Protein AF-A0AAV7JEC0-F1 (afdb_monomer)

InterPro domains:
  IPR007955 Bystin [PF05291] (141-422)
  IPR007955 Bystin [PTHR12821] (1-421)

Secondary structure (DSSP, 8-state):
----PPPPP---PPPPPHHHHHHS--PPPPPPPPPP-----S-PPP----HHHHHHHHHHHHHHHHHHHHTTSPPPS-PPPPPPP-----S--------S----TTHHHHHHHHHHHHHHHHHHHHHHHGGGS-SSPPPPPPHHHHHHHHHHHHHHHHHHHHTTS-------PPPHHHHHHHHHHHHHHHH--SSPPPHHHHTGGG-TTHHHHHHTT-GGG--HHHHHHHHHHHHHHS-HHHHHHHIIIIIHHHHHHHHHHHSS--HHHHHHHHHHTTSHHHHIIIIIHHHHHSTT--HHHHHHHHHHHHHS---HHHHHHHHHHHHT--S--HHHHHHHHHHHTT-----HHHHHHHHHHHHGGGS--SPPPHHHHHHHHHHHHHHGGGS-HHHHHHHHHHHHHS--TTTHHHHHHHH-PPP--------------

Nearest PDB structures (foldseek):
  7wu0-assembly1_w  TM=9.859E-01  e=5.049E-19  Homo sapiens
  5wwo-assembly2_B  TM=9.622E-01  e=1.003E-16  Saccharomyces cerevisiae S288C
  6zqf-assembly1_JH  TM=9.664E-01  e=1.521E-16  Saccharomyces cerevisiae S288C
  6fai-assembly1_i  TM=9.558E-01  e=9.616E-17  Saccharomyces cerevisiae S288C
  6zqd-assembly1_JH  TM=9.600E-01  e=4.631E-15  Saccharomyces cerevisiae S288C

pLDDT: mean 75.26, std 22.32, range [27.78, 97.62]

Mean predicted aligned error: 15.96 Å

Structure (mmCIF, N/CA/C/O backbone):
data_AF-A0AAV7JEC0-F1
#
_entry.id   AF-A0AAV7JEC0-F1
#
loop_
_atom_site.group_PDB
_atom_site.id
_atom_site.type_symbol
_atom_site.label_atom_id
_atom_site.label_alt_id
_atom_site.label_comp_id
_atom_site.label_asym_id
_atom_site.label_entity_id
_atom_site.label_seq_id
_atom_site.pdbx_PDB_ins_code
_atom_site.Cartn_x
_atom_site.Cartn_y
_atom_site.Cartn_z
_atom_site.occupancy
_atom_site.B_iso_or_equiv
_atom_site.auth_seq_id
_atom_site.auth_comp_id
_atom_site.auth_asym_id
_atom_site.auth_atom_id
_atom_site.pdbx_PDB_model_num
ATOM 1 N N . MET A 1 1 ? -19.687 64.631 40.037 1.00 37.31 1 MET A N 1
ATOM 2 C CA . MET A 1 1 ? -19.465 64.534 38.575 1.00 37.31 1 MET A CA 1
ATOM 3 C C . MET A 1 1 ? -18.744 63.224 38.271 1.00 37.31 1 MET A C 1
ATOM 5 O O . MET A 1 1 ? -17.922 62.835 39.082 1.00 37.31 1 MET A O 1
ATOM 9 N N . GLY A 1 2 ? -19.048 62.559 37.146 1.00 38.62 2 GLY A N 1
ATOM 10 C CA . GLY A 1 2 ? -18.274 61.409 36.636 1.00 38.62 2 GLY A CA 1
ATOM 11 C C . GLY A 1 2 ? -19.024 60.071 36.594 1.00 38.62 2 GLY A C 1
ATOM 12 O O . GLY A 1 2 ? -18.880 59.242 37.481 1.00 38.62 2 GLY A O 1
ATOM 13 N N . LYS A 1 3 ? -19.835 59.865 35.549 1.00 32.34 3 LYS A N 1
ATOM 14 C CA . LYS A 1 3 ? -20.619 58.648 35.271 1.00 32.34 3 LYS A CA 1
ATOM 15 C C . LYS A 1 3 ? -19.737 57.567 34.622 1.00 32.34 3 LYS A C 1
ATOM 17 O O . LYS A 1 3 ? -19.201 57.813 33.546 1.00 32.34 3 LYS A O 1
ATOM 22 N N . THR A 1 4 ? -19.692 56.351 35.168 1.00 37.75 4 THR A N 1
ATOM 23 C CA . THR A 1 4 ? -19.255 55.143 34.440 1.00 37.75 4 THR A CA 1
ATOM 24 C C . THR A 1 4 ? -20.480 54.360 33.952 1.00 37.75 4 THR A C 1
ATOM 26 O O . THR A 1 4 ? -21.305 53.874 34.724 1.00 37.75 4 THR A O 1
ATOM 29 N N . LYS A 1 5 ? -20.638 54.294 32.624 1.00 35.44 5 LYS A N 1
ATOM 30 C CA . LYS A 1 5 ? -21.725 53.592 31.925 1.00 35.44 5 LYS A CA 1
ATOM 31 C C . LYS A 1 5 ? -21.561 52.074 32.081 1.00 35.44 5 LYS A C 1
ATOM 33 O O . LYS A 1 5 ? -20.604 51.504 31.567 1.00 35.44 5 LYS A O 1
ATOM 38 N N . LYS A 1 6 ? -22.531 51.403 32.714 1.00 37.03 6 LYS A N 1
ATOM 39 C CA . LYS A 1 6 ? -22.695 49.943 32.616 1.00 37.03 6 LYS A CA 1
ATOM 40 C C . LYS A 1 6 ? -23.254 49.588 31.233 1.00 37.03 6 LYS A C 1
ATOM 42 O O . LYS A 1 6 ? -24.333 50.040 30.856 1.00 37.03 6 LYS A O 1
ATOM 47 N N . ILE A 1 7 ? -22.504 48.783 30.485 1.00 36.88 7 ILE A N 1
ATOM 48 C CA . ILE A 1 7 ? -22.883 48.227 29.181 1.00 36.88 7 ILE A CA 1
ATOM 49 C C . ILE A 1 7 ? -24.001 47.192 29.392 1.00 36.88 7 ILE A C 1
ATOM 51 O O . ILE A 1 7 ? -23.825 46.219 30.127 1.00 36.88 7 ILE A O 1
ATOM 55 N N . LYS A 1 8 ? -25.162 47.399 28.755 1.00 31.92 8 LYS A N 1
ATOM 56 C CA . LYS A 1 8 ? -26.262 46.423 28.706 1.00 31.92 8 LYS A CA 1
ATOM 57 C C . LYS A 1 8 ? -25.857 45.260 27.790 1.00 31.92 8 LYS A C 1
ATOM 59 O O . LYS A 1 8 ? -25.630 45.465 26.602 1.00 31.92 8 LYS A O 1
ATOM 64 N N . ARG A 1 9 ? -25.786 44.038 28.330 1.00 33.62 9 ARG A N 1
ATOM 65 C CA . ARG A 1 9 ? -25.705 42.801 27.535 1.00 33.62 9 ARG A CA 1
ATOM 66 C C . ARG A 1 9 ? -27.020 42.623 26.767 1.00 33.62 9 ARG A C 1
ATOM 68 O O . ARG A 1 9 ? -28.071 42.488 27.386 1.00 33.62 9 ARG A O 1
ATOM 75 N N . SER A 1 10 ? -26.954 42.635 25.437 1.00 31.75 10 SER A N 1
ATOM 76 C CA . SER A 1 10 ? -28.058 42.236 24.559 1.00 31.75 10 SER A CA 1
ATOM 77 C C . SER A 1 10 ? -28.257 40.722 24.686 1.00 31.75 10 SER A C 1
ATOM 79 O O . SER A 1 10 ? -27.346 39.944 24.398 1.00 31.75 10 SER A O 1
ATOM 81 N N . TYR A 1 11 ? -29.418 40.303 25.191 1.00 37.06 11 TYR A N 1
ATOM 82 C CA . TYR A 1 11 ? -29.832 38.904 25.172 1.00 37.06 11 TYR A CA 1
ATOM 83 C C . TYR A 1 11 ? -30.181 38.529 23.729 1.00 37.06 11 TYR A C 1
ATOM 85 O O . TYR A 1 11 ? -31.070 39.120 23.126 1.00 37.06 11 TYR A O 1
ATOM 93 N N . LYS A 1 12 ? -29.461 37.552 23.177 1.00 41.38 12 LYS A N 1
ATOM 94 C CA . LYS A 1 12 ? -29.750 36.950 21.873 1.00 41.38 12 LYS A CA 1
ATOM 95 C C . LYS A 1 12 ? -31.075 36.185 22.002 1.00 41.38 12 LYS A C 1
ATOM 97 O O . LYS A 1 12 ? -31.140 35.213 22.754 1.00 41.38 12 LYS A O 1
ATOM 102 N N . GLU A 1 13 ? -32.124 36.663 21.338 1.00 42.31 13 GLU A N 1
ATOM 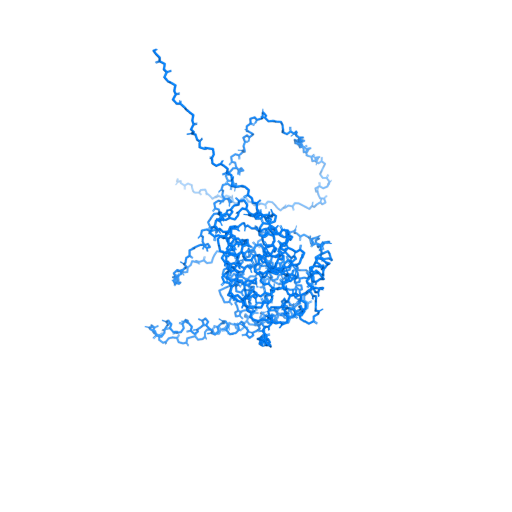103 C CA . GLU A 1 13 ? -33.462 36.061 21.358 1.00 42.31 13 GLU A CA 1
ATOM 104 C C . GLU A 1 13 ? -33.419 34.580 20.947 1.00 42.31 13 GLU A C 1
ATOM 106 O O . GLU A 1 13 ? -32.720 34.182 20.009 1.00 42.31 13 GLU A O 1
ATOM 111 N N . ARG A 1 14 ? -34.157 33.743 21.687 1.00 43.22 14 ARG A N 1
ATOM 112 C CA . ARG A 1 14 ? -34.370 32.330 21.350 1.00 43.22 14 ARG A CA 1
ATOM 113 C C . ARG A 1 14 ? -35.126 32.258 20.023 1.00 43.22 14 ARG A C 1
ATOM 115 O O . ARG A 1 14 ? -36.153 32.908 19.876 1.00 43.22 14 ARG A O 1
ATOM 122 N N . ARG A 1 15 ? -34.636 31.444 19.081 1.00 52.72 15 ARG A N 1
ATOM 123 C CA . ARG A 1 15 ? -35.330 31.172 17.812 1.00 52.72 15 ARG A CA 1
ATOM 124 C C . ARG A 1 15 ? -36.731 30.622 18.096 1.00 52.72 15 ARG A C 1
ATOM 126 O O . ARG A 1 15 ? -36.871 29.674 18.867 1.00 52.72 15 ARG A O 1
ATOM 133 N N . GLU A 1 16 ? -37.737 31.242 17.491 1.00 61.44 16 GLU A N 1
ATOM 134 C CA . GLU A 1 16 ? -39.141 30.857 17.632 1.00 61.44 16 GLU A CA 1
ATOM 135 C C . GLU A 1 16 ? -39.431 29.480 17.021 1.00 61.44 16 GLU A C 1
ATOM 137 O O . GLU A 1 16 ? -38.685 28.973 16.180 1.00 61.44 16 GLU A O 1
ATOM 142 N N . THR A 1 17 ? -40.518 28.855 17.472 1.00 67.88 17 THR A N 1
ATOM 143 C CA . THR A 1 17 ? -40.927 27.522 17.027 1.00 67.88 17 THR A CA 1
ATOM 144 C C . THR A 1 17 ? -41.415 27.535 15.579 1.00 67.88 17 THR A C 1
ATOM 146 O O . THR A 1 17 ? -42.063 28.477 15.122 1.00 67.88 17 THR A O 1
ATOM 149 N N . LEU A 1 18 ? -41.142 26.439 14.871 1.00 46.47 18 LEU A N 1
ATOM 150 C CA . LEU A 1 18 ? -41.453 26.241 13.449 1.00 46.47 18 LEU A CA 1
ATOM 151 C C . LEU A 1 18 ? -42.934 26.506 13.118 1.00 46.47 18 LEU A C 1
ATOM 153 O O . LEU A 1 18 ? -43.256 27.054 12.071 1.00 46.47 18 LEU A O 1
ATOM 157 N N . THR A 1 19 ? -43.835 26.204 14.055 1.00 66.81 19 THR A N 1
ATOM 158 C CA . THR A 1 19 ? -45.279 26.438 13.927 1.00 66.81 19 THR A CA 1
ATOM 159 C C . THR A 1 19 ? -45.640 27.925 13.834 1.00 66.81 19 THR A C 1
ATOM 161 O O . THR A 1 19 ? -46.570 28.278 13.116 1.00 66.81 19 THR A O 1
ATOM 164 N N . LYS A 1 20 ? -44.901 28.813 14.516 1.00 66.44 20 LYS A N 1
ATOM 165 C CA . LYS A 1 20 ? -45.128 30.267 14.446 1.00 66.44 20 LYS A CA 1
ATOM 166 C C . LYS A 1 20 ? -44.597 30.877 13.148 1.00 66.44 20 LYS A C 1
ATOM 168 O O 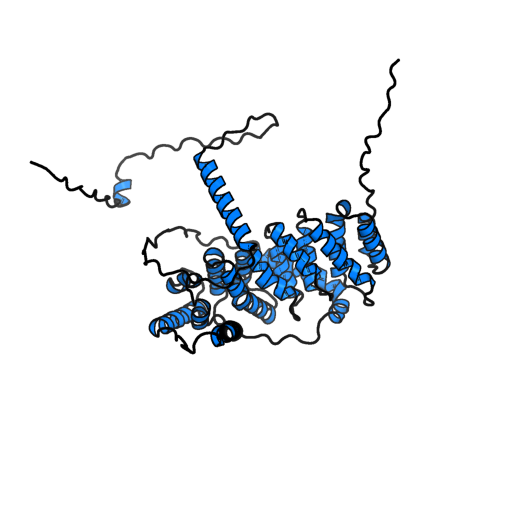. LYS A 1 20 ? -45.247 31.759 12.600 1.00 66.44 20 LYS A O 1
ATOM 173 N N . GLN A 1 21 ? -43.491 30.354 12.615 1.00 63.97 21 GLN A N 1
ATOM 174 C CA . GLN A 1 21 ? -42.923 30.803 11.335 1.00 63.97 21 GLN A CA 1
ATOM 175 C C . GLN A 1 21 ? -43.810 30.474 10.126 1.00 63.97 21 GLN A C 1
ATOM 177 O O . GLN A 1 21 ? -43.765 31.179 9.124 1.00 63.97 21 GLN A O 1
ATOM 182 N N . ILE A 1 22 ? -44.618 29.412 10.209 1.00 63.59 22 ILE A N 1
ATOM 183 C CA . ILE A 1 22 ? -45.530 29.010 9.126 1.00 63.59 22 ILE A CA 1
ATOM 184 C C . ILE A 1 22 ? -46.782 29.902 9.083 1.00 63.59 22 ILE A C 1
ATOM 186 O O . ILE A 1 22 ? -47.338 30.131 8.013 1.00 63.59 22 ILE A O 1
ATOM 190 N N . LEU A 1 23 ? -47.220 30.420 10.235 1.00 63.78 23 LEU A N 1
ATOM 191 C CA . LEU A 1 23 ? -48.405 31.278 10.344 1.00 63.78 23 LEU A CA 1
ATOM 192 C C . LEU A 1 23 ? -48.108 32.756 10.053 1.00 63.78 23 LEU A C 1
ATOM 194 O O . LEU A 1 23 ? -49.018 33.493 9.679 1.00 63.78 23 LEU A O 1
ATOM 198 N N . SER A 1 24 ? -46.856 33.201 10.195 1.00 57.09 24 SER A N 1
ATOM 199 C CA . SER A 1 24 ? -46.440 34.527 9.733 1.00 57.09 24 SER A CA 1
ATOM 200 C C . SER A 1 24 ? -46.389 34.546 8.205 1.00 57.09 24 SER A C 1
ATOM 202 O O . SER A 1 24 ? -45.551 33.884 7.596 1.00 57.09 24 SER A O 1
ATOM 204 N N . THR A 1 25 ? -47.280 35.308 7.576 1.00 46.53 25 THR A N 1
ATOM 205 C CA . THR A 1 25 ? -47.420 35.449 6.118 1.00 46.53 25 THR A CA 1
ATOM 206 C C . THR A 1 25 ? -46.304 36.289 5.480 1.00 46.53 25 THR A C 1
ATOM 208 O O . THR A 1 25 ? -46.579 37.167 4.665 1.00 46.53 25 THR A O 1
ATOM 211 N N . ASP A 1 26 ? -45.043 36.030 5.823 1.00 52.00 26 ASP A N 1
ATOM 212 C CA . ASP A 1 26 ? -43.887 36.654 5.179 1.00 52.00 26 ASP A CA 1
ATOM 213 C C . ASP A 1 26 ? -43.347 35.738 4.077 1.00 52.00 26 ASP A C 1
ATOM 215 O O . ASP A 1 26 ? -42.704 34.712 4.308 1.00 52.00 26 ASP A O 1
ATOM 219 N N . ARG A 1 27 ? -43.629 36.111 2.825 1.00 48.97 27 ARG A N 1
ATOM 220 C CA . ARG A 1 27 ? -43.102 35.435 1.633 1.00 48.97 27 ARG A CA 1
ATOM 221 C C . ARG A 1 27 ? -41.570 35.502 1.617 1.00 48.97 27 ARG A C 1
ATOM 223 O O . ARG A 1 27 ? -40.985 36.583 1.644 1.00 48.97 27 ARG A O 1
ATOM 230 N N . ALA A 1 28 ? -40.922 34.347 1.460 1.00 45.56 28 ALA A N 1
ATOM 231 C CA . ALA A 1 28 ? -39.482 34.258 1.231 1.00 45.56 28 ALA A CA 1
ATOM 232 C C . ALA A 1 28 ? -39.064 35.076 -0.011 1.00 45.56 28 ALA A C 1
ATOM 234 O O . ALA A 1 28 ? -39.625 34.911 -1.099 1.00 45.56 28 ALA A O 1
ATOM 235 N N . LYS A 1 29 ? -38.064 35.958 0.140 1.00 45.00 29 LYS A N 1
ATOM 236 C CA . LYS A 1 29 ? -37.478 36.724 -0.974 1.00 45.00 29 LYS A CA 1
ATOM 237 C C . LYS A 1 29 ? -36.915 35.767 -2.033 1.00 45.00 29 LYS A C 1
ATOM 239 O O . LYS A 1 29 ? -36.148 34.861 -1.710 1.00 45.00 29 LYS A O 1
ATOM 244 N N . LYS A 1 30 ? -37.290 35.986 -3.300 1.00 38.75 30 LYS A N 1
ATOM 245 C CA . LYS A 1 30 ? -36.805 35.213 -4.454 1.00 38.75 30 LYS A CA 1
ATOM 246 C C . LYS A 1 30 ? -35.274 35.285 -4.543 1.00 38.75 30 LYS A C 1
ATOM 248 O O . LYS A 1 30 ? -34.698 36.369 -4.493 1.00 38.75 30 LYS A O 1
ATOM 253 N N . LYS A 1 31 ? -34.641 34.117 -4.691 1.00 40.53 31 LYS A N 1
ATOM 254 C CA . LYS A 1 31 ? -33.222 33.953 -5.041 1.00 40.53 31 LYS A CA 1
ATOM 255 C C . LYS A 1 31 ? -32.957 34.650 -6.384 1.00 40.53 31 LYS A C 1
ATOM 257 O O . LYS A 1 31 ? -33.733 34.466 -7.319 1.00 40.53 31 LYS A O 1
ATOM 262 N N . SER A 1 32 ? -31.885 35.432 -6.475 1.00 37.69 32 SER A N 1
ATOM 263 C CA . SER A 1 32 ? -31.378 35.962 -7.746 1.00 37.69 32 SER A CA 1
ATOM 264 C C . SER A 1 32 ? -30.945 34.815 -8.674 1.00 37.69 32 SER A C 1
ATOM 266 O O . SER A 1 32 ? -30.527 33.767 -8.166 1.00 37.69 32 SER A O 1
ATOM 268 N N . PRO A 1 33 ? -31.051 34.978 -10.006 1.00 38.16 33 PRO A N 1
ATOM 269 C CA . PRO A 1 33 ? -30.780 33.897 -10.944 1.00 38.16 33 PRO A CA 1
ATOM 270 C C . PRO A 1 33 ? -29.293 33.525 -10.930 1.00 38.16 33 PRO A C 1
ATOM 272 O O . PRO A 1 33 ? -28.421 34.377 -10.757 1.00 38.16 33 PRO A O 1
ATOM 275 N N . SER A 1 34 ? -29.019 32.229 -11.062 1.00 39.34 34 SER A N 1
ATOM 276 C CA . SER A 1 34 ? -27.670 31.685 -11.232 1.00 39.34 34 SER A CA 1
ATOM 277 C C . SER A 1 34 ? -27.116 32.104 -12.599 1.00 39.34 34 SER A C 1
ATOM 279 O O . SER A 1 34 ? -27.880 32.071 -13.562 1.00 39.34 34 SER A O 1
ATOM 281 N N . PRO A 1 35 ? -25.834 32.493 -12.715 1.00 41.53 35 PRO A N 1
ATOM 282 C CA . PRO A 1 35 ? -25.268 32.844 -14.009 1.00 41.53 35 PRO A CA 1
ATOM 283 C C . PRO A 1 35 ? -25.133 31.594 -14.888 1.00 41.53 35 PRO A C 1
ATOM 285 O O . PRO A 1 35 ? -24.708 30.532 -14.429 1.00 41.53 35 PRO A O 1
ATOM 288 N N . GLU A 1 36 ? -25.542 31.754 -16.140 1.00 36.47 36 GLU A N 1
ATOM 289 C CA . GLU A 1 36 ? -25.511 30.770 -17.218 1.00 36.47 36 GLU A CA 1
ATOM 290 C C . GLU A 1 36 ? -24.059 30.493 -17.654 1.00 36.47 36 GLU A C 1
ATOM 292 O O . GLU A 1 36 ? -23.236 31.406 -17.733 1.00 36.47 36 GLU A O 1
ATOM 297 N N . LEU A 1 37 ? -23.724 29.220 -17.885 1.00 40.50 37 LEU A N 1
ATOM 298 C CA . LEU A 1 37 ? -22.389 28.787 -18.306 1.00 40.50 37 LEU A CA 1
ATOM 299 C C . LEU A 1 37 ? -22.211 29.047 -19.808 1.00 40.50 37 LEU A C 1
ATOM 301 O O . LEU A 1 37 ? -22.820 28.365 -20.628 1.00 40.50 37 LEU A O 1
ATOM 305 N N . VAL A 1 38 ? -21.354 30.007 -20.162 1.00 38.91 38 VAL A N 1
ATOM 306 C CA . VAL A 1 38 ? -20.957 30.286 -21.553 1.00 38.91 38 VAL A CA 1
ATOM 307 C C . VAL A 1 38 ? -19.698 29.468 -21.903 1.00 38.91 38 VAL A C 1
ATOM 309 O O . VAL A 1 38 ? -18.779 29.421 -21.080 1.00 38.91 38 VAL A O 1
ATOM 312 N N . PRO A 1 39 ? -19.603 28.827 -23.087 1.00 41.03 39 PRO A N 1
ATOM 313 C CA . PRO A 1 39 ? -18.393 28.121 -23.514 1.00 41.03 39 PRO A CA 1
ATOM 314 C C . PRO A 1 39 ? -17.256 29.116 -23.792 1.00 41.03 39 PRO A C 1
ATOM 316 O O . PRO A 1 39 ? -17.467 30.108 -24.489 1.00 41.03 39 PRO A O 1
ATOM 319 N N . LEU A 1 40 ? -16.051 28.859 -23.269 1.00 41.59 40 LEU A N 1
ATOM 320 C CA . LEU A 1 40 ? -14.878 29.705 -23.516 1.00 41.59 40 LEU A CA 1
ATOM 321 C C . LEU A 1 40 ? -14.376 29.536 -24.960 1.00 41.59 40 LEU A C 1
ATOM 323 O O . LEU A 1 40 ? -13.869 28.477 -25.320 1.00 41.59 40 LEU A O 1
ATOM 327 N N . GLY A 1 41 ? -14.487 30.601 -25.755 1.00 37.03 41 GLY A N 1
ATOM 328 C CA . GLY A 1 41 ? -13.623 30.851 -26.911 1.00 37.03 41 GLY A CA 1
ATOM 329 C C . GLY A 1 41 ? -12.391 31.666 -26.495 1.00 37.03 41 GLY A C 1
ATOM 330 O O . GLY A 1 41 ? -12.455 32.428 -25.530 1.00 37.03 41 GLY A O 1
ATOM 331 N N . ASP A 1 42 ? -11.292 31.506 -27.235 1.00 43.22 42 ASP A N 1
ATOM 332 C CA . ASP A 1 42 ? -9.907 31.945 -26.953 1.00 43.22 42 ASP A CA 1
ATOM 333 C C . ASP A 1 42 ? -9.648 33.470 -26.828 1.00 43.22 42 ASP A C 1
ATOM 335 O O . ASP A 1 42 ? -8.514 33.931 -26.943 1.00 43.22 42 ASP A O 1
ATOM 339 N N . THR A 1 43 ? -10.663 34.296 -26.566 1.00 43.31 43 THR A N 1
ATOM 340 C CA . THR A 1 43 ? -10.515 35.764 -26.488 1.00 43.31 43 THR A CA 1
ATOM 341 C C . THR A 1 43 ? -11.272 36.401 -25.317 1.00 43.31 43 THR A C 1
ATOM 343 O O . THR A 1 43 ? -11.876 37.462 -25.478 1.00 43.31 43 THR A O 1
ATOM 346 N N . ALA A 1 44 ? -11.281 35.775 -24.136 1.00 40.19 44 ALA A N 1
ATOM 347 C CA . ALA A 1 44 ? -11.917 36.339 -22.939 1.00 40.19 44 ALA A CA 1
ATOM 348 C C . ALA A 1 44 ? -10.887 36.916 -21.949 1.00 40.19 44 ALA A C 1
ATOM 350 O O . ALA A 1 44 ? -9.992 36.210 -21.484 1.00 40.19 44 ALA A O 1
ATOM 351 N N . GLU A 1 45 ? -11.038 38.199 -21.600 1.00 41.50 45 GLU A N 1
ATOM 352 C CA . GLU A 1 45 ? -10.279 38.854 -20.527 1.00 41.50 45 GLU A CA 1
ATOM 353 C C . GLU A 1 45 ? -10.478 38.149 -19.166 1.00 41.50 45 GLU A C 1
ATOM 355 O O . GLU A 1 45 ? -11.560 37.615 -18.892 1.00 41.50 45 GLU A O 1
ATOM 360 N N . PRO A 1 46 ? -9.460 38.137 -18.282 1.00 44.31 46 PRO A N 1
ATOM 361 C CA . PRO A 1 46 ? -9.515 37.386 -17.034 1.00 44.31 46 PRO A CA 1
ATOM 362 C C . PRO A 1 46 ? -10.595 37.934 -16.091 1.00 44.31 46 PRO A C 1
ATOM 364 O O . PRO A 1 46 ? -10.509 39.055 -15.589 1.00 44.31 46 PRO A O 1
ATOM 367 N N . VAL A 1 47 ? -11.595 37.101 -15.792 1.00 52.25 47 VAL A N 1
ATOM 368 C CA . VAL A 1 47 ? -12.625 37.381 -14.784 1.00 52.25 47 VAL A CA 1
ATOM 369 C C . VAL A 1 47 ? -11.954 37.599 -13.424 1.00 52.25 47 VAL A C 1
ATOM 371 O O . VAL A 1 47 ? -11.371 36.683 -12.841 1.00 52.25 47 VAL A O 1
ATOM 374 N N . ALA A 1 48 ? -12.035 38.828 -12.908 1.00 51.31 48 ALA A N 1
ATOM 375 C CA . ALA A 1 48 ? -11.430 39.213 -11.639 1.00 51.31 48 ALA A CA 1
ATOM 376 C C . ALA A 1 48 ? -12.043 38.426 -10.465 1.00 51.31 48 ALA A C 1
ATOM 378 O O . ALA A 1 48 ? -13.218 38.571 -10.120 1.00 51.31 48 ALA A O 1
ATOM 379 N N . VAL A 1 49 ? -11.227 37.588 -9.824 1.00 52.78 49 VAL A N 1
ATOM 380 C CA . VAL A 1 49 ? -11.619 36.802 -8.649 1.00 52.78 49 VAL A CA 1
ATOM 381 C C . VAL A 1 49 ? -11.792 37.735 -7.447 1.00 52.78 49 VAL A C 1
ATOM 383 O O . VAL A 1 49 ? -10.881 38.485 -7.098 1.00 52.78 49 VAL A O 1
ATOM 386 N N . ALA A 1 50 ? -12.947 37.674 -6.776 1.00 65.69 50 ALA A N 1
ATOM 387 C CA . ALA A 1 50 ? -13.233 38.519 -5.618 1.00 65.69 50 ALA A CA 1
ATOM 388 C C . ALA A 1 50 ? -12.141 38.393 -4.526 1.00 65.69 50 ALA A C 1
ATOM 390 O O . ALA A 1 50 ? -11.738 37.273 -4.180 1.00 65.69 50 ALA A O 1
ATOM 391 N N . PRO A 1 51 ? -11.690 39.504 -3.910 1.00 61.78 51 PRO A N 1
ATOM 392 C CA . PRO A 1 51 ? -10.540 39.514 -3.001 1.00 61.78 51 PRO A CA 1
ATOM 393 C C . PRO A 1 51 ? -10.712 38.625 -1.757 1.00 61.78 51 PRO A C 1
ATOM 395 O O . PRO A 1 51 ? -9.724 38.103 -1.241 1.00 61.78 51 PRO A O 1
ATOM 398 N N . SER A 1 52 ? -11.945 38.360 -1.299 1.00 59.66 52 SER A N 1
ATOM 399 C CA . SER A 1 52 ? -12.179 37.425 -0.185 1.00 59.66 52 SER A CA 1
ATOM 400 C C . SER A 1 52 ? -11.991 35.957 -0.581 1.00 59.66 52 SER A C 1
ATOM 402 O O . SER A 1 52 ? -11.559 35.155 0.244 1.00 59.66 52 SER A O 1
ATOM 404 N N . MET A 1 53 ? -12.304 35.594 -1.830 1.00 50.25 53 MET A N 1
ATOM 405 C CA . MET A 1 53 ? -12.055 34.253 -2.370 1.00 50.25 53 MET A CA 1
ATOM 406 C C . MET A 1 53 ? -10.564 34.071 -2.638 1.00 50.25 53 MET A C 1
ATOM 408 O O . MET A 1 53 ? -10.002 33.065 -2.220 1.00 50.25 53 MET A O 1
ATOM 412 N N . SER A 1 54 ? -9.905 35.086 -3.205 1.00 71.44 54 SER A N 1
ATOM 413 C CA . SER A 1 54 ? -8.449 35.107 -3.386 1.00 71.44 54 SER A CA 1
ATOM 414 C C . SER A 1 54 ? -7.703 34.969 -2.050 1.00 71.44 54 SER A C 1
ATOM 416 O O . SER A 1 54 ? -6.848 34.102 -1.908 1.00 71.44 54 SER A O 1
ATOM 418 N N . SER A 1 55 ? -8.106 35.705 -1.007 1.00 71.94 55 SER A N 1
ATOM 419 C CA . SER A 1 55 ? -7.525 35.573 0.339 1.00 71.94 55 SER A CA 1
ATOM 420 C C . SER A 1 55 ? -7.710 34.172 0.935 1.00 71.94 55 SER A C 1
ATOM 422 O O . SER A 1 55 ? -6.782 33.621 1.528 1.00 71.94 55 SER A O 1
ATOM 424 N N . LYS A 1 56 ? -8.887 33.562 0.754 1.00 74.94 56 LYS A N 1
ATOM 425 C CA . LYS A 1 56 ? -9.179 32.220 1.275 1.00 74.94 56 LYS A CA 1
ATOM 426 C C . LYS A 1 56 ? -8.403 31.133 0.527 1.00 74.94 56 LYS A C 1
ATOM 428 O O . LYS A 1 56 ? -7.904 30.215 1.168 1.00 74.94 56 LYS A O 1
ATOM 433 N N . ILE A 1 57 ? -8.255 31.273 -0.791 1.00 77.19 57 ILE A N 1
ATOM 434 C CA . ILE A 1 57 ? -7.432 30.397 -1.635 1.00 77.19 57 ILE A CA 1
ATOM 435 C C . ILE A 1 57 ? -5.954 30.539 -1.255 1.00 77.19 57 ILE A C 1
ATOM 437 O O . ILE A 1 57 ? -5.298 29.535 -1.009 1.00 77.19 57 ILE A O 1
ATOM 441 N N . LEU A 1 58 ? -5.445 31.767 -1.105 1.00 76.19 58 LEU A N 1
ATOM 442 C CA . LEU A 1 58 ? -4.058 32.027 -0.701 1.00 76.19 58 LEU A CA 1
ATOM 443 C C . LEU A 1 58 ? -3.751 31.525 0.714 1.00 76.19 58 LEU A C 1
ATOM 445 O O . LEU A 1 58 ? -2.638 31.073 0.978 1.00 76.19 58 LEU A O 1
ATOM 449 N N . ARG A 1 59 ? -4.724 31.583 1.629 1.00 82.44 59 ARG A N 1
ATOM 450 C CA . ARG A 1 59 ? -4.580 31.017 2.973 1.00 82.44 59 ARG A CA 1
ATOM 451 C C . ARG A 1 59 ? -4.519 29.491 2.934 1.00 82.44 59 ARG A C 1
ATOM 453 O O . ARG A 1 59 ? -3.606 28.929 3.520 1.00 82.44 59 ARG A O 1
ATOM 460 N N . LEU A 1 60 ? -5.433 28.842 2.208 1.00 73.44 60 LEU A N 1
ATOM 461 C CA . LEU A 1 60 ? -5.430 27.383 2.045 1.00 73.44 60 LEU A CA 1
ATOM 462 C C . LEU A 1 60 ? -4.168 26.889 1.320 1.00 73.44 60 LEU A C 1
ATOM 464 O O . LEU A 1 60 ? -3.607 25.873 1.708 1.00 73.44 60 LEU A O 1
ATOM 468 N N . ALA A 1 61 ? -3.680 27.629 0.321 1.00 72.12 61 ALA A N 1
ATOM 469 C CA . ALA A 1 61 ? -2.430 27.320 -0.370 1.00 72.12 61 ALA A CA 1
ATOM 470 C C . ALA A 1 61 ? -1.209 27.444 0.560 1.00 72.12 61 ALA A C 1
ATOM 472 O O . ALA A 1 61 ? -0.329 26.587 0.524 1.00 72.12 61 ALA A O 1
ATOM 473 N N . ARG A 1 62 ? -1.175 28.463 1.435 1.00 70.12 62 ARG A N 1
ATOM 474 C CA . ARG A 1 62 ? -0.140 28.584 2.477 1.00 70.12 62 ARG A CA 1
ATOM 475 C C . ARG A 1 62 ? -0.208 27.455 3.498 1.00 70.12 62 ARG A C 1
ATOM 477 O O . ARG A 1 62 ? 0.834 26.915 3.842 1.00 70.12 62 ARG A O 1
ATOM 484 N N . GLU A 1 63 ? -1.402 27.092 3.960 1.00 73.81 63 GLU A N 1
ATOM 485 C CA . GLU A 1 63 ? -1.600 25.974 4.893 1.00 73.81 63 GLU A CA 1
ATOM 486 C C . GLU A 1 63 ? -1.125 24.651 4.265 1.00 73.81 63 GLU A C 1
ATOM 488 O O . GLU A 1 63 ? -0.370 23.916 4.892 1.00 73.81 63 GLU A O 1
ATOM 493 N N . GLN A 1 64 ? -1.451 24.394 2.992 1.00 74.88 64 GLN A N 1
ATOM 494 C CA . GLN A 1 64 ? -0.962 23.221 2.253 1.00 74.88 64 GLN A CA 1
ATOM 495 C C . GLN A 1 64 ? 0.561 23.231 2.053 1.00 74.88 64 GLN A C 1
ATOM 497 O O . GLN A 1 64 ? 1.206 22.197 2.206 1.00 74.88 64 GLN A O 1
ATOM 502 N N . GLN A 1 65 ? 1.158 24.383 1.730 1.00 67.69 65 GLN A N 1
ATOM 503 C CA . GLN A 1 65 ? 2.617 24.502 1.624 1.00 67.69 65 GLN A CA 1
ATOM 504 C C . GLN A 1 65 ? 3.310 24.283 2.970 1.00 67.69 65 GLN A C 1
ATOM 506 O O . GLN A 1 65 ? 4.364 23.653 3.010 1.00 67.69 65 GLN A O 1
ATOM 511 N N . GLN A 1 66 ? 2.724 24.772 4.062 1.00 65.25 66 GLN A N 1
ATOM 512 C CA . GLN A 1 66 ? 3.269 24.599 5.403 1.00 65.25 66 GLN A CA 1
ATOM 513 C C . GLN A 1 66 ? 3.188 23.136 5.861 1.00 65.25 66 GLN A C 1
ATOM 515 O O . GLN A 1 66 ? 4.173 22.631 6.394 1.00 65.25 66 GLN A O 1
ATOM 520 N N . GLU A 1 67 ? 2.091 22.428 5.561 1.00 68.12 67 GLU A N 1
ATOM 521 C CA . GLU A 1 67 ? 1.998 20.975 5.777 1.00 68.12 67 GLU A CA 1
ATOM 522 C C . GLU A 1 67 ? 3.088 20.215 4.994 1.00 68.12 67 GLU A C 1
ATOM 524 O O . GLU A 1 67 ? 3.771 19.364 5.559 1.00 68.12 67 GLU A O 1
ATOM 529 N N . LEU A 1 68 ? 3.321 20.558 3.720 1.00 64.81 68 LEU A N 1
ATOM 530 C CA . LEU A 1 68 ? 4.367 19.926 2.899 1.00 64.81 68 LEU A CA 1
ATOM 531 C C . LEU A 1 68 ? 5.793 20.219 3.400 1.00 64.81 68 LEU A C 1
ATOM 533 O O . LEU A 1 68 ? 6.677 19.368 3.282 1.00 64.81 68 LEU A O 1
ATOM 537 N N . MET A 1 69 ? 6.028 21.419 3.941 1.00 58.62 69 MET A N 1
ATOM 538 C CA . MET A 1 69 ? 7.322 21.824 4.500 1.00 58.62 69 MET A CA 1
ATOM 539 C C . MET A 1 69 ? 7.613 21.144 5.841 1.00 58.62 69 MET A C 1
ATOM 541 O O . MET A 1 69 ? 8.732 20.676 6.051 1.00 58.62 69 MET A O 1
ATOM 545 N N . GLU A 1 70 ? 6.619 21.038 6.728 1.00 62.16 70 GLU A N 1
ATOM 546 C CA . GLU A 1 70 ? 6.749 20.302 7.993 1.00 62.16 70 GLU A CA 1
ATOM 547 C C . GLU A 1 70 ? 6.993 18.799 7.767 1.00 62.16 70 GLU A C 1
ATOM 549 O O . GLU A 1 70 ? 7.683 18.165 8.564 1.00 62.16 70 GLU A O 1
ATOM 554 N N . GLU A 1 71 ? 6.516 18.233 6.653 1.00 55.41 71 GLU A N 1
ATOM 555 C CA . GLU A 1 71 ? 6.774 16.839 6.265 1.00 55.41 71 GLU A CA 1
ATOM 556 C C . GLU A 1 71 ? 8.218 16.559 5.787 1.00 55.41 71 GLU A C 1
ATOM 558 O O . GLU A 1 71 ? 8.632 15.396 5.791 1.00 55.41 71 GLU A O 1
ATOM 563 N N . HIS A 1 72 ? 8.989 17.578 5.376 1.00 44.19 72 HIS A N 1
ATOM 564 C CA . HIS A 1 72 ? 10.330 17.424 4.774 1.00 44.19 72 HIS A CA 1
ATOM 565 C C . HIS A 1 72 ? 11.510 17.719 5.718 1.00 44.19 72 HIS A C 1
ATOM 567 O O . HIS A 1 72 ? 12.664 17.521 5.330 1.00 44.19 72 HIS A O 1
ATOM 573 N N . LEU A 1 73 ? 11.259 18.179 6.946 1.00 41.09 73 LEU A N 1
ATOM 574 C CA . LEU A 1 73 ? 12.314 18.486 7.915 1.00 41.09 73 LEU A CA 1
ATOM 575 C C . LEU A 1 73 ? 12.688 17.247 8.756 1.00 41.09 73 LEU A C 1
ATOM 577 O O . LEU A 1 73 ? 11.802 16.629 9.354 1.00 41.09 73 LEU A O 1
ATOM 581 N N . PRO A 1 74 ? 13.985 16.903 8.895 1.00 37.53 74 PRO A N 1
ATOM 582 C CA . PRO A 1 74 ? 14.439 15.977 9.929 1.00 37.53 74 PRO A CA 1
ATOM 583 C C . PRO A 1 74 ? 14.138 16.587 11.306 1.00 37.53 74 PRO A C 1
ATOM 585 O O . PRO A 1 74 ? 14.585 17.695 11.603 1.00 37.53 74 PRO A O 1
ATOM 588 N N . HIS A 1 75 ? 13.355 15.899 12.140 1.00 41.50 75 HIS A N 1
ATOM 589 C CA . HIS A 1 75 ? 13.022 16.388 13.481 1.00 41.50 75 HIS A CA 1
ATOM 590 C C . HIS A 1 75 ? 14.250 16.323 14.413 1.00 41.50 75 HIS A C 1
ATOM 592 O O . HIS A 1 75 ? 14.824 15.243 14.567 1.00 41.50 75 HIS A O 1
ATOM 598 N N . PRO A 1 76 ? 14.647 17.428 15.074 1.00 36.88 76 PRO A N 1
ATOM 599 C CA . PRO A 1 76 ? 15.532 17.366 16.236 1.00 36.88 76 PRO A CA 1
ATOM 600 C C . PRO A 1 76 ? 14.786 16.764 17.448 1.00 36.88 76 PRO A C 1
ATOM 602 O O . PRO A 1 76 ? 13.553 16.793 17.475 1.00 36.88 76 PRO A O 1
ATOM 605 N N . PRO A 1 77 ? 15.497 16.225 18.459 1.00 38.66 77 PRO A N 1
ATOM 606 C CA . PRO A 1 77 ? 14.864 15.595 19.614 1.00 38.66 77 PRO A CA 1
ATOM 607 C C . PRO A 1 77 ? 14.007 16.594 20.408 1.00 38.66 77 PRO A C 1
ATOM 609 O O . PRO A 1 77 ? 14.390 17.751 20.602 1.00 38.66 77 PRO A O 1
ATOM 612 N N . ASP A 1 78 ? 12.841 16.108 20.844 1.00 38.84 78 ASP A N 1
ATOM 613 C CA . ASP A 1 78 ? 11.759 16.819 21.532 1.00 38.84 78 ASP A CA 1
ATOM 614 C C . ASP A 1 78 ? 12.242 17.898 22.521 1.00 38.84 78 ASP A C 1
ATOM 616 O O . ASP A 1 78 ? 12.726 17.603 23.618 1.00 38.84 78 ASP A O 1
ATOM 620 N N . ARG A 1 79 ? 12.009 19.176 22.192 1.00 35.12 79 ARG A N 1
ATOM 621 C CA . ARG A 1 79 ? 11.933 20.232 23.212 1.00 35.12 79 ARG A CA 1
ATOM 622 C C . ARG A 1 79 ? 10.502 20.325 23.728 1.00 35.12 79 ARG A C 1
ATOM 624 O O . ARG A 1 79 ? 9.580 20.664 22.993 1.00 35.12 79 ARG A O 1
ATOM 631 N N . LEU A 1 80 ? 10.349 20.052 25.021 1.00 32.44 80 LEU A N 1
ATOM 632 C CA . LEU A 1 80 ? 9.111 20.207 25.783 1.00 32.44 80 LEU A CA 1
ATOM 633 C C . LEU A 1 80 ? 8.561 21.645 25.667 1.00 32.44 80 LEU A C 1
ATOM 635 O O . LEU A 1 80 ? 9.278 22.585 26.017 1.00 32.44 80 LEU A O 1
ATOM 639 N N . PRO A 1 81 ? 7.295 21.852 25.260 1.00 36.12 81 PRO A N 1
ATOM 640 C CA . PRO A 1 81 ? 6.636 23.139 25.430 1.00 36.12 81 PRO A CA 1
ATOM 641 C C . PRO A 1 81 ? 6.070 23.282 26.854 1.00 36.12 81 PRO A C 1
ATOM 643 O O . PRO A 1 81 ? 5.479 22.357 27.414 1.00 36.12 81 PRO A O 1
ATOM 646 N N . ALA A 1 82 ? 6.261 24.471 27.431 1.00 32.03 82 ALA A N 1
ATOM 647 C CA . ALA A 1 82 ? 5.726 24.898 28.725 1.00 32.03 82 ALA A CA 1
ATOM 648 C C . ALA A 1 82 ? 4.177 24.930 28.739 1.00 32.03 82 ALA A C 1
ATOM 650 O O . ALA A 1 82 ? 3.554 25.068 27.682 1.00 32.03 82 ALA A O 1
ATOM 651 N N . PRO A 1 83 ? 3.525 24.814 29.914 1.00 33.34 83 PRO A N 1
ATOM 652 C CA . PRO A 1 83 ? 2.088 24.591 29.994 1.00 33.34 83 PRO A CA 1
ATOM 653 C C . PRO A 1 83 ? 1.327 25.894 29.731 1.00 33.34 83 PRO A C 1
ATOM 655 O O . PRO A 1 83 ? 1.448 26.852 30.493 1.00 33.34 83 PRO A O 1
ATOM 658 N N . SER A 1 84 ? 0.505 25.934 28.679 1.00 29.50 84 SER A N 1
ATOM 659 C CA . SER A 1 84 ? -0.498 26.987 28.509 1.00 29.50 84 SER A CA 1
ATOM 660 C C . SER A 1 84 ? -1.884 26.479 28.901 1.00 29.50 84 SER A C 1
ATOM 662 O O . SER A 1 84 ? -2.296 25.354 28.613 1.00 29.50 84 SER A O 1
ATOM 664 N N . LEU A 1 85 ? -2.557 27.335 29.662 1.00 30.42 85 LEU A N 1
ATOM 665 C CA . LEU A 1 85 ? -3.823 27.118 30.337 1.00 30.42 85 LEU A CA 1
ATOM 666 C C . LEU A 1 85 ? -4.945 26.697 29.385 1.00 30.42 85 LEU A C 1
ATOM 668 O O . LEU A 1 85 ? -5.141 27.244 28.302 1.00 30.42 85 LEU A O 1
ATOM 672 N N . VAL A 1 86 ? -5.722 25.740 29.880 1.00 33.81 86 VAL A N 1
ATOM 673 C CA . VAL A 1 86 ? -6.941 25.193 29.296 1.00 33.81 86 VAL A CA 1
ATOM 674 C C . VAL A 1 86 ? -7.914 26.328 28.950 1.00 33.81 86 VAL A C 1
ATOM 676 O O . VAL A 1 86 ? -8.463 26.974 29.841 1.00 33.81 86 VAL A O 1
ATOM 679 N N . HIS A 1 87 ? -8.166 26.552 27.659 1.00 27.78 87 HIS A N 1
ATOM 680 C CA . HIS A 1 87 ? -9.338 27.300 27.210 1.00 27.78 87 HIS A CA 1
ATOM 681 C C . HIS A 1 87 ? -10.304 26.334 26.529 1.00 27.78 87 HIS A C 1
ATOM 683 O O . HIS A 1 87 ? -10.121 25.904 25.390 1.00 27.78 87 HIS A O 1
ATOM 689 N N . THR A 1 88 ? -11.330 25.949 27.281 1.00 36.19 88 THR A N 1
ATOM 690 C CA . THR A 1 88 ? -12.491 25.192 26.824 1.00 36.19 88 THR A CA 1
ATOM 691 C C . THR A 1 88 ? -13.333 26.064 25.891 1.00 36.19 88 THR A C 1
ATOM 693 O O . THR A 1 88 ? -14.307 26.682 26.309 1.00 36.19 88 THR A O 1
ATOM 696 N N . ALA A 1 89 ? -12.964 26.124 24.612 1.00 29.41 89 ALA A N 1
ATOM 697 C CA . ALA A 1 89 ? -13.766 26.772 23.580 1.00 29.41 89 ALA A CA 1
ATOM 698 C C . ALA A 1 89 ? -14.528 25.725 22.747 1.00 29.41 89 ALA A C 1
ATOM 700 O O . ALA A 1 89 ? -13.950 25.010 21.934 1.00 29.41 89 ALA A O 1
ATOM 701 N N . ASN A 1 90 ? -15.841 25.662 22.985 1.00 29.23 90 ASN A N 1
ATOM 702 C CA . ASN A 1 90 ? -16.907 25.266 22.055 1.00 29.23 90 ASN A CA 1
ATOM 703 C C . ASN A 1 90 ? -16.695 23.988 21.223 1.00 29.23 90 ASN A C 1
ATOM 705 O O . ASN A 1 90 ? -16.427 24.015 20.023 1.00 29.23 90 ASN A O 1
ATOM 709 N N . LEU A 1 91 ? -16.961 22.852 21.868 1.00 38.53 91 LEU A N 1
ATOM 710 C CA . LEU A 1 91 ? -17.345 21.597 21.220 1.00 38.53 91 LEU A CA 1
ATOM 711 C C . LEU A 1 91 ? -18.783 21.711 20.687 1.00 38.53 91 LEU A C 1
ATOM 713 O O . LEU A 1 91 ? -19.667 21.160 21.316 1.00 38.53 91 LEU A O 1
ATOM 717 N N . ASP A 1 92 ? -19.005 22.444 19.594 1.00 32.66 92 ASP A N 1
ATOM 718 C CA . ASP A 1 92 ? -20.228 22.374 18.765 1.00 32.66 92 ASP A CA 1
ATOM 719 C C . ASP A 1 92 ? -19.980 23.048 17.397 1.00 32.66 92 ASP A C 1
ATOM 721 O O . ASP A 1 92 ? -20.619 24.024 17.007 1.00 32.66 92 ASP A O 1
ATOM 725 N N . SER A 1 93 ? -18.999 22.532 16.649 1.00 34.09 93 SER A N 1
ATOM 726 C CA . SER A 1 93 ? -18.956 22.707 15.191 1.00 34.09 93 SER A CA 1
ATOM 727 C C . SER A 1 93 ? -19.630 21.496 14.571 1.00 34.09 93 SER A C 1
ATOM 729 O O . SER A 1 93 ? -18.995 20.477 14.294 1.00 34.09 93 SER A O 1
ATOM 731 N N . ASP A 1 94 ? -20.940 21.616 14.411 1.00 35.22 94 ASP A N 1
ATOM 732 C CA . ASP A 1 94 ? -21.828 20.639 13.799 1.00 35.22 94 ASP A CA 1
ATOM 733 C C . ASP A 1 94 ? -21.613 20.599 12.269 1.00 35.22 94 ASP A C 1
ATOM 735 O O . ASP A 1 94 ? -22.438 21.026 11.467 1.00 35.22 94 ASP A O 1
ATOM 739 N N . THR A 1 95 ? -20.449 20.099 11.850 1.00 37.38 95 THR A N 1
ATOM 740 C CA . THR A 1 95 ? -20.129 19.738 10.461 1.00 37.38 95 THR A CA 1
ATOM 741 C C . THR A 1 95 ? -19.893 18.233 10.378 1.00 37.38 95 THR A C 1
ATOM 743 O O . THR A 1 95 ? -18.800 17.750 10.099 1.00 37.38 95 THR A O 1
ATOM 746 N N . SER A 1 96 ? -20.939 17.456 10.663 1.00 40.34 96 SER A N 1
ATOM 747 C CA . SER A 1 96 ? -20.966 16.028 10.316 1.00 40.34 96 SER A CA 1
ATOM 748 C C . SER A 1 96 ? -22.338 15.537 9.854 1.00 40.34 96 SER A C 1
ATOM 750 O O . SER A 1 96 ? -22.671 14.369 10.032 1.00 40.34 96 SER A O 1
ATOM 752 N N . SER A 1 97 ? -23.100 16.403 9.181 1.00 36.84 97 SER A N 1
ATOM 753 C CA . SER A 1 97 ? -24.155 15.944 8.269 1.00 36.84 97 SER A CA 1
ATOM 754 C C . SER A 1 97 ? -23.530 15.502 6.941 1.00 36.84 97 SER A C 1
ATOM 756 O O . SER A 1 97 ? -23.842 16.042 5.887 1.00 36.84 97 SER A O 1
ATOM 758 N N . ASP A 1 98 ? -22.613 14.540 7.018 1.00 39.84 98 ASP A N 1
ATOM 759 C CA . ASP A 1 98 ? -22.352 13.628 5.910 1.00 39.84 98 ASP A CA 1
ATOM 760 C C . ASP A 1 98 ? -23.150 12.364 6.233 1.00 39.84 98 ASP A C 1
ATOM 762 O O . ASP A 1 98 ? -22.684 11.432 6.899 1.00 39.84 98 ASP A O 1
ATOM 766 N N . SER A 1 99 ? -24.446 12.462 5.935 1.00 38.09 99 SER A N 1
ATOM 767 C CA . SER A 1 99 ? -25.420 11.390 6.075 1.00 38.09 99 SER A CA 1
ATOM 768 C C . SER A 1 99 ? -24.957 10.208 5.233 1.00 38.09 99 SER A C 1
ATOM 770 O O . SER A 1 99 ? -24.699 10.350 4.041 1.00 38.09 99 SER A O 1
ATOM 772 N N . GLY A 1 100 ? -24.838 9.042 5.870 1.00 41.38 100 GLY A N 1
ATOM 773 C CA . GLY A 1 100 ? -24.273 7.834 5.276 1.00 41.38 100 GLY A CA 1
ATOM 774 C C . GLY A 1 100 ? -24.991 7.381 4.007 1.00 41.38 100 GLY A C 1
ATOM 775 O O . GLY A 1 100 ? -25.987 6.668 4.079 1.00 41.38 100 GLY A O 1
ATOM 776 N N . SER A 1 101 ? -24.424 7.761 2.864 1.00 35.62 101 SER A N 1
ATOM 777 C CA . SER A 1 101 ? -24.800 7.265 1.537 1.00 35.62 101 SER A CA 1
ATOM 778 C C . SER A 1 101 ? -23.649 7.258 0.522 1.00 35.62 101 SER A C 1
ATOM 780 O O . SER A 1 101 ? -23.885 6.916 -0.627 1.00 35.62 101 SER A O 1
ATOM 782 N N . ASP A 1 102 ? -22.391 7.458 0.940 1.00 44.84 102 ASP A N 1
ATOM 783 C CA . ASP A 1 102 ? -21.225 6.979 0.171 1.00 44.84 102 ASP A CA 1
ATOM 784 C C . ASP A 1 102 ? -21.091 5.447 0.335 1.00 44.84 102 ASP A C 1
ATOM 786 O O . ASP A 1 102 ? -20.073 4.908 0.782 1.00 44.84 102 ASP A O 1
ATOM 790 N N . ILE A 1 103 ? -22.182 4.731 0.058 1.00 44.50 103 ILE A N 1
ATOM 791 C CA . ILE A 1 103 ? -22.157 3.301 -0.216 1.00 44.50 103 ILE A CA 1
ATOM 792 C C . ILE A 1 103 ? -21.462 3.198 -1.571 1.00 44.50 103 ILE A C 1
ATOM 794 O O . ILE A 1 103 ? -21.998 3.625 -2.588 1.00 44.50 103 ILE A O 1
ATOM 798 N N . ASP A 1 104 ? -20.217 2.731 -1.561 1.00 53.97 104 ASP A N 1
ATOM 799 C CA . ASP A 1 104 ? -19.377 2.650 -2.749 1.00 53.97 104 ASP A CA 1
ATOM 800 C C . ASP A 1 104 ? -19.956 1.579 -3.688 1.00 53.97 104 ASP A C 1
ATOM 802 O O . ASP A 1 104 ? -19.626 0.397 -3.565 1.00 53.97 104 ASP A O 1
ATOM 806 N N . GLU A 1 105 ? -20.801 1.982 -4.646 1.00 52.22 105 GLU A N 1
ATOM 807 C CA . GLU A 1 105 ? -21.280 1.133 -5.757 1.00 52.22 105 GLU A CA 1
ATOM 808 C C . GLU A 1 105 ? -20.115 0.481 -6.535 1.00 52.22 105 GLU A C 1
ATOM 810 O O . GLU A 1 105 ? -20.289 -0.488 -7.270 1.00 52.22 105 GLU A O 1
ATOM 815 N N . ASN A 1 106 ? -18.885 0.961 -6.330 1.00 62.47 106 ASN A N 1
ATOM 816 C CA . ASN A 1 106 ? -17.666 0.471 -6.956 1.00 62.47 106 ASN A CA 1
ATOM 817 C C . ASN A 1 106 ? -16.935 -0.620 -6.142 1.00 62.47 106 ASN A C 1
ATOM 819 O O . ASN A 1 106 ? -15.861 -1.077 -6.546 1.00 62.47 106 ASN A O 1
ATOM 823 N N . TYR A 1 107 ? -17.448 -1.065 -4.989 1.00 71.00 107 TYR A N 1
ATOM 824 C CA . TYR A 1 107 ? -16.771 -2.118 -4.222 1.00 71.00 107 TYR A CA 1
ATOM 825 C C . TYR A 1 107 ? -16.765 -3.462 -4.955 1.00 71.00 107 TYR A C 1
ATOM 827 O O . TYR A 1 107 ? -15.703 -4.068 -5.099 1.00 71.00 107 TYR A O 1
ATOM 835 N N . GLU A 1 108 ? -17.910 -3.912 -5.480 1.00 71.56 108 GLU A N 1
ATOM 836 C CA . GLU A 1 108 ? -17.956 -5.159 -6.254 1.00 71.56 108 GLU A CA 1
ATOM 837 C C . GLU A 1 108 ? -17.025 -5.104 -7.460 1.00 71.56 108 GLU A C 1
ATOM 839 O O . GLU A 1 108 ? -16.307 -6.062 -7.744 1.00 71.56 108 GLU A O 1
ATOM 844 N N . GLN A 1 109 ? -16.996 -3.962 -8.138 1.00 69.62 109 GLN A N 1
ATOM 845 C CA . GLN A 1 109 ? -16.102 -3.715 -9.254 1.00 69.62 109 GLN A CA 1
ATOM 846 C C . GLN A 1 109 ? -14.626 -3.733 -8.814 1.00 69.62 109 GLN A C 1
ATOM 848 O O . GLN A 1 109 ? -13.792 -4.295 -9.512 1.00 69.62 109 GLN A O 1
ATOM 853 N N . SER A 1 110 ? -14.294 -3.228 -7.621 1.00 65.00 110 SER A N 1
ATOM 854 C CA . SER A 1 110 ? -12.943 -3.335 -7.035 1.00 65.00 110 SER A CA 1
ATOM 855 C C . SER A 1 110 ? -12.552 -4.785 -6.745 1.00 65.00 110 SER A C 1
ATOM 857 O O . SER A 1 110 ? -11.442 -5.206 -7.056 1.00 65.00 110 SER A O 1
ATOM 859 N N . VAL A 1 111 ? -13.479 -5.581 -6.205 1.00 67.94 111 VAL A N 1
ATOM 860 C CA . VAL A 1 111 ? -13.264 -7.018 -5.989 1.00 67.94 111 VAL A CA 1
ATOM 861 C C . VAL A 1 111 ? -13.076 -7.741 -7.324 1.00 67.94 111 VAL A C 1
ATOM 863 O O . VAL A 1 111 ? -12.210 -8.612 -7.426 1.00 67.94 111 VAL A O 1
ATOM 866 N N . ARG A 1 112 ? -13.857 -7.384 -8.354 1.00 70.62 112 ARG A N 1
ATOM 867 C CA . ARG A 1 112 ? -13.714 -7.924 -9.713 1.00 70.62 112 ARG A CA 1
ATOM 868 C C . ARG A 1 112 ? -12.363 -7.555 -10.309 1.00 70.62 112 ARG A C 1
ATOM 870 O O . ARG A 1 112 ? -11.683 -8.456 -10.765 1.00 70.62 112 ARG A O 1
ATOM 877 N N . GLU A 1 113 ? -11.932 -6.303 -10.234 1.00 67.44 113 GLU A N 1
ATOM 878 C CA . GLU A 1 113 ? -10.625 -5.857 -10.732 1.00 67.44 113 GLU A CA 1
ATOM 879 C C . GLU A 1 113 ? -9.460 -6.512 -9.995 1.00 67.44 113 GLU A C 1
ATOM 881 O O . GLU A 1 113 ? -8.544 -7.001 -10.643 1.00 67.44 113 GLU A O 1
ATOM 886 N N . ALA A 1 114 ? -9.505 -6.612 -8.663 1.00 65.50 114 ALA A N 1
ATOM 887 C CA . ALA A 1 114 ? -8.489 -7.340 -7.904 1.00 65.50 114 ALA A CA 1
ATOM 888 C C . ALA A 1 114 ? -8.424 -8.817 -8.327 1.00 65.50 114 ALA A C 1
ATOM 890 O O . ALA A 1 114 ? -7.342 -9.393 -8.390 1.00 65.50 114 ALA A O 1
ATOM 891 N N . ARG A 1 115 ? -9.572 -9.435 -8.640 1.00 68.81 115 ARG A N 1
ATOM 892 C CA . ARG A 1 115 ? -9.637 -10.789 -9.213 1.00 68.81 115 ARG A CA 1
ATOM 893 C C . ARG A 1 115 ? -9.174 -10.839 -10.669 1.00 68.81 115 ARG A C 1
ATOM 895 O O . ARG A 1 115 ? -8.624 -11.853 -11.070 1.00 68.81 115 ARG A O 1
ATOM 902 N N . THR A 1 116 ? -9.417 -9.808 -11.472 1.00 71.31 116 THR A N 1
ATOM 903 C CA . THR A 1 116 ? -8.945 -9.728 -12.861 1.00 71.31 116 THR A CA 1
ATOM 904 C C . THR A 1 116 ? -7.433 -9.614 -12.881 1.00 71.31 116 THR A C 1
ATOM 906 O O . THR A 1 116 ? -6.799 -10.419 -13.547 1.00 71.31 116 THR A O 1
ATOM 909 N N . LEU A 1 117 ? -6.867 -8.719 -12.066 1.00 65.56 117 LEU A N 1
ATOM 910 C CA . LEU A 1 117 ? -5.433 -8.631 -11.818 1.00 65.56 117 LEU A CA 1
ATOM 911 C C . LEU A 1 117 ? -4.906 -10.005 -11.398 1.00 65.56 117 LEU A C 1
ATOM 913 O O . LEU A 1 117 ? -4.061 -10.561 -12.082 1.00 65.56 117 LEU A O 1
ATOM 917 N N . GLU A 1 118 ? -5.472 -10.622 -10.361 1.00 66.31 118 GLU A N 1
ATOM 918 C CA . GLU A 1 118 ? -5.065 -11.961 -9.915 1.00 66.31 118 GLU A CA 1
ATOM 919 C C . GLU A 1 118 ? -5.165 -13.038 -11.011 1.00 66.31 118 GLU A C 1
ATOM 921 O O . GLU A 1 118 ? -4.303 -13.904 -11.098 1.00 66.31 118 GLU A O 1
ATOM 926 N N . LYS A 1 119 ? -6.179 -12.991 -11.881 1.00 66.00 119 LYS A N 1
ATOM 927 C CA . LYS A 1 119 ? -6.322 -13.918 -13.016 1.00 66.00 119 LYS A CA 1
ATOM 928 C C . LYS A 1 119 ? -5.313 -13.654 -14.133 1.00 66.00 119 LYS A C 1
ATOM 930 O O . LYS A 1 119 ? -4.862 -14.610 -14.759 1.00 66.00 119 LYS A O 1
ATOM 935 N N . GLU A 1 120 ? -4.992 -12.392 -14.405 1.00 62.88 120 GLU A N 1
ATOM 936 C CA . GLU A 1 120 ? -3.909 -11.998 -15.315 1.00 62.88 120 GLU A CA 1
ATOM 937 C C . GLU A 1 120 ? -2.554 -12.463 -14.771 1.00 62.88 120 GLU A C 1
ATOM 939 O O . GLU A 1 120 ? -1.719 -12.927 -15.540 1.00 62.88 120 GLU A O 1
ATOM 944 N N . LEU A 1 121 ? -2.382 -12.399 -13.448 1.00 62.78 121 LEU A N 1
ATOM 945 C CA . LEU A 1 121 ? -1.211 -12.854 -12.702 1.00 62.78 121 LEU A CA 1
ATOM 946 C C . LEU A 1 121 ? -1.088 -14.397 -12.675 1.00 62.78 121 LEU A C 1
ATOM 948 O O . LEU A 1 121 ? -0.032 -14.950 -12.953 1.00 62.78 121 LEU A O 1
ATOM 952 N N . GLY A 1 122 ? -2.160 -15.130 -12.369 1.00 53.75 122 GLY A N 1
ATOM 953 C CA . GLY A 1 122 ? -2.093 -16.570 -12.076 1.00 53.75 122 GLY A CA 1
ATOM 954 C C . GLY A 1 122 ? -1.929 -17.497 -13.286 1.00 53.75 122 GLY A C 1
ATOM 955 O O . GLY A 1 122 ? -1.495 -18.632 -13.123 1.00 53.75 122 GLY A O 1
ATOM 956 N N . LYS A 1 123 ? -2.262 -17.053 -14.506 1.00 57.06 123 LYS A N 1
ATOM 957 C CA . LYS A 1 123 ? -2.247 -17.929 -15.697 1.00 57.06 123 LYS A CA 1
ATOM 958 C C . LYS A 1 123 ? -0.857 -18.203 -16.275 1.00 57.06 123 LYS A C 1
ATOM 960 O O . LYS A 1 123 ? -0.723 -19.157 -17.035 1.00 57.06 123 LYS A O 1
ATOM 965 N N . GLN A 1 124 ? 0.136 -17.364 -15.983 1.00 55.00 124 GLN A N 1
ATOM 966 C CA . GLN A 1 124 ? 1.476 -17.469 -16.582 1.00 55.00 124 GLN A CA 1
ATOM 967 C C . GLN A 1 124 ? 2.612 -17.490 -15.551 1.00 5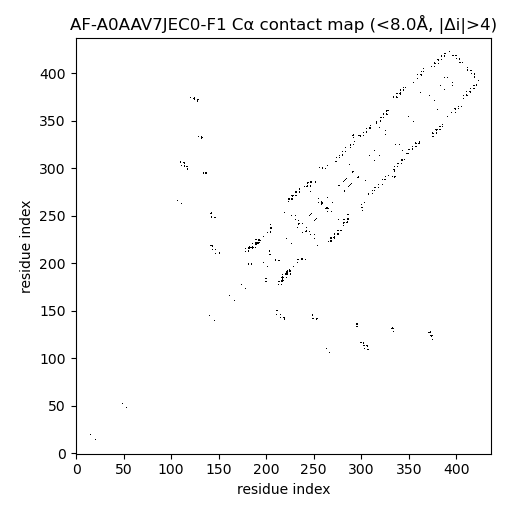5.00 124 GLN A C 1
ATOM 969 O O . GLN A 1 124 ? 3.721 -17.885 -15.900 1.00 55.00 124 GLN A O 1
ATOM 974 N N . ASP A 1 125 ? 2.346 -17.114 -14.293 1.00 59.50 125 ASP A N 1
ATOM 975 C CA . ASP A 1 125 ? 3.411 -16.833 -13.329 1.00 59.50 125 ASP A CA 1
ATOM 976 C C . ASP A 1 125 ? 3.539 -17.811 -12.151 1.00 59.50 125 ASP A C 1
ATOM 978 O O . ASP A 1 125 ? 4.520 -17.704 -11.420 1.00 59.50 125 ASP A O 1
ATOM 982 N N . ALA A 1 126 ? 2.624 -18.772 -11.958 1.00 58.47 126 ALA A N 1
ATOM 983 C CA . ALA A 1 126 ? 2.634 -19.657 -10.780 1.00 58.47 126 ALA A CA 1
ATOM 984 C C . ALA A 1 126 ? 3.990 -20.374 -10.582 1.00 58.47 126 ALA A C 1
ATOM 986 O O . ALA A 1 126 ? 4.647 -20.191 -9.559 1.00 58.47 126 ALA A O 1
ATOM 987 N N . ASP A 1 127 ? 4.484 -21.058 -11.618 1.00 55.78 127 ASP A N 1
ATOM 988 C CA . ASP A 1 127 ? 5.731 -21.842 -11.557 1.00 55.78 127 ASP A CA 1
ATOM 989 C C . ASP A 1 127 ? 7.007 -20.984 -11.466 1.00 55.78 127 ASP A C 1
ATOM 991 O O . ASP A 1 127 ? 8.087 -21.466 -11.107 1.00 55.78 127 ASP A O 1
ATOM 995 N N . SER A 1 128 ? 6.918 -19.712 -11.865 1.00 58.69 128 SER A N 1
ATOM 996 C CA . SER A 1 128 ? 8.052 -18.785 -11.838 1.00 58.69 128 SER A CA 1
ATOM 997 C C . SER A 1 128 ? 8.102 -18.011 -10.529 1.00 58.69 128 SER A C 1
ATOM 999 O O . SER A 1 128 ? 9.195 -17.742 -10.048 1.00 58.69 128 SER A O 1
ATOM 1001 N N . ILE A 1 129 ? 6.948 -17.687 -9.939 1.00 61.91 129 ILE A N 1
ATOM 1002 C CA . ILE A 1 129 ? 6.846 -16.949 -8.679 1.00 61.91 129 ILE A CA 1
ATOM 1003 C C . ILE A 1 129 ? 7.252 -17.814 -7.490 1.00 61.91 129 ILE A C 1
ATOM 1005 O O . ILE A 1 129 ? 7.941 -17.295 -6.616 1.00 61.91 129 ILE A O 1
ATOM 1009 N N . ASP A 1 130 ? 6.943 -19.114 -7.489 1.00 59.09 130 ASP A N 1
ATOM 1010 C CA . ASP A 1 130 ? 7.356 -20.030 -6.413 1.00 59.09 130 ASP A CA 1
ATOM 1011 C C . ASP A 1 130 ? 8.877 -20.051 -6.194 1.00 59.09 130 ASP A C 1
ATOM 1013 O O . ASP A 1 130 ? 9.348 -20.221 -5.074 1.00 59.09 130 ASP A O 1
ATOM 1017 N N . LYS A 1 131 ? 9.664 -19.774 -7.240 1.00 65.12 131 LYS A N 1
ATOM 1018 C CA . LYS A 1 131 ? 11.136 -19.684 -7.171 1.00 65.12 131 LYS A CA 1
ATOM 1019 C C . LYS A 1 131 ? 11.644 -18.397 -6.512 1.00 65.12 131 LYS A C 1
ATOM 1021 O O . LYS A 1 131 ? 12.829 -18.304 -6.205 1.00 65.12 131 LYS A O 1
ATOM 1026 N N . PHE A 1 132 ? 10.771 -17.407 -6.335 1.00 62.56 132 PHE A N 1
ATOM 1027 C CA . PHE A 1 132 ? 11.059 -16.114 -5.709 1.00 62.56 132 PHE A CA 1
ATOM 1028 C C . PHE A 1 132 ? 10.247 -15.883 -4.427 1.00 62.56 132 PHE A C 1
ATOM 1030 O O . PHE A 1 132 ? 10.364 -14.815 -3.823 1.00 62.56 132 PHE A O 1
ATOM 1037 N N . LEU A 1 133 ? 9.422 -16.848 -4.009 1.00 58.31 133 LEU A N 1
ATOM 1038 C CA . LEU A 1 133 ? 8.760 -16.807 -2.712 1.00 58.31 133 LEU A CA 1
ATOM 1039 C C . LEU A 1 133 ? 9.773 -17.200 -1.623 1.00 58.31 133 LEU A C 1
ATOM 1041 O O . LEU A 1 133 ? 10.398 -18.256 -1.734 1.00 58.31 133 LEU A O 1
ATOM 1045 N N . PRO A 1 134 ? 9.960 -16.382 -0.572 1.00 51.81 134 PRO A N 1
ATOM 1046 C CA . PRO A 1 134 ? 10.735 -16.805 0.584 1.00 51.81 134 PRO A CA 1
ATOM 1047 C C . PRO A 1 134 ? 10.064 -18.009 1.261 1.00 51.81 134 PRO A C 1
ATOM 1049 O O . PRO A 1 134 ? 8.835 -18.089 1.347 1.00 51.81 134 PRO A O 1
ATOM 1052 N N . ALA A 1 135 ? 10.889 -18.952 1.718 1.00 42.31 135 ALA A N 1
ATOM 1053 C CA . ALA A 1 135 ? 10.449 -20.124 2.458 1.00 42.31 135 ALA A CA 1
ATOM 1054 C C . ALA A 1 135 ? 9.924 -19.697 3.837 1.00 42.31 135 ALA A C 1
ATOM 1056 O O . ALA A 1 135 ? 10.693 -19.228 4.666 1.00 42.31 135 ALA A O 1
ATOM 1057 N N . GLU A 1 136 ? 8.623 -19.896 4.044 1.00 43.28 136 GLU A N 1
ATOM 1058 C CA . GLU A 1 136 ? 7.887 -19.754 5.307 1.00 43.28 136 GLU A CA 1
ATOM 1059 C C . GLU A 1 136 ? 7.834 -18.351 5.944 1.00 43.28 136 GLU A C 1
ATOM 1061 O O . GLU A 1 136 ? 8.785 -17.581 6.021 1.00 43.28 136 GLU A O 1
ATOM 1066 N N . GLY A 1 137 ? 6.619 -17.988 6.361 1.00 46.53 137 GLY A N 1
ATOM 1067 C CA . GLY A 1 137 ? 6.254 -16.632 6.748 1.00 46.53 137 GLY A CA 1
ATOM 1068 C C . GLY A 1 137 ? 6.784 -16.212 8.114 1.00 46.53 137 GLY A C 1
ATOM 1069 O O . GLY A 1 137 ? 6.757 -16.972 9.081 1.00 46.53 137 GLY A O 1
ATOM 1070 N N . VAL A 1 138 ? 7.162 -14.937 8.206 1.00 50.88 138 VAL A N 1
ATOM 1071 C CA . VAL A 1 138 ? 7.352 -14.240 9.480 1.00 50.88 138 VAL A CA 1
ATOM 1072 C C . VAL A 1 138 ? 6.082 -14.404 10.321 1.00 50.88 138 VAL A C 1
ATOM 1074 O O . VAL A 1 138 ? 4.974 -14.121 9.852 1.00 50.88 138 VAL A O 1
ATOM 1077 N N . GLY A 1 139 ? 6.249 -14.884 11.557 1.00 51.72 139 GLY A N 1
ATOM 1078 C CA . GLY A 1 139 ? 5.156 -15.074 12.507 1.00 51.72 139 GLY A CA 1
ATOM 1079 C C . GLY A 1 139 ? 4.321 -13.801 12.633 1.00 51.72 139 GLY A C 1
ATOM 1080 O O . GLY A 1 139 ? 4.850 -12.712 12.843 1.00 51.72 139 GLY A O 1
ATOM 1081 N N . ARG A 1 140 ? 3.007 -13.927 12.450 1.00 62.97 140 ARG A N 1
ATOM 1082 C CA . ARG A 1 140 ? 2.082 -12.798 12.569 1.00 62.97 140 ARG A CA 1
ATOM 1083 C C . ARG A 1 140 ? 1.764 -12.567 14.039 1.00 62.97 140 ARG A C 1
ATOM 1085 O O . ARG A 1 140 ? 1.398 -13.502 14.746 1.00 62.97 140 ARG A O 1
ATOM 1092 N N . TYR A 1 141 ? 1.921 -11.328 14.483 1.00 69.06 141 TYR A N 1
ATOM 1093 C CA . TYR A 1 141 ? 1.722 -10.920 15.872 1.00 69.06 141 TYR A CA 1
ATOM 1094 C C . TYR A 1 141 ? 0.339 -10.296 16.053 1.00 69.06 141 TYR A C 1
ATOM 1096 O O . TYR A 1 141 ? -0.163 -9.640 15.137 1.00 69.06 141 TYR A O 1
ATOM 1104 N N . LYS A 1 142 ? -0.259 -10.459 17.240 1.00 81.88 142 LYS A N 1
ATOM 1105 C CA . LYS A 1 142 ? -1.502 -9.756 17.586 1.00 81.88 142 LYS A CA 1
ATOM 1106 C C . LYS A 1 142 ? -1.273 -8.247 17.596 1.00 81.88 142 LYS A C 1
ATOM 1108 O O . LYS A 1 142 ? -0.165 -7.781 17.871 1.00 81.88 142 LYS A O 1
ATOM 1113 N N . ILE A 1 143 ? -2.327 -7.472 17.343 1.00 81.62 143 ILE A N 1
ATOM 1114 C CA . ILE A 1 143 ? -2.257 -6.006 17.350 1.00 81.62 143 ILE A CA 1
ATOM 1115 C C . ILE A 1 143 ? -1.861 -5.516 18.742 1.00 81.62 143 ILE A C 1
ATOM 1117 O O . ILE A 1 143 ? -1.018 -4.623 18.852 1.00 81.62 143 ILE A O 1
ATOM 1121 N N . SER A 1 144 ? -2.416 -6.123 19.796 1.00 80.12 144 SER A N 1
ATOM 1122 C CA . SER A 1 144 ? -1.997 -5.882 21.179 1.00 80.12 144 SER A CA 1
ATOM 1123 C C . SER A 1 144 ? -0.484 -5.993 21.353 1.00 80.12 144 SER A C 1
ATOM 1125 O O . SER A 1 144 ? 0.151 -5.061 21.840 1.00 80.12 144 SER A O 1
ATOM 1127 N N . ASP A 1 145 ? 0.098 -7.088 20.869 1.00 83.94 145 ASP A N 1
ATOM 1128 C CA . ASP A 1 145 ? 1.507 -7.424 21.069 1.00 83.94 145 ASP A CA 1
ATOM 1129 C C . ASP A 1 145 ? 2.410 -6.477 20.270 1.00 83.94 145 ASP A C 1
ATOM 1131 O O . ASP A 1 145 ? 3.452 -6.042 20.757 1.00 83.94 145 ASP A O 1
ATOM 1135 N N . LEU A 1 146 ? 1.984 -6.090 19.061 1.00 83.00 146 LEU A N 1
ATOM 1136 C CA . LEU A 1 146 ? 2.670 -5.085 18.246 1.00 83.00 146 LEU A CA 1
ATOM 1137 C C . LEU A 1 146 ? 2.697 -3.719 18.936 1.00 83.00 146 LEU A C 1
ATOM 1139 O O . LEU A 1 146 ? 3.733 -3.052 18.945 1.00 83.00 146 LEU A O 1
ATOM 1143 N N . ILE A 1 147 ? 1.571 -3.291 19.517 1.00 82.19 147 ILE A N 1
ATOM 1144 C CA . ILE A 1 147 ? 1.488 -2.023 20.250 1.00 82.19 147 ILE A CA 1
ATOM 1145 C C . ILE A 1 147 ? 2.354 -2.090 21.511 1.00 82.19 147 ILE A C 1
ATOM 1147 O O . ILE A 1 147 ? 3.122 -1.165 21.770 1.00 82.19 147 ILE A O 1
ATOM 1151 N N . GLU A 1 148 ? 2.274 -3.175 22.278 1.00 83.50 148 GLU A N 1
ATOM 1152 C CA . GLU A 1 148 ? 3.083 -3.371 23.484 1.00 83.50 148 GLU A CA 1
ATOM 1153 C C . GLU A 1 148 ? 4.583 -3.387 23.175 1.00 83.50 148 GLU A C 1
ATOM 1155 O O . GLU A 1 148 ? 5.357 -2.705 23.853 1.00 83.50 148 GLU A O 1
ATOM 1160 N N . HIS A 1 149 ? 4.995 -4.090 22.118 1.00 85.00 149 HIS A N 1
ATOM 1161 C CA . HIS A 1 149 ? 6.374 -4.086 21.640 1.00 85.00 149 HIS A CA 1
ATOM 1162 C C . HIS A 1 149 ? 6.820 -2.672 21.256 1.00 85.00 149 HIS A C 1
ATOM 1164 O O . HIS A 1 149 ? 7.849 -2.196 21.735 1.00 85.00 149 HIS A O 1
ATOM 1170 N N . ALA A 1 150 ? 6.016 -1.961 20.461 1.00 80.44 150 ALA A N 1
ATOM 1171 C CA . ALA A 1 150 ? 6.325 -0.603 20.022 1.00 80.44 150 ALA A CA 1
ATOM 1172 C C . ALA A 1 150 ? 6.376 0.409 21.183 1.00 80.44 150 ALA A C 1
ATOM 1174 O O . ALA A 1 150 ? 7.118 1.392 21.120 1.00 80.44 150 ALA A O 1
ATOM 1175 N N . LEU A 1 151 ? 5.597 0.192 22.246 1.00 83.38 151 LEU A N 1
ATOM 1176 C CA . LEU A 1 151 ? 5.659 0.980 23.478 1.00 83.38 151 LEU A CA 1
ATOM 1177 C C . LEU A 1 151 ? 6.918 0.659 24.291 1.00 83.38 151 LEU A C 1
ATOM 1179 O O . LEU A 1 151 ? 7.551 1.574 24.825 1.00 83.38 151 LEU A O 1
ATOM 1183 N N . LYS A 1 152 ? 7.292 -0.622 24.385 1.00 84.19 152 LYS A N 1
ATOM 1184 C CA . LYS A 1 152 ? 8.493 -1.072 25.097 1.00 84.19 152 LYS A CA 1
ATOM 1185 C C . LYS A 1 152 ? 9.765 -0.551 24.435 1.00 84.19 152 LYS A C 1
ATOM 1187 O O . LYS A 1 152 ? 10.626 -0.039 25.141 1.00 84.19 152 LYS A O 1
ATOM 1192 N N . GLU A 1 153 ? 9.851 -0.629 23.111 1.00 81.31 153 GLU A N 1
ATOM 1193 C CA . GLU A 1 153 ? 10.963 -0.103 22.312 1.00 81.31 153 GLU A CA 1
ATOM 1194 C C . GLU A 1 153 ? 11.135 1.402 22.542 1.00 81.31 153 GLU A C 1
ATOM 1196 O O . GLU A 1 153 ? 12.182 1.846 23.007 1.00 81.31 153 GLU A O 1
ATOM 1201 N N . LYS A 1 154 ? 10.050 2.174 22.395 1.00 77.31 154 LYS A N 1
ATOM 1202 C CA . LYS A 1 154 ? 10.054 3.620 22.652 1.00 77.31 154 LYS A CA 1
ATOM 1203 C C . LYS A 1 154 ? 10.467 3.963 24.086 1.00 77.31 154 LYS A C 1
ATOM 1205 O O . LYS A 1 154 ? 11.128 4.969 24.331 1.00 77.31 154 LYS A O 1
ATOM 1210 N N . ARG A 1 155 ? 10.058 3.153 25.066 1.00 73.94 155 ARG A N 1
ATOM 1211 C CA . ARG A 1 155 ? 10.456 3.333 26.467 1.00 73.94 155 ARG A CA 1
ATOM 1212 C C . ARG A 1 155 ? 11.930 2.988 26.693 1.00 73.94 155 ARG A C 1
ATOM 1214 O O . ARG A 1 155 ? 12.558 3.670 27.496 1.00 73.94 155 ARG A O 1
ATOM 1221 N N . GLY A 1 156 ? 12.448 1.965 26.016 1.00 67.06 156 GLY A N 1
ATOM 1222 C CA . GLY A 1 156 ? 13.853 1.556 26.051 1.00 67.06 156 GLY A CA 1
ATOM 1223 C C . GLY A 1 156 ? 14.771 2.647 25.511 1.00 67.06 156 GLY A C 1
ATOM 1224 O O . GLY A 1 156 ? 15.654 3.101 26.234 1.00 67.06 156 GLY A O 1
ATOM 1225 N N . GLU A 1 157 ? 14.463 3.179 24.326 1.00 64.88 157 GLU A N 1
ATOM 1226 C CA . GLU A 1 157 ? 15.179 4.315 23.727 1.00 64.88 157 GLU A CA 1
ATOM 1227 C C . GLU A 1 157 ? 15.171 5.542 24.654 1.00 64.88 157 GLU A C 1
ATOM 1229 O O . GLU A 1 157 ? 16.196 6.180 24.890 1.00 64.88 157 GLU A O 1
ATOM 1234 N N . LEU A 1 158 ? 14.015 5.849 25.255 1.00 58.78 158 LEU A N 1
ATOM 1235 C CA . LEU A 1 158 ? 13.898 6.933 26.232 1.00 58.78 158 LEU A CA 1
ATOM 1236 C C . LEU A 1 158 ? 14.658 6.646 27.535 1.00 58.78 158 LEU A C 1
ATOM 1238 O O . LEU A 1 158 ? 15.091 7.594 28.186 1.00 58.78 158 LEU A O 1
ATOM 1242 N N . SER A 1 159 ? 14.810 5.384 27.947 1.00 55.00 159 SER A N 1
ATOM 1243 C CA . SER A 1 159 ? 15.584 5.020 29.139 1.00 55.00 159 SER A CA 1
ATOM 1244 C C . SER A 1 159 ? 17.089 5.056 28.898 1.00 55.00 159 SER A C 1
ATOM 1246 O O . SER A 1 159 ? 17.808 5.503 29.788 1.00 55.00 159 SER A O 1
ATOM 1248 N N . ASP A 1 160 ? 17.545 4.705 27.695 1.00 59.12 160 ASP A N 1
ATOM 1249 C CA . ASP A 1 160 ? 18.955 4.790 27.297 1.00 59.12 160 ASP A CA 1
ATOM 1250 C C . ASP A 1 160 ? 19.418 6.247 27.162 1.00 59.12 160 ASP A C 1
ATOM 1252 O O . ASP A 1 160 ? 20.550 6.581 27.495 1.00 59.12 160 ASP A O 1
ATOM 1256 N N . VAL A 1 161 ? 18.519 7.159 26.774 1.00 54.97 161 VAL A N 1
ATOM 1257 C CA . VAL A 1 161 ? 18.791 8.608 26.788 1.00 54.97 161 VAL A CA 1
ATOM 1258 C C . VAL A 1 161 ? 18.722 9.193 28.210 1.00 54.97 161 VAL A C 1
ATOM 1260 O O . VAL A 1 161 ? 19.419 10.157 28.530 1.00 54.97 161 VAL A O 1
ATOM 1263 N N . ARG A 1 162 ? 17.892 8.627 29.097 1.00 49.09 162 ARG A N 1
ATOM 1264 C CA . ARG A 1 162 ? 17.616 9.164 30.445 1.00 49.09 162 ARG A CA 1
ATOM 1265 C C . ARG A 1 162 ? 18.529 8.601 31.539 1.00 49.09 162 ARG A C 1
ATOM 1267 O O . ARG A 1 162 ? 18.644 9.216 32.597 1.00 49.09 162 ARG A O 1
ATOM 1274 N N . SER A 1 163 ? 19.245 7.510 31.280 1.00 50.50 163 SER A N 1
ATOM 1275 C CA . SER A 1 163 ? 20.297 6.975 32.156 1.00 50.50 163 SER A CA 1
ATOM 1276 C C . SER A 1 163 ? 21.506 7.919 32.302 1.00 50.50 163 SER A C 1
ATOM 1278 O O . SER A 1 163 ? 22.272 7.772 33.252 1.00 50.50 163 SER A O 1
ATOM 1280 N N . HIS A 1 164 ? 21.622 8.958 31.462 1.00 48.16 164 HIS A N 1
ATOM 1281 C CA . HIS A 1 164 ? 22.595 10.048 31.622 1.00 48.16 164 HIS A CA 1
ATOM 1282 C C . HIS A 1 164 ? 22.118 11.238 32.484 1.00 48.16 164 HIS A C 1
ATOM 1284 O O . HIS A 1 164 ? 22.934 12.089 32.832 1.00 48.16 164 HIS A O 1
ATOM 1290 N N . MET A 1 165 ? 20.843 11.312 32.891 1.00 46.84 165 MET A N 1
ATOM 1291 C CA . MET A 1 165 ? 20.321 12.396 33.740 1.00 46.84 165 MET A CA 1
ATOM 1292 C C . MET A 1 165 ? 19.212 11.895 34.682 1.00 46.84 165 MET A C 1
ATOM 1294 O O . MET A 1 165 ? 18.030 11.917 34.353 1.00 46.84 165 MET A O 1
ATOM 1298 N N . SER A 1 166 ? 19.625 11.541 35.904 1.00 43.31 166 SER A N 1
ATOM 1299 C CA . SER A 1 166 ? 18.803 11.330 37.109 1.00 43.31 166 SER A CA 1
ATOM 1300 C C . SER A 1 166 ? 17.770 10.186 37.083 1.00 43.31 166 SER A C 1
ATOM 1302 O O . SER A 1 166 ? 16.809 10.153 36.311 1.00 43.31 166 SER A O 1
ATOM 1304 N N . GLY A 1 167 ? 17.948 9.267 38.039 1.00 43.41 167 GLY A N 1
ATOM 1305 C CA . GLY A 1 167 ? 17.105 8.104 38.307 1.00 43.41 167 GLY A CA 1
ATOM 1306 C C . GLY A 1 167 ? 15.715 8.454 38.838 1.00 43.41 167 GLY A C 1
ATOM 1307 O O . GLY A 1 167 ? 15.442 8.333 40.028 1.00 43.41 167 GLY A O 1
ATOM 1308 N N . ALA A 1 168 ? 14.807 8.817 37.936 1.00 37.12 168 ALA A N 1
ATOM 1309 C CA . ALA A 1 168 ? 13.375 8.870 38.208 1.00 37.12 168 ALA A CA 1
ATOM 1310 C C . ALA A 1 168 ? 12.644 7.822 37.358 1.00 37.12 168 ALA A C 1
ATOM 1312 O O . ALA A 1 168 ? 12.081 8.119 36.302 1.00 37.12 168 ALA A O 1
ATOM 1313 N N . SER A 1 169 ? 12.645 6.580 37.837 1.00 41.03 169 SER A N 1
ATOM 1314 C CA . SER A 1 169 ? 11.812 5.481 37.347 1.00 41.03 169 SER A CA 1
ATOM 1315 C C . SER A 1 169 ? 10.361 5.659 37.810 1.00 41.03 169 SER A C 1
ATOM 1317 O O . SER A 1 169 ? 9.838 4.899 38.617 1.00 41.03 169 SER A O 1
ATOM 1319 N N . THR A 1 170 ? 9.662 6.669 37.291 1.00 41.41 170 THR A N 1
ATOM 1320 C CA . THR A 1 170 ? 8.203 6.751 37.452 1.00 41.41 170 THR A CA 1
ATOM 1321 C C . THR A 1 170 ? 7.526 6.064 36.276 1.00 41.41 170 THR A C 1
ATOM 1323 O O . THR A 1 170 ? 7.288 6.644 35.217 1.00 41.41 170 THR A O 1
ATOM 1326 N N . GLY A 1 171 ? 7.186 4.790 36.474 1.00 46.88 171 GLY A N 1
ATOM 1327 C CA . GLY A 1 171 ? 6.116 4.156 35.718 1.00 46.88 171 GLY A CA 1
ATOM 1328 C C . GLY A 1 171 ? 4.796 4.849 36.042 1.00 46.88 171 GLY A C 1
ATOM 1329 O O . GLY A 1 171 ? 4.117 4.475 36.989 1.00 46.88 171 GLY A O 1
ATOM 1330 N N . LEU A 1 172 ? 4.460 5.898 35.289 1.00 50.34 172 LEU A N 1
ATOM 1331 C CA . LEU A 1 172 ? 3.202 6.627 35.432 1.00 50.34 172 LEU A CA 1
ATOM 1332 C C . LEU A 1 172 ? 2.046 5.754 34.929 1.00 50.34 172 LEU A C 1
ATOM 1334 O O . LEU A 1 172 ? 1.660 5.838 33.763 1.00 50.34 172 LEU A O 1
ATOM 1338 N N . SER A 1 173 ? 1.503 4.920 35.817 1.00 70.44 173 SER A N 1
ATOM 1339 C CA . SER A 1 173 ? 0.263 4.176 35.590 1.00 70.44 173 SER A CA 1
ATOM 1340 C C . SER A 1 173 ? -0.853 5.117 35.122 1.00 70.44 173 SER A C 1
ATOM 1342 O O . SER A 1 173 ? -0.947 6.268 35.560 1.00 70.44 173 SER A O 1
ATOM 1344 N N . LEU A 1 174 ? -1.697 4.646 34.202 1.00 80.81 174 LEU A N 1
ATOM 1345 C CA . LEU A 1 174 ? -2.922 5.349 33.825 1.00 80.81 174 LEU A CA 1
ATOM 1346 C C . LEU A 1 174 ? -3.874 5.413 35.028 1.00 80.81 174 LEU A C 1
ATOM 1348 O O . LEU A 1 174 ? -3.885 4.515 35.871 1.00 80.81 174 LEU A O 1
ATOM 1352 N N . ASP A 1 175 ? -4.667 6.480 35.095 1.00 86.19 175 ASP A N 1
ATOM 1353 C CA . ASP A 1 175 ? -5.634 6.685 36.173 1.00 86.19 175 ASP A CA 1
ATOM 1354 C C . ASP A 1 175 ? -6.798 5.679 36.071 1.00 86.19 175 ASP A C 1
ATOM 1356 O O . ASP A 1 175 ? -7.305 5.401 34.977 1.00 86.19 175 ASP A O 1
ATOM 1360 N N . ALA A 1 176 ? -7.238 5.124 37.203 1.00 88.69 176 ALA A N 1
ATOM 1361 C CA . ALA A 1 176 ? -8.194 4.012 37.243 1.00 88.69 176 ALA A CA 1
ATOM 1362 C C . ALA A 1 176 ? -9.555 4.318 36.569 1.00 88.69 176 ALA A C 1
ATOM 1364 O O . ALA A 1 176 ? -10.065 3.461 35.835 1.00 88.69 176 ALA A O 1
ATOM 1365 N N . PRO A 1 177 ? -10.143 5.525 36.709 1.00 90.25 177 PRO A N 1
ATOM 1366 C CA . PRO A 1 177 ? -11.339 5.922 35.972 1.00 90.25 177 PRO A CA 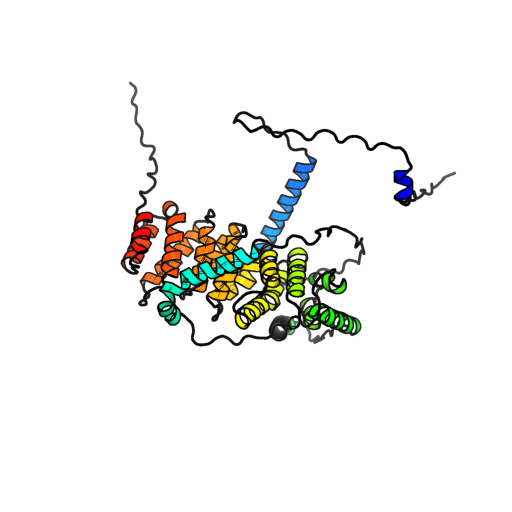1
ATOM 1367 C C . PRO A 1 177 ? -11.142 5.897 34.454 1.00 90.25 177 PRO A C 1
ATOM 1369 O O . PRO A 1 177 ? -12.013 5.394 33.743 1.00 90.25 177 PRO A O 1
ATOM 1372 N N . VAL A 1 178 ? -9.995 6.371 33.952 1.00 90.00 178 VAL A N 1
ATOM 1373 C CA . VAL A 1 178 ? -9.669 6.360 32.514 1.00 90.00 178 VAL A CA 1
ATOM 1374 C C . VAL A 1 178 ? -9.603 4.924 32.007 1.00 90.00 178 VAL A C 1
ATOM 1376 O O . VAL A 1 178 ? -10.208 4.609 30.982 1.00 90.00 178 VAL A O 1
ATOM 1379 N N . VAL A 1 179 ? -8.951 4.038 32.764 1.00 92.19 179 VAL A N 1
ATOM 1380 C CA . VAL A 1 179 ? -8.876 2.611 32.434 1.00 92.19 179 VAL A CA 1
ATOM 1381 C C . VAL A 1 179 ? -10.271 1.995 32.343 1.00 92.19 179 VAL A C 1
ATOM 1383 O O . VAL A 1 179 ? -10.608 1.362 31.343 1.00 92.19 179 VAL A O 1
ATOM 1386 N N . SER A 1 180 ? -11.114 2.223 33.352 1.00 93.81 180 SER A N 1
ATOM 1387 C CA . SER A 1 180 ? -12.477 1.683 33.377 1.00 93.81 180 SER A CA 1
ATOM 1388 C C . SER A 1 180 ? -13.349 2.208 32.229 1.00 93.81 180 SER A C 1
ATOM 1390 O O . SER A 1 180 ? -14.149 1.461 31.663 1.00 93.81 180 SER A O 1
ATOM 1392 N N . LEU A 1 181 ? -13.179 3.481 31.854 1.00 95.44 181 LEU A N 1
ATOM 1393 C CA . LEU A 1 181 ? -13.924 4.118 30.775 1.00 95.44 181 LEU A CA 1
ATOM 1394 C C . LEU A 1 181 ? -13.548 3.515 29.421 1.00 95.44 181 LEU A C 1
ATOM 1396 O O . LEU A 1 181 ? -14.437 3.131 28.665 1.00 95.44 181 LEU A O 1
ATOM 1400 N N . PHE A 1 182 ? -12.252 3.419 29.112 1.00 95.25 182 PHE A N 1
ATOM 1401 C CA . PHE A 1 182 ? -11.805 2.929 27.807 1.00 95.25 182 PHE A CA 1
ATOM 1402 C C . PHE A 1 182 ? -12.009 1.422 27.630 1.00 95.25 182 PHE A C 1
ATOM 1404 O O . PHE A 1 182 ? -12.357 1.008 26.529 1.00 95.25 182 PHE A O 1
ATOM 1411 N N . LYS A 1 183 ? -11.963 0.624 28.705 1.00 95.44 183 LYS A N 1
ATOM 1412 C CA . LYS A 1 183 ? -12.397 -0.784 28.651 1.00 95.44 183 LYS A CA 1
ATOM 1413 C C . LYS A 1 183 ? -13.872 -0.920 28.263 1.00 95.44 183 LYS A C 1
ATOM 1415 O O . LYS A 1 183 ? -14.208 -1.686 27.367 1.00 95.44 183 LYS A O 1
ATOM 1420 N N . LYS A 1 184 ? -14.762 -0.118 28.865 1.00 95.56 184 LYS A N 1
ATOM 1421 C CA . LYS A 1 184 ? -16.187 -0.083 28.477 1.00 95.56 184 LYS A CA 1
ATOM 1422 C C . LYS A 1 184 ? -16.378 0.380 27.033 1.00 95.56 184 LYS A C 1
ATOM 1424 O O . LYS A 1 184 ? -17.248 -0.132 26.338 1.00 95.56 184 LYS A O 1
ATOM 1429 N N . VAL A 1 185 ? -15.569 1.337 26.574 1.00 96.50 185 VAL A N 1
ATOM 1430 C CA . VAL A 1 185 ? -15.563 1.752 25.164 1.00 96.50 185 VAL A CA 1
ATOM 1431 C C . VAL A 1 185 ? -15.146 0.590 24.260 1.00 96.50 185 VAL A C 1
ATOM 1433 O O . VAL A 1 185 ? -15.805 0.393 23.248 1.00 96.50 185 VAL A O 1
ATOM 1436 N N . GLY A 1 186 ? -14.134 -0.199 24.631 1.00 95.38 186 GLY A N 1
ATOM 1437 C CA . GLY A 1 186 ? -13.718 -1.399 23.893 1.00 95.38 186 GLY A CA 1
ATOM 1438 C C . GLY A 1 186 ? -14.865 -2.383 23.652 1.00 95.38 186 GLY A C 1
ATOM 1439 O O . GLY A 1 186 ? -15.105 -2.762 22.510 1.00 95.38 186 GLY A O 1
ATOM 1440 N N . VAL A 1 187 ? -15.659 -2.679 24.688 1.00 96.25 187 VAL A N 1
ATOM 1441 C CA . VAL A 1 187 ? -16.855 -3.544 24.575 1.00 96.25 187 VAL A CA 1
ATOM 1442 C C . VAL A 1 187 ? -17.891 -2.975 23.597 1.00 96.25 187 VAL A C 1
ATOM 1444 O O . VAL A 1 187 ? -18.503 -3.703 22.829 1.00 96.25 187 VAL A O 1
ATOM 1447 N N . ILE A 1 188 ? -18.081 -1.654 23.565 1.00 96.50 188 ILE A N 1
ATOM 1448 C CA . ILE A 1 188 ? -18.992 -1.033 22.588 1.00 96.50 188 ILE A CA 1
ATOM 1449 C C . ILE A 1 188 ? -18.429 -1.169 21.163 1.00 96.50 188 ILE A C 1
ATOM 1451 O O . ILE A 1 188 ? -19.174 -1.360 20.203 1.00 96.50 188 ILE A O 1
ATOM 1455 N N . LEU A 1 189 ? -17.111 -1.046 21.010 1.00 96.50 189 LEU A N 1
ATOM 1456 C CA . LEU A 1 189 ? -16.422 -1.096 19.722 1.00 96.50 189 LEU A CA 1
ATOM 1457 C C . LEU A 1 189 ? -16.343 -2.509 19.118 1.00 96.50 189 LEU A C 1
ATOM 1459 O O . LEU A 1 189 ? -16.239 -2.624 17.890 1.00 96.50 189 LEU A O 1
ATOM 1463 N N . SER A 1 190 ? -16.429 -3.561 19.933 1.00 96.62 190 SER A N 1
ATOM 1464 C CA . SER A 1 190 ? -16.498 -4.952 19.465 1.00 96.62 190 SER A CA 1
ATOM 1465 C C . SER A 1 190 ? -17.871 -5.337 18.905 1.00 96.62 190 SER A C 1
ATOM 1467 O O . SER A 1 190 ? -17.971 -6.269 18.113 1.00 96.62 190 SER A O 1
ATOM 1469 N N . GLU A 1 191 ? -18.926 -4.590 19.235 1.00 95.81 191 GLU A N 1
ATOM 1470 C CA . GLU A 1 191 ? -20.289 -4.831 18.731 1.00 95.81 191 GLU A CA 1
ATOM 1471 C C . GLU A 1 191 ? -20.766 -3.754 17.745 1.00 95.81 191 GLU A C 1
ATOM 1473 O O . GLU A 1 191 ? -21.802 -3.897 17.091 1.00 95.81 191 GLU A O 1
ATOM 1478 N N . TYR A 1 192 ? -20.006 -2.667 17.598 1.00 96.00 192 TYR A N 1
ATOM 1479 C CA . TYR A 1 192 ? -20.388 -1.522 16.781 1.00 96.00 192 TYR A CA 1
ATOM 1480 C C . TYR A 1 192 ? -20.615 -1.897 15.307 1.00 96.00 192 TYR A C 1
ATOM 1482 O O . TYR A 1 192 ? -19.781 -2.530 14.654 1.00 96.00 192 TYR A O 1
ATOM 1490 N N . ARG A 1 193 ? -21.743 -1.438 14.751 1.00 92.38 193 ARG A N 1
ATOM 1491 C CA . ARG A 1 193 ? -22.100 -1.598 13.328 1.00 92.38 193 ARG A CA 1
ATOM 1492 C C . ARG A 1 193 ? -22.343 -0.265 12.631 1.00 92.38 193 ARG A C 1
ATOM 1494 O O . ARG A 1 193 ? -21.837 -0.047 11.535 1.00 92.38 193 ARG A O 1
ATOM 1501 N N . ALA A 1 194 ? -23.107 0.623 13.261 1.00 90.25 194 ALA A N 1
ATOM 1502 C CA . ALA A 1 194 ? -23.497 1.910 12.700 1.00 90.25 194 ALA A CA 1
ATOM 1503 C C . ALA A 1 194 ? -23.808 2.929 13.808 1.00 90.25 194 ALA A C 1
ATOM 1505 O O . ALA A 1 194 ? -23.964 2.579 14.976 1.00 90.25 194 ALA A O 1
ATOM 1506 N N . GLY A 1 195 ? -23.923 4.204 13.431 1.00 92.00 195 GLY A N 1
ATOM 1507 C CA . GLY A 1 195 ? -24.294 5.292 14.339 1.00 92.00 195 GLY A CA 1
ATOM 1508 C C . GLY A 1 195 ? -23.102 6.079 14.885 1.00 92.00 195 GLY A C 1
ATOM 1509 O O . GLY A 1 195 ? -21.992 6.033 14.353 1.00 92.00 195 GLY A O 1
ATOM 1510 N N . LYS A 1 196 ? -23.331 6.867 15.939 1.00 92.44 196 LYS A N 1
ATOM 1511 C CA . LYS A 1 196 ? -22.306 7.759 16.496 1.00 92.44 196 LYS A CA 1
ATOM 1512 C C . LYS A 1 196 ? -21.298 6.968 17.337 1.00 92.44 196 LYS A C 1
ATOM 1514 O O . LYS A 1 196 ? -21.669 6.315 18.303 1.00 92.44 196 LYS A O 1
ATOM 1519 N N . ILE A 1 197 ? -20.016 7.111 17.011 1.00 93.75 197 ILE A N 1
ATOM 1520 C CA . ILE A 1 197 ? -18.903 6.587 17.819 1.00 93.75 197 ILE A CA 1
ATOM 1521 C C . ILE A 1 197 ? -18.884 7.274 19.201 1.00 93.75 197 ILE A C 1
ATOM 1523 O O . ILE A 1 197 ? -19.120 8.494 19.255 1.00 93.75 197 ILE A O 1
ATOM 1527 N N . PRO A 1 198 ? -18.545 6.559 20.295 1.00 95.50 198 PRO A N 1
ATOM 1528 C CA . PRO A 1 198 ? -18.386 7.142 21.626 1.00 95.50 198 PRO A CA 1
ATOM 1529 C C . PRO A 1 198 ? -17.521 8.411 21.649 1.00 95.50 198 PRO A C 1
ATOM 1531 O O . PRO A 1 198 ? -16.438 8.469 21.062 1.00 95.50 198 PRO A O 1
ATOM 1534 N N . LYS A 1 199 ? -17.975 9.442 22.377 1.00 94.19 199 LYS A N 1
ATOM 1535 C CA . LYS A 1 199 ? -17.282 10.744 22.471 1.00 94.19 199 LYS A CA 1
ATOM 1536 C C . LYS A 1 199 ? -15.865 10.616 23.040 1.00 94.19 199 LYS A C 1
ATOM 1538 O O . LYS A 1 199 ? -14.970 11.314 22.573 1.00 94.19 199 LYS A O 1
ATOM 1543 N N . ALA A 1 200 ? -15.663 9.709 23.997 1.00 93.69 200 ALA A N 1
ATOM 1544 C CA . ALA A 1 200 ? -14.345 9.415 24.559 1.00 93.69 200 ALA A CA 1
ATOM 1545 C C . ALA A 1 200 ? -13.361 8.935 23.478 1.00 93.69 200 ALA A C 1
ATOM 1547 O O . ALA A 1 200 ? -12.248 9.445 23.389 1.00 93.69 200 ALA A O 1
ATOM 1548 N N . PHE A 1 201 ? -13.803 8.040 22.588 1.00 95.75 201 PHE A N 1
ATOM 1549 C CA . PHE A 1 201 ? -12.979 7.553 21.483 1.00 95.75 201 PHE A CA 1
ATOM 1550 C C . PHE A 1 201 ? -12.674 8.650 20.455 1.00 95.75 201 PHE A C 1
ATOM 1552 O O . PHE A 1 201 ? -11.554 8.749 19.969 1.00 95.75 201 PHE A O 1
ATOM 1559 N N . LYS A 1 202 ? -13.624 9.556 20.179 1.00 94.69 202 LYS A N 1
ATOM 1560 C CA . LYS A 1 202 ? -13.388 10.705 19.281 1.00 94.69 202 LYS A CA 1
ATOM 1561 C C . LYS A 1 202 ? -12.253 11.626 19.744 1.00 94.69 202 LYS A C 1
ATOM 1563 O O . LYS A 1 202 ? -11.627 12.278 18.913 1.00 94.69 202 LYS A O 1
ATOM 1568 N N . ALA A 1 203 ? -11.994 11.699 21.049 1.00 92.94 203 ALA A N 1
ATOM 1569 C CA . ALA A 1 203 ? -10.909 12.505 21.603 1.00 92.94 203 ALA A CA 1
ATOM 1570 C C . ALA A 1 203 ? -9.534 11.819 21.509 1.00 92.94 203 ALA A C 1
ATOM 1572 O O . ALA A 1 203 ? -8.513 12.492 21.648 1.00 92.94 203 ALA A O 1
ATOM 1573 N N . LEU A 1 204 ? -9.500 10.507 21.251 1.00 93.19 204 LEU A N 1
ATOM 1574 C CA . LEU A 1 204 ? -8.307 9.670 21.355 1.00 93.19 204 LEU A CA 1
ATOM 1575 C C . LEU A 1 204 ? -7.113 10.153 20.506 1.00 93.19 204 LEU A C 1
ATOM 1577 O O . LEU A 1 204 ? -6.024 10.247 21.071 1.00 93.19 204 LEU A O 1
ATOM 1581 N N . PRO A 1 205 ? -7.274 10.589 19.237 1.00 92.56 205 PRO A N 1
ATOM 1582 C CA . PRO A 1 205 ? -6.155 11.095 18.429 1.00 92.56 205 PRO A CA 1
ATOM 1583 C C . PRO A 1 205 ? -5.401 12.289 19.030 1.00 92.56 205 PRO A C 1
ATOM 1585 O O . PRO A 1 205 ? -4.247 12.542 18.679 1.00 92.56 205 PRO A O 1
ATOM 1588 N N . ARG A 1 206 ? -6.055 13.048 19.920 1.00 89.69 206 ARG A N 1
ATOM 1589 C CA . ARG A 1 206 ? -5.508 14.266 20.536 1.00 89.69 206 ARG A CA 1
ATOM 1590 C C . ARG A 1 206 ? -4.770 13.984 21.844 1.00 89.69 206 ARG A C 1
ATOM 1592 O O . ARG A 1 206 ? -4.034 14.844 22.316 1.00 89.69 206 ARG A O 1
ATOM 1599 N N . LEU A 1 207 ? -4.932 12.794 22.420 1.00 90.56 207 LEU A N 1
ATOM 1600 C CA . LEU A 1 207 ? -4.312 12.432 23.693 1.00 90.56 207 LEU A CA 1
ATOM 1601 C C . LEU A 1 207 ? -2.803 12.209 23.525 1.00 90.56 207 LEU A C 1
ATOM 1603 O O . LEU A 1 207 ? -2.343 11.747 22.484 1.00 90.56 207 LEU A O 1
ATOM 1607 N N . GLN A 1 208 ? -2.019 12.537 24.556 1.00 87.75 208 GLN A N 1
ATOM 1608 C CA . GLN A 1 208 ? -0.565 12.330 24.524 1.00 87.75 208 GLN A CA 1
ATOM 1609 C C . GLN A 1 208 ? -0.205 10.838 24.562 1.00 87.75 208 GLN A C 1
ATOM 1611 O O . GLN A 1 208 ? 0.556 10.359 23.727 1.00 87.75 208 GLN A O 1
ATOM 1616 N N . ARG A 1 209 ? -0.823 10.085 25.480 1.00 89.19 209 ARG A N 1
ATOM 1617 C CA . ARG A 1 209 ? -0.655 8.629 25.637 1.00 89.19 209 ARG A CA 1
ATOM 1618 C C . ARG A 1 209 ? -1.711 7.844 24.854 1.00 89.19 209 ARG A C 1
ATOM 1620 O O . ARG A 1 209 ? -2.367 6.961 25.394 1.00 89.19 209 ARG A O 1
ATOM 1627 N N . TRP A 1 210 ? -1.953 8.230 23.601 1.00 93.38 210 TRP A N 1
ATOM 1628 C CA . TRP A 1 210 ? -3.052 7.659 22.817 1.00 93.38 210 TRP A CA 1
ATOM 1629 C C . TRP A 1 210 ? -2.877 6.159 22.545 1.00 93.38 210 TRP A C 1
ATOM 1631 O O . TRP A 1 210 ? -3.877 5.459 22.544 1.00 93.38 210 TRP A O 1
ATOM 1641 N N . GLU A 1 211 ? -1.648 5.661 22.367 1.00 92.62 211 GLU A N 1
ATOM 1642 C CA . GLU A 1 211 ? -1.362 4.237 22.097 1.00 92.62 211 GLU A CA 1
ATOM 1643 C C . GLU A 1 211 ? -1.684 3.343 23.296 1.00 92.62 211 GLU A C 1
ATOM 1645 O O . GLU A 1 211 ? -2.389 2.350 23.149 1.00 92.62 211 GLU A O 1
ATOM 1650 N N . GLU A 1 212 ? -1.251 3.739 24.497 1.00 90.88 212 GLU A N 1
ATOM 1651 C CA . GLU A 1 212 ? -1.584 3.029 25.740 1.00 90.88 212 GLU A CA 1
ATOM 1652 C C . GLU A 1 212 ? -3.101 2.998 25.963 1.00 90.88 212 GLU A C 1
ATOM 1654 O O . GLU A 1 212 ? -3.671 1.976 26.333 1.00 90.88 212 GLU A O 1
ATOM 1659 N N . ILE A 1 213 ? -3.775 4.122 25.706 1.00 93.25 213 ILE A N 1
ATOM 1660 C CA . ILE A 1 213 ? -5.229 4.229 25.854 1.00 93.25 213 ILE A CA 1
ATOM 1661 C C . ILE A 1 213 ? -5.956 3.412 24.778 1.00 93.25 213 ILE A C 1
ATOM 1663 O O . ILE A 1 213 ? -7.012 2.846 25.050 1.00 93.25 213 ILE A O 1
ATOM 1667 N N . LEU A 1 214 ? -5.399 3.330 23.569 1.00 94.38 214 LEU A N 1
ATOM 1668 C CA . LEU A 1 214 ? -5.938 2.517 22.486 1.00 94.38 214 LEU A CA 1
ATOM 1669 C C . LEU A 1 214 ? -5.896 1.032 22.836 1.00 94.38 214 LEU A C 1
ATOM 1671 O O . LEU A 1 214 ? -6.877 0.332 22.602 1.00 94.38 214 LEU A O 1
ATOM 1675 N N . LEU A 1 215 ? -4.806 0.567 23.447 1.00 93.88 215 LEU A N 1
ATOM 1676 C CA . LEU A 1 215 ? -4.649 -0.828 23.856 1.00 93.88 215 LEU A CA 1
ATOM 1677 C C . LEU A 1 215 ? -5.759 -1.274 24.822 1.00 93.88 215 LEU A C 1
ATOM 1679 O O . LEU A 1 215 ? -6.284 -2.376 24.700 1.00 93.88 215 LEU A O 1
ATOM 1683 N N . LEU A 1 216 ? -6.208 -0.381 25.711 1.00 93.50 216 LEU A N 1
ATOM 1684 C CA . LEU A 1 216 ? -7.323 -0.647 26.632 1.00 93.50 216 LEU A CA 1
ATOM 1685 C C . LEU A 1 216 ? -8.663 -0.913 25.937 1.00 93.50 216 LEU A C 1
ATOM 1687 O O . LEU A 1 216 ? -9.587 -1.413 26.575 1.00 93.50 216 LEU A O 1
ATOM 1691 N N . THR A 1 217 ? -8.793 -0.520 24.669 1.00 94.94 217 THR A N 1
ATOM 1692 C CA . THR A 1 217 ? -10.003 -0.745 23.870 1.00 94.94 217 THR A CA 1
ATOM 1693 C C . THR A 1 217 ? -9.965 -2.049 23.075 1.00 94.94 217 THR A C 1
ATOM 1695 O O . THR A 1 217 ? -10.888 -2.273 22.295 1.00 94.94 217 THR A O 1
ATOM 1698 N N . GLU A 1 218 ? -8.922 -2.869 23.257 1.00 93.56 218 GLU A N 1
ATOM 1699 C CA . GLU A 1 218 ? -8.745 -4.188 22.634 1.00 93.56 218 GLU A CA 1
ATOM 1700 C C . GLU A 1 218 ? -8.957 -4.158 21.108 1.00 93.56 218 GLU A C 1
ATOM 1702 O O . GLU A 1 218 ? -9.941 -4.702 20.598 1.00 93.56 218 GLU A O 1
ATOM 1707 N N . PRO A 1 219 ? -8.059 -3.494 20.352 1.00 94.94 219 PRO A N 1
ATOM 1708 C CA . PRO A 1 219 ? -8.219 -3.291 18.910 1.00 94.94 219 PRO A CA 1
ATOM 1709 C C . PRO A 1 219 ? -8.345 -4.583 18.089 1.00 94.94 219 PRO A C 1
ATOM 1711 O O . PRO A 1 219 ? -8.972 -4.565 17.028 1.00 94.94 219 PRO A O 1
ATOM 1714 N N . ASP A 1 220 ? -7.820 -5.704 18.587 1.00 92.81 220 ASP A N 1
ATOM 1715 C CA . ASP A 1 220 ? -8.004 -7.036 18.000 1.00 92.81 220 ASP A CA 1
ATOM 1716 C C . ASP A 1 220 ? -9.488 -7.434 17.903 1.00 92.81 220 ASP A C 1
ATOM 1718 O O . ASP A 1 220 ? -9.927 -7.994 16.899 1.00 92.81 220 ASP A O 1
ATOM 1722 N N . ASN A 1 221 ? -10.293 -7.056 18.901 1.00 95.31 221 ASN A N 1
ATOM 1723 C CA . ASN A 1 221 ? -11.707 -7.423 19.014 1.00 95.31 221 ASN A CA 1
ATOM 1724 C C . ASN A 1 221 ? -12.651 -6.463 18.273 1.00 95.31 221 ASN A C 1
ATOM 1726 O O . ASN A 1 221 ? -13.871 -6.631 18.298 1.00 95.31 221 ASN A O 1
ATOM 1730 N N . TRP A 1 222 ? -12.127 -5.429 17.614 1.00 97.00 222 TRP A N 1
ATOM 1731 C CA . TRP A 1 222 ? -12.959 -4.451 16.920 1.00 97.00 222 TRP A CA 1
ATOM 1732 C C . TRP A 1 222 ? -13.700 -5.049 15.729 1.00 97.00 222 TRP A C 1
ATOM 1734 O O . TRP A 1 222 ? -13.150 -5.836 14.953 1.00 97.00 222 TRP A O 1
ATOM 1744 N N . THR A 1 223 ? -14.920 -4.577 15.473 1.00 96.94 223 THR A N 1
ATOM 1745 C CA . THR A 1 223 ? -15.588 -4.871 14.199 1.00 96.94 223 THR A CA 1
ATOM 1746 C C . THR A 1 223 ? -14.900 -4.162 13.031 1.00 96.94 223 THR A C 1
ATOM 1748 O O . THR A 1 223 ? -14.276 -3.110 13.183 1.00 96.94 223 THR A O 1
ATOM 1751 N N . ALA A 1 224 ? -15.081 -4.681 11.815 1.00 96.50 224 ALA A N 1
ATOM 1752 C CA . ALA A 1 224 ? -14.600 -4.011 10.604 1.00 96.50 224 ALA A CA 1
ATOM 1753 C C . ALA A 1 224 ? -15.173 -2.580 10.458 1.00 96.50 224 ALA A C 1
ATOM 1755 O O . ALA A 1 224 ? -14.478 -1.668 10.007 1.00 96.50 224 ALA A O 1
ATOM 1756 N N . ALA A 1 225 ? -16.418 -2.358 10.902 1.00 96.38 225 ALA A N 1
ATOM 1757 C CA . ALA A 1 225 ? -17.045 -1.036 10.930 1.00 96.38 225 ALA A CA 1
ATOM 1758 C C . ALA A 1 225 ? -16.336 -0.080 11.905 1.00 96.38 225 ALA A C 1
ATOM 1760 O O . ALA A 1 225 ? -16.130 1.090 11.575 1.00 96.38 225 ALA A O 1
ATOM 1761 N N . THR A 1 226 ? -15.908 -0.574 13.071 1.00 97.19 226 THR A N 1
ATOM 1762 C CA . THR A 1 226 ? -15.079 0.195 14.006 1.00 97.19 226 THR A CA 1
ATOM 1763 C C . THR A 1 226 ? -13.750 0.585 13.378 1.00 97.19 226 THR A C 1
ATOM 1765 O O . THR A 1 226 ? -13.373 1.752 13.450 1.00 97.19 226 THR A O 1
ATOM 1768 N N . VAL A 1 227 ? -13.058 -0.343 12.713 1.00 97.62 227 VAL A N 1
ATOM 1769 C CA . VAL A 1 227 ? -11.760 -0.066 12.073 1.00 97.62 227 VAL A CA 1
ATOM 1770 C C . VAL A 1 227 ? -11.888 1.023 11.007 1.00 97.62 227 VAL A C 1
ATOM 1772 O O . VAL A 1 227 ? -11.052 1.928 10.945 1.00 97.62 227 VAL A O 1
ATOM 1775 N N . TYR A 1 228 ? -12.963 1.000 10.214 1.00 97.25 228 TYR A N 1
ATOM 1776 C CA . TYR A 1 228 ? -13.272 2.063 9.254 1.00 97.25 228 TYR A CA 1
ATOM 1777 C C . TYR A 1 228 ? -13.419 3.427 9.931 1.00 97.25 228 TYR A C 1
ATOM 1779 O O . TYR A 1 228 ? -12.782 4.411 9.545 1.00 97.25 228 TYR A O 1
ATOM 1787 N N . GLN A 1 229 ? -14.242 3.476 10.972 1.00 96.50 229 GLN A N 1
ATOM 1788 C CA . GLN A 1 229 ? -14.524 4.695 11.712 1.00 96.50 229 GLN A CA 1
ATOM 1789 C C . GLN A 1 229 ? -13.295 5.237 12.455 1.00 96.50 229 GLN A C 1
ATOM 1791 O O . GLN A 1 229 ? -13.051 6.446 12.443 1.00 96.50 229 GLN A O 1
ATOM 1796 N N . ALA A 1 230 ? -12.486 4.356 13.044 1.00 96.81 230 ALA A N 1
ATOM 1797 C CA . ALA A 1 230 ? -11.216 4.696 13.669 1.00 96.81 230 ALA A CA 1
ATOM 1798 C C . ALA A 1 230 ? -10.231 5.255 12.637 1.00 96.81 230 ALA A C 1
ATOM 1800 O O . ALA A 1 230 ? -9.696 6.342 12.834 1.00 96.81 230 ALA A O 1
ATOM 1801 N N . THR A 1 231 ? -10.071 4.588 11.493 1.00 97.31 231 THR A N 1
ATOM 1802 C CA . THR A 1 231 ? -9.203 5.054 10.402 1.00 97.31 231 THR A CA 1
ATOM 1803 C C . THR A 1 231 ? -9.598 6.441 9.917 1.00 97.31 231 THR A C 1
ATOM 1805 O O . THR A 1 231 ? -8.754 7.332 9.843 1.00 97.31 231 THR A O 1
ATOM 1808 N N . ARG A 1 232 ? -10.892 6.666 9.666 1.00 95.75 232 ARG A N 1
ATOM 1809 C CA . ARG A 1 232 ? -11.415 7.982 9.281 1.00 95.75 232 ARG A CA 1
ATOM 1810 C C . ARG A 1 232 ? -11.129 9.041 10.350 1.00 95.75 232 ARG A C 1
ATOM 1812 O O . ARG A 1 232 ? -10.729 10.153 10.024 1.00 95.75 232 ARG A O 1
ATOM 1819 N N . LEU A 1 233 ? -11.325 8.704 11.625 1.00 95.25 233 LEU A N 1
ATOM 1820 C CA . LEU A 1 233 ? -11.085 9.615 12.742 1.00 95.25 233 LEU A CA 1
ATOM 1821 C C . LEU A 1 233 ? -9.603 10.008 12.850 1.00 95.25 233 LEU A C 1
ATOM 1823 O O . LEU A 1 233 ? -9.309 11.199 12.976 1.00 95.25 233 LEU A O 1
ATOM 1827 N N . PHE A 1 234 ? -8.693 9.034 12.793 1.00 96.00 234 PHE A N 1
ATOM 1828 C CA . PHE A 1 234 ? -7.249 9.258 12.878 1.00 96.00 234 PHE A CA 1
ATOM 1829 C C . PHE A 1 234 ? -6.719 10.027 11.669 1.00 96.00 234 PHE A C 1
ATOM 1831 O O . PHE A 1 234 ? -6.023 11.020 11.861 1.00 96.00 234 PHE A O 1
ATOM 1838 N N . ALA A 1 235 ? -7.107 9.642 10.450 1.00 94.44 235 ALA A N 1
ATOM 1839 C CA . ALA A 1 235 ? -6.669 10.303 9.220 1.00 94.44 235 ALA A CA 1
ATOM 1840 C C . ALA A 1 235 ? -7.005 11.805 9.198 1.00 94.44 235 ALA A C 1
ATOM 1842 O O . ALA A 1 235 ? -6.241 12.601 8.656 1.00 94.44 235 ALA A O 1
ATOM 1843 N N . SER A 1 236 ? -8.139 12.198 9.795 1.00 92.12 236 SER A N 1
ATOM 1844 C CA . SER A 1 236 ? -8.589 13.595 9.821 1.00 92.12 236 SER A CA 1
ATOM 1845 C C . SER A 1 236 ? -8.132 14.400 11.039 1.00 92.12 236 SER A C 1
ATOM 1847 O O . SER A 1 236 ? -8.084 15.621 10.950 1.00 92.12 236 SER A O 1
ATOM 1849 N N . ASN A 1 237 ? -7.861 13.770 12.189 1.00 91.38 237 ASN A N 1
ATOM 1850 C CA . ASN A 1 237 ? -7.644 14.497 13.453 1.00 91.38 237 ASN A CA 1
ATOM 1851 C C . ASN A 1 237 ? -6.271 14.282 14.094 1.00 91.38 237 ASN A C 1
ATOM 1853 O O . ASN A 1 237 ? -5.961 14.974 15.066 1.00 91.38 237 ASN A O 1
ATOM 1857 N N . ALA A 1 238 ? -5.485 13.311 13.631 1.00 91.62 238 ALA A N 1
ATOM 1858 C CA . ALA A 1 238 ? -4.168 13.032 14.184 1.00 91.62 238 ALA A CA 1
ATOM 1859 C C . ALA A 1 238 ? -3.062 13.711 13.361 1.00 91.62 238 ALA A C 1
ATOM 1861 O O . ALA A 1 238 ? -3.197 13.938 12.160 1.00 91.62 238 ALA A O 1
ATOM 1862 N N . VAL A 1 239 ? -1.941 13.998 14.021 1.00 92.38 239 VAL A N 1
ATOM 1863 C CA . VAL A 1 239 ? -0.702 14.472 13.382 1.00 92.38 239 VAL A CA 1
ATOM 1864 C C . VAL A 1 239 ? -0.115 13.346 12.509 1.00 92.38 239 VAL A C 1
ATOM 1866 O O . VAL A 1 239 ? -0.252 12.182 12.904 1.00 92.38 239 VAL A O 1
ATOM 1869 N N . PRO A 1 240 ? 0.561 13.631 11.374 1.00 91.44 240 PRO A N 1
ATOM 1870 C CA . PRO A 1 240 ? 1.060 12.603 10.451 1.00 91.44 240 PRO A CA 1
ATOM 1871 C C . PRO A 1 240 ? 1.844 11.455 11.106 1.00 91.44 240 PRO A C 1
ATOM 1873 O O . PRO A 1 240 ? 1.617 10.296 10.767 1.00 91.44 240 PRO A O 1
ATOM 1876 N N . SER A 1 241 ? 2.682 11.743 12.108 1.00 91.75 241 SER A N 1
ATOM 1877 C CA . SER A 1 241 ? 3.437 10.721 12.853 1.00 91.75 241 SER A CA 1
ATOM 1878 C C . SER A 1 241 ? 2.539 9.734 13.609 1.00 91.75 241 SER A C 1
ATOM 1880 O O . SER A 1 241 ? 2.803 8.532 13.641 1.00 91.75 241 SER A O 1
ATOM 1882 N N . ARG A 1 242 ? 1.434 10.216 14.189 1.00 93.69 242 ARG A N 1
ATOM 1883 C CA . ARG A 1 242 ? 0.444 9.373 14.876 1.00 93.69 242 ARG A CA 1
ATOM 1884 C C . ARG A 1 242 ? -0.379 8.563 13.882 1.00 93.69 242 ARG A C 1
ATOM 1886 O O . ARG A 1 242 ? -0.675 7.405 14.154 1.00 93.69 242 ARG A O 1
ATOM 1893 N N . VAL A 1 243 ? -0.723 9.155 12.735 1.00 96.12 243 VAL A N 1
ATOM 1894 C CA . VAL A 1 243 ? -1.419 8.450 11.646 1.00 96.12 243 VAL A CA 1
ATOM 1895 C C . VAL A 1 243 ? -0.569 7.287 11.141 1.00 96.12 243 VAL A C 1
ATOM 1897 O O . VAL A 1 243 ? -1.072 6.173 11.034 1.00 96.12 243 VAL A O 1
ATOM 1900 N N . GLU A 1 244 ? 0.723 7.524 10.895 1.00 95.06 244 GLU A N 1
ATOM 1901 C CA . GLU A 1 244 ? 1.654 6.485 10.452 1.00 95.06 244 GLU A CA 1
ATOM 1902 C C . GLU A 1 244 ? 1.715 5.320 11.449 1.00 95.06 244 GLU A C 1
ATOM 1904 O O . GLU A 1 244 ? 1.599 4.159 11.056 1.00 95.06 244 GLU A O 1
ATOM 1909 N N . ARG A 1 245 ? 1.835 5.620 12.749 1.00 94.75 245 ARG A N 1
ATOM 1910 C CA . ARG A 1 245 ? 1.847 4.591 13.800 1.00 94.75 245 ARG A CA 1
ATOM 1911 C C . ARG A 1 245 ? 0.524 3.837 13.885 1.00 94.75 245 ARG A C 1
ATOM 1913 O O . ARG A 1 245 ? 0.541 2.614 13.964 1.00 94.75 245 ARG A O 1
ATOM 1920 N N . PHE A 1 246 ? -0.615 4.527 13.813 1.00 96.81 246 PHE A N 1
ATOM 1921 C CA . PHE A 1 246 ? -1.929 3.877 13.814 1.00 96.81 246 PHE A CA 1
ATOM 1922 C C . PHE A 1 246 ? -2.093 2.933 12.614 1.00 96.81 246 PHE A C 1
ATOM 1924 O O . PHE A 1 246 ? -2.548 1.800 12.772 1.00 96.81 246 PHE A O 1
ATOM 1931 N N . TYR A 1 247 ? -1.680 3.360 11.419 1.00 97.25 247 TYR A N 1
ATOM 1932 C CA . TYR A 1 247 ? -1.738 2.510 10.234 1.00 97.25 247 TYR A CA 1
ATOM 1933 C C . TYR A 1 247 ? -0.829 1.289 10.352 1.00 97.25 247 TYR A C 1
ATOM 1935 O O . TYR A 1 247 ? -1.267 0.186 10.040 1.00 97.25 247 TYR A O 1
ATOM 1943 N N . ARG A 1 248 ? 0.400 1.471 10.845 1.00 94.19 248 ARG A N 1
ATOM 1944 C CA . ARG A 1 248 ? 1.383 0.392 10.998 1.00 94.19 248 ARG A CA 1
ATOM 1945 C C . ARG A 1 248 ? 0.964 -0.637 12.047 1.00 94.19 248 ARG A C 1
ATOM 1947 O O . ARG A 1 248 ? 1.131 -1.826 11.817 1.00 94.19 248 ARG A O 1
ATOM 1954 N N . LEU A 1 249 ? 0.452 -0.178 13.189 1.00 93.62 249 LEU A N 1
ATOM 1955 C CA . LEU A 1 249 ? 0.179 -1.037 14.343 1.00 93.62 249 LEU A CA 1
ATOM 1956 C C . LEU A 1 249 ? -1.221 -1.649 14.314 1.00 93.62 249 LEU A C 1
ATOM 1958 O O . LEU A 1 249 ? -1.386 -2.753 14.803 1.00 93.62 249 LEU A O 1
ATOM 1962 N N . VAL A 1 250 ? -2.220 -0.959 13.753 1.00 96.00 250 VAL A N 1
ATOM 1963 C CA . VAL A 1 250 ? -3.625 -1.399 13.823 1.00 96.00 250 VAL A CA 1
ATOM 1964 C C . VAL A 1 250 ? -4.179 -1.742 12.450 1.00 96.00 250 VAL A C 1
ATOM 1966 O O . VAL A 1 250 ? -4.670 -2.847 12.236 1.00 96.00 250 VAL A O 1
ATOM 1969 N N . LEU A 1 251 ? -4.126 -0.795 11.508 1.00 96.69 251 LEU A N 1
ATOM 1970 C CA . LEU A 1 251 ? -4.819 -0.954 10.228 1.00 96.69 251 LEU A CA 1
ATOM 1971 C C . LEU A 1 251 ? -4.175 -2.038 9.360 1.00 96.69 251 LEU A C 1
ATOM 1973 O O . LEU A 1 251 ? -4.885 -2.898 8.845 1.00 96.69 251 LEU A O 1
ATOM 1977 N N . LEU A 1 252 ? -2.849 -1.997 9.198 1.00 95.12 252 LEU A N 1
ATOM 1978 C CA . LEU A 1 252 ? -2.122 -2.939 8.357 1.00 95.12 252 LEU A CA 1
ATOM 1979 C C . LEU A 1 252 ? -2.284 -4.382 8.867 1.00 95.12 252 LEU A C 1
ATOM 1981 O O . LEU A 1 252 ? -2.777 -5.186 8.077 1.00 95.12 252 LEU A O 1
ATOM 1985 N N . PRO A 1 253 ? -1.974 -4.734 10.134 1.00 93.88 253 PRO A N 1
ATOM 1986 C CA . PRO A 1 253 ? -2.129 -6.111 10.613 1.00 93.88 253 PRO A CA 1
ATOM 1987 C C . PRO A 1 253 ? -3.556 -6.628 10.427 1.00 93.88 253 PRO A C 1
ATOM 1989 O O . PRO A 1 253 ? -3.756 -7.679 9.824 1.00 93.88 253 PRO A O 1
ATOM 1992 N N . ARG A 1 254 ? -4.559 -5.811 10.777 1.00 95.19 254 ARG A N 1
ATOM 1993 C CA . ARG A 1 254 ? -5.969 -6.184 10.628 1.00 95.19 254 ARG A CA 1
ATOM 1994 C C . ARG A 1 254 ? -6.374 -6.506 9.186 1.00 95.19 254 ARG A C 1
ATOM 1996 O O . ARG A 1 254 ? -7.195 -7.389 8.959 1.00 95.19 254 ARG A O 1
ATOM 2003 N N . ILE A 1 255 ? -5.840 -5.776 8.209 1.00 94.38 255 ILE A N 1
ATOM 2004 C CA . ILE A 1 255 ? -6.107 -6.031 6.786 1.00 94.38 255 ILE A CA 1
ATOM 2005 C C . ILE A 1 255 ? -5.475 -7.350 6.345 1.00 94.38 255 ILE A C 1
ATOM 2007 O O . ILE A 1 255 ? -6.100 -8.108 5.606 1.00 94.38 255 ILE A O 1
ATOM 2011 N N . ARG A 1 256 ? -4.245 -7.620 6.788 1.00 92.44 256 ARG A N 1
ATOM 2012 C CA . ARG A 1 256 ? -3.521 -8.850 6.443 1.00 92.44 256 ARG A CA 1
ATOM 2013 C C . ARG A 1 256 ? -4.210 -10.088 7.008 1.00 92.44 256 ARG A C 1
ATOM 2015 O O . ARG A 1 256 ? -4.323 -11.096 6.305 1.00 92.44 256 ARG A O 1
ATOM 2022 N N . ASP A 1 257 ? -4.713 -9.990 8.236 1.00 91.75 257 ASP A N 1
ATOM 2023 C CA . ASP A 1 257 ? -5.464 -11.062 8.890 1.00 91.75 257 ASP A CA 1
ATOM 2024 C C . ASP A 1 257 ? -6.752 -11.380 8.127 1.00 91.75 257 ASP A C 1
ATOM 2026 O O . ASP A 1 257 ? -6.945 -12.520 7.709 1.00 91.75 257 ASP A O 1
ATOM 2030 N N . ASP A 1 258 ? -7.565 -10.366 7.814 1.00 93.31 258 ASP A N 1
ATOM 2031 C CA . ASP A 1 258 ? -8.837 -10.539 7.096 1.00 93.31 258 ASP A CA 1
ATOM 2032 C C . ASP A 1 258 ? -8.637 -11.134 5.686 1.00 93.31 258 ASP A C 1
ATOM 2034 O O . ASP A 1 258 ? -9.358 -12.044 5.272 1.00 93.31 258 ASP A O 1
ATOM 2038 N N . ILE A 1 259 ? -7.603 -10.691 4.956 1.00 90.62 259 ILE A N 1
ATOM 2039 C CA . ILE A 1 259 ? -7.270 -11.245 3.630 1.00 90.62 259 ILE A CA 1
ATOM 2040 C C . ILE A 1 259 ? -6.851 -12.709 3.729 1.00 90.62 259 ILE A C 1
ATOM 2042 O O . ILE A 1 259 ? -7.164 -13.492 2.835 1.00 90.62 259 ILE A O 1
ATOM 2046 N N . THR A 1 260 ? -6.140 -13.082 4.786 1.00 89.00 260 THR A N 1
ATOM 2047 C CA . THR A 1 260 ? -5.619 -14.445 4.932 1.00 89.00 260 THR A CA 1
ATOM 2048 C C . THR A 1 260 ? -6.687 -15.409 5.410 1.00 89.00 260 THR A C 1
ATOM 2050 O O . THR A 1 260 ? -6.748 -16.530 4.918 1.00 89.00 260 THR A O 1
ATOM 2053 N N . GLU A 1 261 ? -7.554 -14.966 6.314 1.00 89.81 261 GLU A N 1
ATOM 2054 C CA . GLU A 1 261 ? -8.661 -15.770 6.821 1.00 89.81 261 GLU A CA 1
ATOM 2055 C C . GLU A 1 261 ? -9.729 -16.007 5.743 1.00 89.81 261 GLU A C 1
ATOM 2057 O O . GLU A 1 261 ? -10.195 -17.132 5.564 1.00 89.81 261 GLU A O 1
ATOM 2062 N N . PHE A 1 262 ? -10.099 -14.972 4.977 1.00 88.31 262 PHE A N 1
ATOM 2063 C CA . PHE A 1 262 ? -11.240 -15.046 4.055 1.00 88.31 262 PHE A CA 1
ATOM 2064 C C . PHE A 1 262 ? -10.874 -15.066 2.563 1.00 88.31 262 PHE A C 1
ATOM 2066 O O . PHE A 1 262 ? -11.763 -15.230 1.721 1.00 88.31 262 PHE A O 1
ATOM 2073 N N . GLY A 1 263 ? -9.611 -14.822 2.189 1.00 81.62 263 GLY A N 1
ATOM 2074 C CA . GLY A 1 263 ? -9.163 -14.677 0.789 1.00 81.62 263 GLY A CA 1
ATOM 2075 C C . GLY A 1 263 ? -9.708 -13.428 0.067 1.00 81.62 263 GLY A C 1
ATOM 2076 O O . GLY A 1 263 ? -9.427 -13.171 -1.113 1.00 81.62 263 GLY A O 1
ATOM 2077 N N . LYS A 1 264 ? -10.522 -12.631 0.760 1.00 85.69 264 LYS A N 1
ATOM 2078 C CA . LYS A 1 264 ? -11.161 -11.399 0.296 1.00 85.69 264 LYS A CA 1
ATOM 2079 C C . LYS A 1 264 ? -11.161 -10.405 1.447 1.00 85.69 264 LYS A C 1
ATOM 2081 O O . LYS A 1 264 ? -11.337 -10.804 2.587 1.00 85.69 264 LYS A O 1
ATOM 2086 N N . LEU A 1 265 ? -11.009 -9.128 1.129 1.00 91.19 265 LEU A N 1
ATOM 2087 C CA . LEU A 1 265 ? -11.042 -8.079 2.137 1.00 91.19 265 LEU A CA 1
ATOM 2088 C C . LEU A 1 265 ? -12.485 -7.653 2.411 1.00 91.19 265 LEU A C 1
ATOM 2090 O O . LEU A 1 265 ? -13.245 -7.465 1.469 1.00 91.19 265 LEU A O 1
ATOM 2094 N N . ASN A 1 266 ? -12.860 -7.463 3.671 1.00 93.56 266 ASN A N 1
ATOM 2095 C CA . ASN A 1 266 ? -14.151 -6.918 4.071 1.00 93.56 266 ASN A CA 1
ATOM 2096 C C . ASN A 1 266 ? -14.395 -5.508 3.494 1.00 93.56 266 ASN A C 1
ATOM 2098 O O . ASN A 1 266 ? -13.488 -4.674 3.447 1.00 93.56 266 ASN A O 1
ATOM 2102 N N . TYR A 1 267 ? -15.650 -5.196 3.152 1.00 92.88 267 TYR A N 1
ATOM 2103 C CA . TYR A 1 267 ? -16.056 -3.885 2.629 1.00 92.88 267 TYR A CA 1
ATOM 2104 C C . TYR A 1 267 ? -15.601 -2.707 3.503 1.00 92.88 267 TYR A C 1
ATOM 2106 O O . TYR A 1 267 ? -15.024 -1.745 2.997 1.00 92.88 267 TYR A O 1
ATOM 2114 N N . HIS A 1 268 ? -15.821 -2.770 4.820 1.00 95.62 268 HIS A N 1
ATOM 2115 C CA . HIS A 1 268 ? -15.454 -1.671 5.713 1.00 95.62 268 HIS A CA 1
ATOM 2116 C C . HIS A 1 268 ? -13.935 -1.496 5.808 1.00 95.62 268 HIS A C 1
ATOM 2118 O O . HIS A 1 268 ? -13.463 -0.365 5.894 1.00 95.62 268 HIS A O 1
ATOM 2124 N N . LEU A 1 269 ? -13.165 -2.585 5.740 1.00 96.19 269 LEU A N 1
ATOM 2125 C CA . LEU A 1 269 ? -11.702 -2.520 5.726 1.00 96.19 269 LEU A CA 1
ATOM 2126 C C . LEU A 1 269 ? -11.179 -1.950 4.402 1.00 96.19 269 LEU A C 1
ATOM 2128 O O . LEU A 1 269 ? -10.262 -1.131 4.403 1.00 96.19 269 LEU A O 1
ATOM 2132 N N . TYR A 1 270 ? -11.813 -2.288 3.278 1.00 93.94 270 TYR A N 1
ATOM 2133 C CA . TYR A 1 270 ? -11.517 -1.658 1.991 1.00 93.94 270 TYR A CA 1
ATOM 2134 C C . TYR A 1 270 ? -11.840 -0.153 2.007 1.00 93.94 270 TYR A C 1
ATOM 2136 O O . TYR A 1 270 ? -11.033 0.677 1.588 1.00 93.94 270 TYR A O 1
ATOM 2144 N N . ALA A 1 271 ? -12.985 0.233 2.577 1.00 93.50 271 ALA A N 1
ATOM 2145 C CA . ALA A 1 271 ? -13.329 1.637 2.780 1.00 93.50 271 ALA A CA 1
ATOM 2146 C C . ALA A 1 271 ? -12.341 2.343 3.730 1.00 93.50 271 ALA A C 1
ATOM 2148 O O . ALA A 1 271 ? -12.024 3.518 3.527 1.00 93.50 271 ALA A O 1
ATOM 2149 N N . ALA A 1 272 ? -11.814 1.637 4.737 1.00 96.19 272 ALA A N 1
ATOM 2150 C CA . ALA A 1 272 ? -10.786 2.150 5.641 1.00 96.19 272 ALA A CA 1
ATOM 2151 C C . ALA A 1 272 ? -9.495 2.464 4.877 1.00 96.19 272 ALA A C 1
ATOM 2153 O O . ALA A 1 272 ? -8.978 3.572 4.996 1.00 96.19 272 ALA A O 1
ATOM 2154 N N . LEU A 1 273 ? -9.040 1.549 4.017 1.00 95.44 273 LEU A N 1
ATOM 2155 C CA . LEU A 1 273 ? -7.905 1.767 3.114 1.00 95.44 273 LEU A CA 1
ATOM 2156 C C . LEU A 1 273 ? -8.108 2.968 2.182 1.00 95.44 273 LEU A C 1
ATOM 2158 O O . LEU A 1 273 ? -7.211 3.784 1.984 1.00 95.44 273 LEU A O 1
ATOM 2162 N N . LYS A 1 274 ? -9.312 3.128 1.632 1.00 93.38 274 LYS A N 1
ATOM 2163 C CA . LYS A 1 274 ? -9.632 4.285 0.785 1.00 93.38 274 LYS A CA 1
ATOM 2164 C C . LYS A 1 274 ? -9.538 5.593 1.565 1.00 93.38 274 LYS A C 1
ATOM 2166 O O . LYS A 1 274 ? -9.029 6.584 1.049 1.00 93.38 274 LYS A O 1
ATOM 2171 N N . LYS A 1 275 ? -10.001 5.607 2.820 1.00 94.00 275 LYS A N 1
ATOM 2172 C CA . LYS A 1 275 ? -9.866 6.777 3.699 1.00 94.00 275 LYS A CA 1
ATOM 2173 C C . LYS A 1 275 ? -8.428 6.996 4.163 1.00 94.00 275 LYS A C 1
ATOM 2175 O O . LYS A 1 275 ? -8.053 8.149 4.355 1.00 94.00 275 LYS A O 1
ATOM 2180 N N . SER A 1 276 ? -7.609 5.953 4.294 1.00 95.88 276 SER A N 1
ATOM 2181 C CA . SER A 1 276 ? -6.224 6.125 4.734 1.00 95.88 276 SER A CA 1
ATOM 2182 C C . SER A 1 276 ? -5.351 6.848 3.702 1.00 95.88 276 SER A C 1
ATOM 2184 O O . SER A 1 276 ? -4.466 7.617 4.086 1.00 95.88 276 SER A O 1
ATOM 2186 N N . LEU A 1 277 ? -5.674 6.721 2.410 1.00 93.75 277 LEU A N 1
ATOM 2187 C CA . LEU A 1 277 ? -5.024 7.444 1.309 1.00 93.75 277 LEU A CA 1
ATOM 2188 C C . LEU A 1 277 ? -5.229 8.966 1.309 1.00 93.75 277 LEU A C 1
ATOM 2190 O O . LEU A 1 277 ? -4.497 9.665 0.613 1.00 93.75 277 LEU A O 1
ATOM 2194 N N . PHE A 1 278 ? -6.145 9.507 2.120 1.00 91.06 278 PHE A N 1
ATOM 2195 C CA . PHE A 1 278 ? -6.238 10.961 2.332 1.00 91.06 278 PHE A CA 1
ATOM 2196 C C . PHE A 1 278 ? -4.983 11.530 3.021 1.00 91.06 278 PHE A C 1
ATOM 2198 O O . PHE A 1 278 ? -4.772 12.741 3.015 1.00 91.06 278 PHE A O 1
ATOM 2205 N N . LYS A 1 279 ? -4.135 10.666 3.594 1.00 94.50 279 LYS A N 1
ATOM 2206 C CA . LYS A 1 279 ? -2.786 10.987 4.073 1.00 94.50 279 LYS A CA 1
ATOM 2207 C C . LYS A 1 279 ? -1.766 10.086 3.347 1.00 94.50 279 LYS A C 1
ATOM 2209 O O . LYS A 1 279 ? -1.320 9.087 3.918 1.00 94.50 279 LYS A O 1
ATOM 2214 N N . PRO A 1 280 ? -1.398 10.407 2.089 1.00 94.44 280 PRO A N 1
ATOM 2215 C CA . PRO A 1 280 ? -0.616 9.522 1.217 1.00 94.44 280 PRO A CA 1
ATOM 2216 C C . PRO A 1 280 ? 0.781 9.203 1.766 1.00 94.44 280 PRO A C 1
ATOM 2218 O O . PRO A 1 280 ? 1.215 8.057 1.686 1.00 94.44 280 PRO A O 1
ATOM 2221 N N . ALA A 1 281 ? 1.468 10.170 2.383 1.00 93.94 281 ALA A N 1
ATOM 2222 C CA . ALA A 1 281 ? 2.775 9.934 2.998 1.00 93.94 281 ALA A CA 1
ATOM 2223 C C . ALA A 1 281 ? 2.711 8.856 4.095 1.00 93.94 281 ALA A C 1
ATOM 2225 O O . ALA A 1 281 ? 3.519 7.925 4.099 1.00 93.94 281 ALA A O 1
ATOM 2226 N N . ALA A 1 282 ? 1.715 8.944 4.985 1.00 95.81 282 ALA A N 1
ATOM 2227 C CA . ALA A 1 282 ? 1.492 7.941 6.019 1.00 95.81 282 ALA A CA 1
ATOM 2228 C C . ALA A 1 282 ? 1.135 6.590 5.391 1.00 95.81 282 ALA A C 1
ATOM 2230 O O . ALA A 1 282 ? 1.747 5.587 5.748 1.00 95.81 282 ALA A O 1
ATOM 2231 N N . PHE A 1 283 ? 0.216 6.560 4.418 1.00 97.00 283 PHE A N 1
ATOM 2232 C CA . PHE A 1 283 ? -0.171 5.337 3.708 1.00 97.00 283 PHE A CA 1
ATOM 2233 C C . PHE A 1 283 ? 1.041 4.596 3.127 1.00 97.00 283 PHE A C 1
ATOM 2235 O O . PHE A 1 283 ? 1.228 3.409 3.391 1.00 97.00 283 PHE A O 1
ATOM 2242 N N . PHE A 1 284 ? 1.904 5.288 2.378 1.00 96.25 284 PHE A N 1
ATOM 2243 C CA . PHE A 1 284 ? 3.064 4.648 1.765 1.00 96.25 284 PHE A CA 1
ATOM 2244 C C . PHE A 1 284 ? 4.058 4.130 2.808 1.00 96.25 284 PHE A C 1
ATOM 2246 O O . PHE A 1 284 ? 4.470 2.978 2.719 1.00 96.25 284 PHE A O 1
ATOM 2253 N N . LYS A 1 285 ? 4.394 4.928 3.830 1.00 94.31 285 LYS A N 1
ATOM 2254 C CA . LYS A 1 285 ? 5.379 4.551 4.862 1.00 94.31 285 LYS A CA 1
ATOM 2255 C C . LYS A 1 285 ? 4.934 3.400 5.766 1.00 94.31 285 LYS A C 1
ATOM 2257 O O . LYS A 1 285 ? 5.779 2.642 6.236 1.00 94.31 285 LYS A O 1
ATOM 2262 N N . SER A 1 286 ? 3.635 3.294 6.038 1.00 94.19 286 SER A N 1
ATOM 2263 C CA . SER A 1 286 ? 3.094 2.377 7.054 1.00 94.19 286 SER A CA 1
ATOM 2264 C C . SER A 1 286 ? 2.297 1.201 6.505 1.00 94.19 286 SER A C 1
ATOM 2266 O O . SER A 1 286 ? 2.113 0.234 7.235 1.00 94.19 286 SER A O 1
ATOM 2268 N N . ILE A 1 287 ? 1.832 1.265 5.254 1.00 95.25 287 ILE A N 1
ATOM 2269 C CA . ILE A 1 287 ? 1.041 0.200 4.623 1.00 95.25 287 ILE A CA 1
ATOM 2270 C C . ILE A 1 287 ? 1.810 -0.375 3.437 1.00 95.25 287 ILE A C 1
ATOM 2272 O O . ILE A 1 287 ? 2.223 -1.529 3.483 1.00 95.25 287 ILE A O 1
ATOM 2276 N N . LEU A 1 288 ? 2.043 0.422 2.388 1.00 95.19 288 LEU A N 1
ATOM 2277 C CA . LEU A 1 288 ? 2.589 -0.100 1.130 1.00 95.19 288 LEU A CA 1
ATOM 2278 C C . LEU A 1 288 ? 4.048 -0.547 1.259 1.00 95.19 288 LEU A C 1
ATOM 2280 O O . LEU A 1 288 ? 4.365 -1.673 0.894 1.00 95.19 288 LEU A O 1
ATOM 2284 N N . LEU A 1 289 ? 4.936 0.307 1.773 1.00 93.56 289 LEU A N 1
ATOM 2285 C CA . LEU A 1 289 ? 6.362 -0.017 1.865 1.00 93.56 289 LEU A CA 1
ATOM 2286 C C . LEU A 1 289 ? 6.638 -1.190 2.818 1.00 93.56 289 LEU A C 1
ATOM 2288 O O . LEU A 1 289 ? 7.390 -2.075 2.421 1.00 93.56 289 LEU A O 1
ATOM 2292 N N . PRO A 1 290 ? 5.998 -1.301 4.000 1.00 91.81 290 PRO A N 1
ATOM 2293 C CA . PRO A 1 290 ? 6.107 -2.513 4.807 1.00 91.81 290 PRO A CA 1
ATOM 2294 C C . PRO A 1 290 ? 5.637 -3.766 4.058 1.00 91.81 290 PRO A C 1
ATOM 2296 O O . PRO A 1 290 ? 6.315 -4.781 4.102 1.00 91.81 290 PRO A O 1
ATOM 2299 N N . LEU A 1 291 ? 4.546 -3.700 3.287 1.00 90.00 291 LEU A N 1
ATOM 2300 C CA . LEU A 1 291 ? 4.135 -4.823 2.432 1.00 90.00 291 LEU A CA 1
ATOM 2301 C C . LEU A 1 291 ? 5.126 -5.115 1.294 1.00 90.00 291 LEU A C 1
ATOM 2303 O O . LEU A 1 291 ? 5.187 -6.237 0.813 1.00 90.00 291 LEU A O 1
ATOM 2307 N N . ALA A 1 292 ? 5.884 -4.132 0.825 1.00 87.81 292 ALA A N 1
ATOM 2308 C CA . ALA A 1 292 ? 6.865 -4.324 -0.237 1.00 87.81 292 ALA A CA 1
ATOM 2309 C C . ALA A 1 292 ? 8.198 -4.897 0.273 1.00 87.81 292 ALA A C 1
ATOM 2311 O O . ALA A 1 292 ? 8.841 -5.663 -0.441 1.00 87.81 292 ALA A O 1
ATOM 2312 N N . THR A 1 293 ? 8.618 -4.507 1.480 1.00 81.50 293 THR A N 1
ATOM 2313 C CA . THR A 1 293 ? 9.924 -4.858 2.057 1.00 81.50 293 THR A CA 1
ATOM 2314 C C . THR A 1 293 ? 9.860 -6.059 2.999 1.00 81.50 293 THR A C 1
ATOM 2316 O O . THR A 1 293 ? 10.840 -6.788 3.107 1.00 81.50 293 THR A O 1
ATOM 2319 N N . THR A 1 294 ? 8.744 -6.280 3.698 1.00 71.12 294 THR A N 1
ATOM 2320 C CA . THR A 1 294 ? 8.614 -7.409 4.626 1.00 71.12 294 THR A CA 1
ATOM 2321 C C . THR A 1 294 ? 8.402 -8.714 3.864 1.00 71.12 294 THR A C 1
ATOM 2323 O O . THR A 1 294 ? 7.490 -8.835 3.041 1.00 71.12 294 THR A O 1
ATOM 2326 N N . GLU A 1 295 ? 9.215 -9.715 4.192 1.00 65.19 295 GLU A N 1
ATOM 2327 C CA . GLU A 1 295 ? 9.057 -11.084 3.708 1.00 65.19 295 GLU A CA 1
ATOM 2328 C C . GLU A 1 295 ? 7.683 -11.626 4.139 1.00 65.19 295 GLU A C 1
ATOM 2330 O O . GLU A 1 295 ? 7.327 -11.613 5.317 1.00 65.19 295 GLU A O 1
ATOM 2335 N N . GLY A 1 296 ? 6.860 -12.034 3.170 1.00 75.12 296 GLY A N 1
ATOM 2336 C CA . GLY A 1 296 ? 5.533 -12.607 3.424 1.00 75.12 296 GLY A CA 1
ATOM 2337 C C . GLY A 1 296 ? 4.344 -11.812 2.886 1.00 75.12 296 GLY A C 1
ATOM 2338 O O . GLY A 1 296 ? 3.211 -12.149 3.215 1.00 75.12 296 GLY A O 1
ATOM 2339 N N . CYS A 1 297 ? 4.543 -10.757 2.090 1.00 86.56 297 CYS A N 1
ATOM 2340 C CA . CYS A 1 297 ? 3.449 -10.160 1.315 1.00 86.56 297 CYS A CA 1
ATOM 2341 C C . CYS A 1 297 ? 2.997 -11.100 0.195 1.00 86.56 297 CYS A C 1
ATOM 2343 O O . CYS A 1 297 ? 3.773 -11.465 -0.687 1.00 86.56 297 CYS A O 1
ATOM 2345 N N . SER A 1 298 ? 1.726 -11.487 0.228 1.00 85.75 298 SER A N 1
ATOM 2346 C CA . SER A 1 298 ? 1.125 -12.322 -0.808 1.00 85.75 298 SER A CA 1
ATOM 2347 C C . SER A 1 298 ? 0.754 -11.497 -2.043 1.00 85.75 298 SER A C 1
ATOM 2349 O O . SER A 1 298 ? 0.427 -10.309 -1.962 1.00 85.75 298 SER A O 1
ATOM 2351 N N . LEU A 1 299 ? 0.705 -12.146 -3.211 1.00 84.56 299 LEU A N 1
ATOM 2352 C CA . LEU A 1 299 ? 0.185 -11.509 -4.427 1.00 84.56 299 LEU A CA 1
ATOM 2353 C C . LEU A 1 299 ? -1.258 -11.032 -4.249 1.00 84.56 299 LEU A C 1
ATOM 2355 O O . LEU A 1 299 ? -1.635 -10.003 -4.806 1.00 84.56 299 LEU A O 1
ATOM 2359 N N . ARG A 1 300 ? -2.062 -11.754 -3.459 1.00 85.88 300 ARG A N 1
ATOM 2360 C CA . ARG A 1 300 ? -3.453 -11.391 -3.178 1.00 85.88 300 ARG A CA 1
ATOM 2361 C C . ARG A 1 300 ? -3.538 -10.074 -2.410 1.00 85.88 300 ARG A C 1
ATOM 2363 O O . ARG A 1 300 ? -4.288 -9.188 -2.821 1.00 85.88 300 ARG A O 1
ATOM 2370 N N . GLU A 1 301 ? -2.744 -9.924 -1.347 1.00 90.38 301 GLU A N 1
ATOM 2371 C CA . GLU A 1 301 ? -2.610 -8.659 -0.612 1.00 90.38 301 GLU A CA 1
ATOM 2372 C C . GLU A 1 301 ? -2.193 -7.530 -1.567 1.00 90.38 301 GLU A C 1
ATOM 2374 O O . GLU A 1 301 ? -2.862 -6.496 -1.635 1.00 90.38 301 GLU A O 1
ATOM 2379 N N . ALA A 1 302 ? -1.156 -7.759 -2.380 1.00 91.12 302 ALA A N 1
ATOM 2380 C CA . ALA A 1 302 ? -0.661 -6.781 -3.344 1.00 91.12 302 ALA A CA 1
ATOM 2381 C C . ALA A 1 302 ? -1.725 -6.355 -4.367 1.00 91.12 302 ALA A C 1
ATOM 2383 O O . ALA A 1 302 ? -1.881 -5.162 -4.628 1.00 91.12 302 ALA A O 1
ATOM 2384 N N . CYS A 1 303 ? -2.498 -7.295 -4.916 1.00 88.81 303 CYS A N 1
ATOM 2385 C CA . CYS A 1 303 ? -3.568 -7.011 -5.876 1.00 88.81 303 CYS A CA 1
ATOM 2386 C C . CYS A 1 303 ? -4.691 -6.173 -5.261 1.00 88.81 303 CYS A C 1
ATOM 2388 O O . CYS A 1 303 ? -5.163 -5.225 -5.890 1.00 88.81 303 CYS A O 1
ATOM 2390 N N . ILE A 1 304 ? -5.104 -6.488 -4.029 1.00 90.06 304 ILE A N 1
ATOM 2391 C CA . ILE A 1 304 ? -6.162 -5.747 -3.333 1.00 90.06 304 ILE A CA 1
ATOM 2392 C C . ILE A 1 304 ? -5.709 -4.306 -3.082 1.00 90.06 304 ILE A C 1
ATOM 2394 O O . ILE A 1 304 ? -6.409 -3.372 -3.473 1.00 90.06 304 ILE A O 1
ATOM 2398 N N . ILE A 1 305 ? -4.517 -4.110 -2.513 1.00 93.06 305 ILE A N 1
ATOM 2399 C CA . ILE A 1 305 ? -3.960 -2.770 -2.284 1.00 93.06 305 ILE A CA 1
ATOM 2400 C C . ILE A 1 305 ? -3.730 -2.024 -3.608 1.00 93.06 305 ILE A C 1
ATOM 2402 O O . ILE A 1 305 ? -3.994 -0.830 -3.700 1.00 93.06 305 ILE A O 1
ATOM 2406 N N . SER A 1 306 ? -3.305 -2.709 -4.666 1.00 91.94 306 SER A N 1
ATOM 2407 C CA . SER A 1 306 ? -3.079 -2.078 -5.972 1.00 91.94 306 SER A CA 1
ATOM 2408 C C . SER A 1 306 ? -4.375 -1.632 -6.648 1.00 91.94 306 SER A C 1
ATOM 2410 O O . SER A 1 306 ? -4.405 -0.557 -7.243 1.00 91.94 306 SER A O 1
ATOM 2412 N N . SER A 1 307 ? -5.466 -2.394 -6.509 1.00 90.69 307 SER A N 1
ATOM 2413 C CA . SER A 1 307 ? -6.784 -1.998 -7.035 1.00 90.69 307 SER A CA 1
ATOM 2414 C C . SER A 1 307 ? -7.269 -0.665 -6.451 1.00 90.69 307 SER A C 1
ATOM 2416 O O . SER A 1 307 ? -7.852 0.159 -7.155 1.00 90.69 307 SER A O 1
ATOM 2418 N N . LEU A 1 308 ? -6.938 -0.408 -5.183 1.00 92.19 308 LEU A N 1
ATOM 2419 C CA . LEU A 1 308 ? -7.201 0.858 -4.514 1.00 92.19 308 LEU A CA 1
ATOM 2420 C C . LEU A 1 308 ? -6.408 2.000 -5.164 1.00 92.19 308 LEU A C 1
ATOM 2422 O O . LEU A 1 308 ? -6.986 3.023 -5.534 1.00 92.19 308 LEU A O 1
ATOM 2426 N N . LEU A 1 309 ? -5.096 1.800 -5.346 1.00 92.81 309 LEU A N 1
ATOM 2427 C CA . LEU A 1 309 ? -4.193 2.797 -5.922 1.00 92.81 309 LEU A CA 1
ATOM 2428 C C . LEU A 1 309 ? -4.634 3.207 -7.324 1.00 92.81 309 LEU A C 1
ATOM 2430 O O . LEU A 1 309 ? -4.612 4.397 -7.622 1.00 92.81 309 LEU A O 1
ATOM 2434 N N . VAL A 1 310 ? -5.090 2.266 -8.162 1.00 90.88 310 VAL A N 1
ATOM 2435 C CA . VAL A 1 310 ? -5.617 2.554 -9.511 1.00 90.88 310 VAL A CA 1
ATOM 2436 C C . VAL A 1 310 ? -6.755 3.577 -9.461 1.00 90.88 310 VAL A C 1
ATOM 2438 O O . VAL A 1 310 ? -6.772 4.503 -10.272 1.00 90.88 310 VAL A O 1
ATOM 2441 N N . LYS A 1 311 ? -7.660 3.479 -8.482 1.00 86.12 311 LYS A N 1
ATOM 2442 C CA . LYS A 1 311 ? -8.868 4.320 -8.398 1.00 86.12 311 LYS A CA 1
ATOM 2443 C C . LYS A 1 311 ? -8.631 5.678 -7.760 1.00 86.12 311 LYS A C 1
ATOM 2445 O O . LYS A 1 311 ? -9.334 6.638 -8.058 1.00 86.12 311 LYS A O 1
ATOM 2450 N N . THR A 1 312 ? -7.666 5.769 -6.856 1.00 89.44 312 THR A N 1
ATOM 2451 C CA . THR A 1 312 ? -7.413 7.003 -6.113 1.00 89.44 312 THR A CA 1
ATOM 2452 C C . THR A 1 312 ? -6.441 7.913 -6.842 1.00 89.44 312 THR A C 1
ATOM 2454 O O . THR A 1 312 ? -5.426 7.451 -7.361 1.00 89.44 312 THR A O 1
ATOM 2457 N N . SER A 1 313 ? -6.718 9.216 -6.846 1.00 91.06 313 SER A N 1
ATOM 2458 C CA . SER A 1 313 ? -5.728 10.212 -7.256 1.00 91.06 313 SER A CA 1
ATOM 2459 C C . SER A 1 313 ? -4.700 10.403 -6.142 1.00 91.06 313 SER A C 1
ATOM 2461 O O . SER A 1 313 ? -5.075 10.568 -4.981 1.00 91.06 313 SER A O 1
ATOM 2463 N N . ILE A 1 314 ? -3.415 10.347 -6.487 1.00 93.81 314 ILE A N 1
ATOM 2464 C CA . ILE A 1 314 ? -2.298 10.423 -5.546 1.00 93.81 314 ILE A CA 1
ATOM 2465 C C . ILE A 1 314 ? -1.403 11.590 -5.978 1.00 93.81 314 ILE A C 1
ATOM 2467 O O . ILE A 1 314 ? -1.083 11.696 -7.162 1.00 93.81 314 ILE A O 1
ATOM 2471 N N . PRO A 1 315 ? -0.956 12.464 -5.062 1.00 94.88 315 PRO A N 1
ATOM 2472 C CA . PRO A 1 315 ? -0.027 13.525 -5.430 1.00 94.88 315 PRO A CA 1
ATOM 2473 C C . PRO A 1 315 ? 1.298 12.968 -5.975 1.00 94.88 315 PRO A C 1
ATOM 2475 O O . PRO A 1 315 ? 1.879 12.034 -5.411 1.00 94.88 315 PRO A O 1
ATOM 2478 N N . VAL A 1 316 ? 1.797 13.593 -7.045 1.00 94.50 316 VAL A N 1
ATOM 2479 C CA . VAL A 1 316 ? 2.963 13.132 -7.822 1.00 94.50 316 VAL A CA 1
ATOM 2480 C C . VAL A 1 316 ? 4.205 12.937 -6.952 1.00 94.50 316 VAL A C 1
ATOM 2482 O O . VAL A 1 316 ? 4.884 11.921 -7.079 1.00 94.50 316 VAL A O 1
ATOM 2485 N N . LEU A 1 317 ? 4.476 13.862 -6.024 1.00 94.81 317 LEU A N 1
ATOM 2486 C CA . LEU A 1 317 ? 5.656 13.800 -5.154 1.00 94.81 317 LEU A CA 1
ATOM 2487 C C . LEU A 1 317 ? 5.665 12.547 -4.271 1.00 94.81 317 LEU A C 1
ATOM 2489 O O . LEU A 1 317 ? 6.689 11.876 -4.162 1.00 94.81 317 LEU A O 1
ATOM 2493 N N . HIS A 1 318 ? 4.521 12.188 -3.682 1.00 95.12 318 HIS A N 1
ATOM 2494 C CA . HIS A 1 318 ? 4.424 10.986 -2.853 1.00 95.12 318 HIS A CA 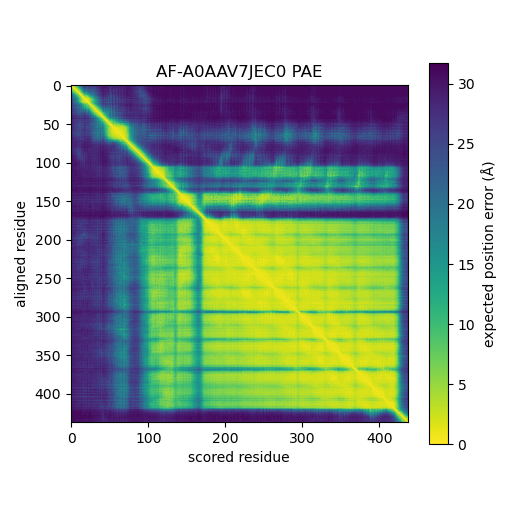1
ATOM 2495 C C . HIS A 1 318 ? 4.518 9.711 -3.698 1.00 95.12 318 HIS A C 1
ATOM 2497 O O . HIS A 1 318 ? 5.187 8.762 -3.293 1.00 95.12 318 HIS A O 1
ATOM 2503 N N . SER A 1 319 ? 3.902 9.705 -4.886 1.00 95.81 319 SER A N 1
ATOM 2504 C CA . SER A 1 319 ? 4.004 8.586 -5.830 1.00 95.81 319 SER A CA 1
ATOM 2505 C C . SER A 1 319 ? 5.451 8.359 -6.285 1.00 95.81 319 SER A C 1
ATOM 2507 O O . SER A 1 319 ? 5.938 7.231 -6.253 1.00 95.81 319 SER A O 1
ATOM 2509 N N . GLY A 1 320 ? 6.163 9.427 -6.657 1.00 96.31 320 GLY A N 1
ATOM 2510 C CA . GLY A 1 320 ? 7.564 9.366 -7.080 1.00 96.31 320 GLY A CA 1
ATOM 2511 C C . GLY A 1 320 ? 8.501 8.906 -5.962 1.00 96.31 320 GLY A C 1
ATOM 2512 O O . GLY A 1 320 ? 9.332 8.027 -6.182 1.00 96.31 320 GLY A O 1
ATOM 2513 N N . ALA A 1 321 ? 8.323 9.422 -4.741 1.00 95.75 321 ALA A N 1
ATOM 2514 C CA . ALA A 1 321 ? 9.093 8.978 -3.579 1.00 95.75 321 ALA A CA 1
ATOM 2515 C C . ALA A 1 321 ? 8.861 7.489 -3.263 1.00 95.75 321 ALA A C 1
ATOM 2517 O O . ALA A 1 321 ? 9.810 6.761 -2.971 1.00 95.75 321 ALA A O 1
ATOM 2518 N N . CYS A 1 322 ? 7.613 7.017 -3.365 1.00 96.19 322 CYS A N 1
ATOM 2519 C CA . CYS A 1 322 ? 7.292 5.601 -3.202 1.00 96.19 322 CYS A CA 1
ATOM 2520 C C . CYS A 1 322 ? 7.958 4.742 -4.287 1.00 96.19 322 CYS A C 1
ATOM 2522 O O . CYS A 1 322 ? 8.544 3.713 -3.965 1.00 96.19 322 CYS A O 1
ATOM 2524 N N . LEU A 1 323 ? 7.914 5.166 -5.555 1.00 96.75 323 LEU A N 1
ATOM 2525 C CA . LEU A 1 323 ? 8.563 4.461 -6.665 1.00 96.75 323 LEU A CA 1
ATOM 2526 C C . LEU A 1 323 ? 10.076 4.333 -6.466 1.00 96.75 323 LEU A C 1
ATOM 2528 O O . LEU A 1 323 ? 10.614 3.247 -6.664 1.00 96.75 323 LEU A O 1
ATOM 2532 N N . MET A 1 324 ? 10.751 5.394 -6.014 1.00 95.69 324 MET A N 1
ATOM 2533 C CA . MET A 1 324 ? 12.176 5.323 -5.671 1.00 95.69 324 MET A CA 1
ATOM 2534 C C . MET A 1 324 ? 12.443 4.292 -4.575 1.00 95.69 324 MET A C 1
ATOM 2536 O O . MET A 1 324 ? 13.338 3.466 -4.715 1.00 95.69 324 MET A O 1
ATOM 2540 N N . LYS A 1 325 ? 11.636 4.296 -3.508 1.00 95.12 325 LYS A N 1
ATOM 2541 C CA . LYS A 1 325 ? 11.790 3.342 -2.402 1.00 95.12 325 LYS A CA 1
ATOM 2542 C C . LYS A 1 325 ? 11.544 1.898 -2.829 1.00 95.12 325 LYS A C 1
ATOM 2544 O O . LYS A 1 325 ? 12.256 1.006 -2.384 1.00 95.12 325 LYS A O 1
ATOM 2549 N N . LEU A 1 326 ? 10.593 1.661 -3.730 1.00 94.88 326 LEU A N 1
ATOM 2550 C CA . LEU A 1 326 ? 10.406 0.343 -4.337 1.00 94.88 326 LEU A CA 1
ATOM 2551 C C . LEU A 1 326 ? 11.608 -0.042 -5.214 1.00 94.88 326 LEU A C 1
ATOM 2553 O O . LEU A 1 326 ? 12.032 -1.193 -5.190 1.00 94.88 326 LEU A O 1
ATOM 2557 N N . ALA A 1 327 ? 12.184 0.901 -5.962 1.00 94.50 327 ALA A N 1
ATOM 2558 C CA . ALA A 1 327 ? 13.333 0.666 -6.844 1.00 94.50 327 ALA A CA 1
ATOM 2559 C C . ALA A 1 327 ? 14.643 0.368 -6.092 1.00 94.50 327 ALA A C 1
ATOM 2561 O O . ALA A 1 327 ? 15.570 -0.217 -6.652 1.00 94.50 327 ALA A O 1
ATOM 2562 N N . GLU A 1 328 ? 14.724 0.736 -4.813 1.00 91.62 328 GLU A N 1
ATOM 2563 C CA . GLU A 1 328 ? 15.842 0.380 -3.936 1.00 91.62 328 GLU A CA 1
ATOM 2564 C C . GLU A 1 328 ? 15.863 -1.118 -3.576 1.00 91.62 328 GLU A C 1
ATOM 2566 O O . GLU A 1 328 ? 16.916 -1.621 -3.185 1.00 91.62 328 GLU A O 1
ATOM 2571 N N . THR A 1 329 ? 14.751 -1.847 -3.742 1.00 86.44 329 THR A N 1
ATOM 2572 C CA . THR A 1 329 ? 14.691 -3.287 -3.440 1.00 86.44 329 THR A CA 1
ATOM 2573 C C . THR A 1 329 ? 15.683 -4.087 -4.297 1.00 86.44 329 THR A C 1
ATOM 2575 O O . THR A 1 329 ? 15.775 -3.910 -5.512 1.00 86.44 329 THR A O 1
ATOM 2578 N N . VAL A 1 330 ? 16.473 -4.948 -3.644 1.00 79.44 330 VAL A N 1
ATOM 2579 C CA . VAL A 1 330 ? 17.566 -5.704 -4.289 1.00 79.44 330 VAL A CA 1
ATOM 2580 C C . VAL A 1 330 ? 17.058 -6.995 -4.925 1.00 79.44 330 VAL A C 1
ATOM 2582 O O . VAL A 1 330 ? 17.476 -7.361 -6.023 1.00 79.44 330 VAL A O 1
ATOM 2585 N N . HIS A 1 331 ? 16.153 -7.690 -4.238 1.00 83.12 331 HIS A N 1
ATOM 2586 C CA . HIS A 1 331 ? 15.609 -8.964 -4.688 1.00 83.12 331 HIS A CA 1
ATOM 2587 C C . HIS A 1 331 ? 14.319 -8.759 -5.476 1.00 83.12 331 HIS A C 1
ATOM 2589 O O . HIS A 1 331 ? 13.531 -7.852 -5.197 1.00 83.12 331 HIS A O 1
ATOM 2595 N N . TYR A 1 332 ? 14.096 -9.623 -6.465 1.00 85.81 332 TYR A N 1
ATOM 2596 C CA . TYR A 1 332 ? 12.823 -9.639 -7.167 1.00 85.81 332 TYR A CA 1
ATOM 2597 C C . TYR A 1 332 ? 11.700 -10.045 -6.208 1.00 85.81 332 TYR A C 1
ATOM 2599 O O . TYR A 1 332 ? 11.818 -11.035 -5.492 1.00 85.81 332 TYR A O 1
ATOM 2607 N N . SER A 1 333 ? 10.596 -9.303 -6.253 1.00 86.50 333 SER A N 1
ATOM 2608 C CA . SER A 1 333 ? 9.371 -9.611 -5.526 1.00 86.50 333 SER A CA 1
ATOM 2609 C C . SER A 1 333 ? 8.168 -9.341 -6.429 1.00 86.50 333 SER A C 1
ATOM 2611 O O . SER A 1 333 ? 8.036 -8.261 -7.020 1.00 86.50 333 SER A O 1
ATOM 2613 N N . GLY A 1 334 ? 7.285 -10.335 -6.548 1.00 86.19 334 GLY A N 1
ATOM 2614 C CA . GLY A 1 334 ? 6.042 -10.230 -7.316 1.00 86.19 334 GLY A CA 1
ATOM 2615 C C . GLY A 1 334 ? 5.179 -9.041 -6.869 1.00 86.19 334 GLY A C 1
ATOM 2616 O O . GLY A 1 334 ? 4.876 -8.183 -7.702 1.00 86.19 334 GLY A O 1
ATOM 2617 N N . PRO A 1 335 ? 4.853 -8.909 -5.565 1.00 89.44 335 PRO A N 1
ATOM 2618 C CA . PRO A 1 335 ? 4.154 -7.745 -5.014 1.00 89.44 335 PRO A CA 1
ATOM 2619 C C . PRO A 1 335 ? 4.749 -6.390 -5.413 1.00 89.44 335 PRO A C 1
ATOM 2621 O O . PRO A 1 335 ? 4.011 -5.492 -5.822 1.00 89.44 335 PRO A O 1
ATOM 2624 N N . VAL A 1 336 ? 6.079 -6.248 -5.358 1.00 92.44 336 VAL A N 1
ATOM 2625 C CA . VAL A 1 336 ? 6.774 -5.005 -5.734 1.00 92.44 336 VAL A CA 1
ATOM 2626 C C . VAL A 1 336 ? 6.521 -4.658 -7.199 1.00 92.44 336 VAL A C 1
ATOM 2628 O O . VAL A 1 336 ? 6.197 -3.511 -7.504 1.00 92.44 336 VAL A O 1
ATOM 2631 N N . SER A 1 337 ? 6.579 -5.649 -8.095 1.00 92.31 337 SER A N 1
ATOM 2632 C CA . SER A 1 337 ? 6.291 -5.448 -9.522 1.00 92.31 337 SER A CA 1
ATOM 2633 C C . SER A 1 337 ? 4.849 -4.992 -9.756 1.00 92.31 337 SER A C 1
ATOM 2635 O O . SER A 1 337 ? 4.609 -4.124 -10.592 1.00 92.31 337 SER A O 1
ATOM 2637 N N . VAL A 1 338 ? 3.883 -5.526 -8.997 1.00 92.06 338 VAL A N 1
ATOM 2638 C CA . VAL A 1 338 ? 2.476 -5.102 -9.089 1.00 92.06 338 VAL A CA 1
ATOM 2639 C C . VAL A 1 338 ? 2.316 -3.644 -8.645 1.00 92.06 338 VAL A C 1
ATOM 2641 O O . VAL A 1 338 ? 1.702 -2.856 -9.370 1.00 92.06 338 VAL A O 1
ATOM 2644 N N . PHE A 1 339 ? 2.903 -3.263 -7.505 1.00 95.31 339 PHE A N 1
ATOM 2645 C CA . PHE A 1 339 ? 2.847 -1.886 -7.005 1.00 95.31 339 PHE A CA 1
ATOM 2646 C C . PHE A 1 339 ? 3.517 -0.897 -7.959 1.00 95.31 339 PHE A C 1
ATOM 2648 O O . PHE A 1 339 ? 2.913 0.120 -8.305 1.00 95.31 339 PHE A O 1
ATOM 2655 N N . MET A 1 340 ? 4.732 -1.206 -8.421 1.00 95.88 340 MET A N 1
ATOM 2656 C CA . MET A 1 340 ? 5.449 -0.383 -9.394 1.00 95.88 340 MET A CA 1
ATOM 2657 C C . MET A 1 340 ? 4.635 -0.207 -10.672 1.00 95.88 340 MET A C 1
ATOM 2659 O O . MET A 1 340 ? 4.403 0.924 -11.091 1.00 95.88 340 MET A O 1
ATOM 2663 N N . ARG A 1 341 ? 4.135 -1.304 -11.254 1.00 94.56 341 ARG A N 1
ATOM 2664 C CA . ARG A 1 341 ? 3.344 -1.271 -12.489 1.00 94.56 341 ARG A CA 1
ATOM 2665 C C . ARG A 1 341 ? 2.141 -0.343 -12.356 1.00 94.56 341 ARG A C 1
ATOM 2667 O O . ARG A 1 341 ? 1.909 0.466 -13.247 1.00 94.56 341 ARG A O 1
ATOM 2674 N N . VAL A 1 342 ? 1.394 -0.427 -11.252 1.00 94.19 342 VAL A N 1
ATOM 2675 C CA . VAL A 1 342 ? 0.213 0.423 -11.023 1.00 94.19 342 VAL A CA 1
ATOM 2676 C C . VAL A 1 342 ? 0.577 1.893 -10.835 1.00 94.19 342 VAL A C 1
ATOM 2678 O O . VAL A 1 342 ? -0.107 2.753 -11.386 1.00 94.19 342 VAL A O 1
ATOM 2681 N N . LEU A 1 343 ? 1.644 2.197 -10.094 1.00 96.31 343 LEU A N 1
ATOM 2682 C CA . LEU A 1 343 ? 2.088 3.577 -9.882 1.00 96.31 343 LEU A CA 1
ATOM 2683 C C . LEU A 1 343 ? 2.645 4.210 -11.166 1.00 96.31 343 LEU A C 1
ATOM 2685 O O . LEU A 1 343 ? 2.387 5.382 -11.417 1.00 96.31 343 LEU A O 1
ATOM 2689 N N . ILE A 1 344 ? 3.351 3.449 -12.005 1.00 96.50 344 ILE A N 1
ATOM 2690 C CA . ILE A 1 344 ? 3.836 3.909 -13.318 1.00 96.50 344 ILE A CA 1
ATOM 2691 C C . ILE A 1 344 ? 2.650 4.130 -14.272 1.00 96.50 344 ILE A C 1
ATOM 2693 O O . ILE A 1 344 ? 2.594 5.151 -14.951 1.00 96.50 344 ILE A O 1
ATOM 2697 N N . ASN A 1 345 ? 1.636 3.255 -14.246 1.00 94.44 345 ASN A N 1
ATOM 2698 C CA . ASN A 1 345 ? 0.403 3.416 -15.032 1.00 94.44 345 ASN A CA 1
ATOM 2699 C C . ASN A 1 345 ? -0.439 4.643 -14.645 1.00 94.44 345 ASN A C 1
ATOM 2701 O O . ASN A 1 345 ? -1.415 4.948 -15.326 1.00 94.44 345 ASN A O 1
ATOM 2705 N N . LYS A 1 346 ? -0.088 5.364 -13.572 1.00 93.69 346 LYS A N 1
ATOM 2706 C CA . LYS A 1 346 ? -0.673 6.682 -13.294 1.00 93.69 346 LYS A CA 1
ATOM 2707 C C . LYS A 1 346 ? -0.209 7.766 -14.258 1.00 93.69 346 LYS A C 1
ATOM 2709 O O . LYS A 1 346 ? -0.827 8.825 -14.272 1.00 93.69 346 LYS A O 1
ATOM 2714 N N . GLN A 1 347 ? 0.850 7.512 -15.030 1.00 94.12 347 GLN A N 1
ATOM 2715 C CA . GLN A 1 347 ? 1.360 8.412 -16.067 1.00 94.12 347 GLN A CA 1
ATOM 2716 C C . GLN A 1 347 ? 1.628 9.832 -15.546 1.00 94.12 347 GLN A C 1
ATOM 2718 O O . GLN A 1 347 ? 1.402 10.829 -16.227 1.00 94.12 347 GLN A O 1
ATOM 2723 N N . TYR A 1 348 ? 2.103 9.938 -14.303 1.00 95.31 348 TYR A N 1
ATOM 2724 C CA . TYR A 1 348 ? 2.508 11.219 -13.737 1.00 95.31 348 TYR A CA 1
ATOM 2725 C C . TYR A 1 348 ? 3.806 11.714 -14.381 1.00 95.31 348 TYR A C 1
ATOM 2727 O O . TYR A 1 348 ? 4.654 10.913 -14.766 1.00 95.31 348 TYR A O 1
ATOM 2735 N N . CYS A 1 349 ? 4.013 13.030 -14.426 1.00 94.31 349 CYS A N 1
ATOM 2736 C CA . CYS A 1 349 ? 5.308 13.606 -14.787 1.00 94.31 349 CYS A CA 1
ATOM 2737 C C . CYS A 1 349 ? 6.312 13.346 -13.653 1.00 94.31 349 CYS A C 1
ATOM 2739 O O . CYS A 1 349 ? 6.277 14.014 -12.618 1.00 94.31 349 CYS A O 1
ATOM 2741 N N . LEU A 1 350 ? 7.170 12.338 -13.816 1.00 94.12 350 LEU A N 1
ATOM 2742 C CA . LEU A 1 350 ? 8.126 11.937 -12.786 1.00 94.12 350 LEU A CA 1
ATOM 2743 C C . LEU A 1 350 ? 9.401 12.796 -12.849 1.00 94.12 350 LEU A C 1
ATOM 2745 O O . LEU A 1 350 ? 9.891 13.081 -13.939 1.00 94.12 350 LEU A O 1
ATOM 2749 N N . PRO A 1 351 ? 9.992 13.174 -11.701 1.00 95.38 351 PRO A N 1
ATOM 2750 C CA . PRO A 1 351 ? 11.335 13.748 -11.679 1.00 95.38 351 PRO A CA 1
ATOM 2751 C C . PRO A 1 351 ? 12.365 12.774 -12.267 1.00 95.38 351 PRO A C 1
ATOM 2753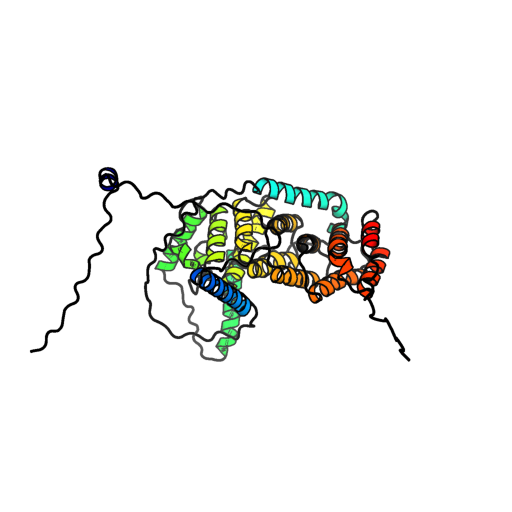 O O . PRO A 1 351 ? 12.313 11.582 -11.961 1.00 95.38 351 PRO A O 1
ATOM 2756 N N . TYR A 1 352 ? 13.360 13.276 -13.009 1.00 95.12 352 TYR A N 1
ATOM 2757 C CA . TYR A 1 352 ? 14.387 12.433 -13.647 1.00 95.12 352 TYR A CA 1
ATOM 2758 C C . TYR A 1 352 ? 15.092 11.484 -12.673 1.00 95.12 352 TYR A C 1
ATOM 2760 O O . TYR A 1 352 ? 15.259 10.312 -12.977 1.00 95.12 352 TYR A O 1
ATOM 2768 N N . ARG A 1 353 ? 15.365 11.924 -11.436 1.00 95.94 353 ARG A N 1
ATOM 2769 C CA . ARG A 1 353 ? 15.941 11.056 -10.390 1.00 95.94 353 ARG A CA 1
ATOM 2770 C C . ARG A 1 353 ? 15.101 9.806 -10.095 1.00 95.94 353 ARG A C 1
ATOM 2772 O O . ARG A 1 353 ? 15.652 8.754 -9.769 1.00 95.94 353 ARG A O 1
ATOM 2779 N N . VAL A 1 354 ? 13.773 9.915 -10.176 1.00 96.88 354 VAL A N 1
ATOM 2780 C CA . VAL A 1 354 ? 12.860 8.775 -10.002 1.00 96.88 354 VAL A CA 1
ATOM 2781 C C . VAL A 1 354 ? 12.976 7.843 -11.203 1.00 96.88 354 VAL A C 1
ATOM 2783 O O . VAL A 1 354 ? 13.100 6.634 -11.018 1.00 96.88 354 VAL A O 1
ATOM 2786 N N . LEU A 1 355 ? 12.983 8.399 -12.418 1.00 96.31 355 LEU A N 1
ATOM 2787 C CA . LEU A 1 355 ? 13.129 7.631 -13.653 1.00 96.31 355 LEU A CA 1
ATOM 2788 C C . LEU A 1 355 ? 14.466 6.878 -13.691 1.00 96.31 355 LEU A C 1
ATOM 2790 O O . LEU A 1 355 ? 14.471 5.673 -13.924 1.00 96.31 355 LEU A O 1
ATOM 2794 N N . ASP A 1 356 ? 15.568 7.542 -13.345 1.00 96.25 356 ASP A N 1
ATOM 2795 C CA . ASP A 1 356 ? 16.898 6.935 -13.238 1.00 96.25 356 ASP A CA 1
ATOM 2796 C C . ASP A 1 356 ? 16.903 5.768 -12.247 1.00 96.25 356 ASP A C 1
ATOM 2798 O O . ASP A 1 356 ? 17.463 4.707 -12.518 1.00 96.25 356 ASP A O 1
ATOM 2802 N N . SER A 1 357 ? 16.240 5.938 -11.099 1.00 96.69 357 SER A N 1
ATOM 2803 C CA . SER A 1 357 ? 16.117 4.883 -10.089 1.00 96.69 357 SER A CA 1
ATOM 2804 C C . SER A 1 357 ? 15.349 3.673 -10.630 1.00 96.69 357 SER A C 1
ATOM 2806 O O . SER A 1 357 ? 15.768 2.538 -10.408 1.00 96.69 357 SER A O 1
ATOM 2808 N N . LEU A 1 358 ? 14.264 3.898 -11.379 1.00 96.81 358 LEU A N 1
ATOM 2809 C CA . LEU A 1 358 ? 13.479 2.834 -12.010 1.00 96.81 358 LEU A CA 1
ATOM 2810 C C . LEU A 1 358 ? 14.270 2.112 -13.105 1.00 96.81 358 LEU A C 1
ATOM 2812 O O . LEU A 1 358 ? 14.288 0.885 -13.138 1.00 96.81 358 LEU A O 1
ATOM 2816 N N . VAL A 1 359 ? 14.966 2.849 -13.970 1.00 96.50 359 VAL A N 1
ATOM 2817 C CA . VAL A 1 359 ? 15.837 2.263 -14.998 1.00 96.50 359 VAL A CA 1
ATOM 2818 C C . VAL A 1 359 ? 16.928 1.410 -14.344 1.00 96.50 359 VAL A C 1
ATOM 2820 O O . VAL A 1 359 ? 17.118 0.252 -14.721 1.00 96.50 359 VAL A O 1
ATOM 2823 N N . ASN A 1 360 ? 17.585 1.938 -13.309 1.00 95.44 360 ASN A N 1
ATOM 2824 C CA . ASN A 1 360 ? 18.605 1.216 -12.554 1.00 95.44 360 ASN A CA 1
ATOM 2825 C C . ASN A 1 360 ? 18.053 -0.047 -11.884 1.00 95.44 360 ASN A C 1
ATOM 2827 O O . ASN A 1 360 ? 18.735 -1.071 -11.883 1.00 95.44 360 ASN A O 1
ATOM 2831 N N . TYR A 1 361 ? 16.826 -0.007 -11.354 1.00 95.38 361 TYR A N 1
ATOM 2832 C CA . TYR A 1 361 ? 16.155 -1.193 -10.818 1.00 95.38 361 TYR A CA 1
ATOM 2833 C C . TYR A 1 361 ? 16.074 -2.313 -11.861 1.00 95.38 361 TYR A C 1
ATOM 2835 O O . TYR A 1 361 ? 16.471 -3.440 -11.574 1.00 95.38 361 TYR A O 1
ATOM 2843 N N . PHE A 1 362 ? 15.643 -2.012 -13.091 1.00 95.38 362 PHE A N 1
ATOM 2844 C CA . PHE A 1 362 ? 15.539 -3.024 -14.146 1.00 95.38 362 PHE A CA 1
ATOM 2845 C C . PHE A 1 362 ? 16.905 -3.525 -14.630 1.00 95.38 362 PHE A C 1
ATOM 2847 O O . PHE A 1 362 ? 17.091 -4.734 -14.765 1.00 95.38 362 PHE A O 1
ATOM 2854 N N . ILE A 1 363 ? 17.876 -2.630 -14.846 1.00 94.12 363 ILE A N 1
ATOM 2855 C CA . ILE A 1 363 ? 19.215 -2.992 -15.349 1.00 94.12 363 ILE A CA 1
ATOM 2856 C C . ILE A 1 363 ? 19.936 -3.972 -14.411 1.00 94.12 363 ILE A C 1
ATOM 2858 O O . ILE A 1 363 ? 20.643 -4.859 -14.886 1.00 94.12 363 ILE A O 1
ATOM 2862 N N . ARG A 1 364 ? 19.718 -3.890 -13.091 1.00 91.50 364 ARG A N 1
ATOM 2863 C CA . ARG A 1 364 ? 20.311 -4.826 -12.113 1.00 91.50 364 ARG A CA 1
ATOM 2864 C C . ARG A 1 364 ? 19.971 -6.292 -12.385 1.00 91.50 364 ARG A C 1
ATOM 2866 O O . ARG A 1 364 ? 20.754 -7.169 -12.034 1.00 91.50 364 ARG A O 1
ATOM 2873 N N . PHE A 1 365 ? 18.841 -6.574 -13.034 1.00 91.31 365 PHE A N 1
ATOM 2874 C CA . PHE A 1 365 ? 18.451 -7.941 -13.380 1.00 91.31 365 PHE A CA 1
ATOM 2875 C C . PHE A 1 365 ? 19.208 -8.516 -14.585 1.00 91.31 365 PHE A C 1
ATOM 2877 O O . PHE A 1 365 ? 19.004 -9.686 -14.915 1.00 91.31 365 PHE A O 1
ATOM 2884 N N . ASP A 1 366 ? 20.111 -7.753 -15.214 1.00 88.88 366 ASP A N 1
ATOM 2885 C CA . ASP A 1 366 ? 20.962 -8.257 -16.294 1.00 88.88 366 ASP A CA 1
ATOM 2886 C C . ASP A 1 366 ? 21.836 -9.433 -15.833 1.00 88.88 366 ASP A C 1
ATOM 2888 O O . ASP A 1 366 ? 21.986 -10.422 -16.551 1.00 88.88 366 ASP A O 1
ATOM 2892 N N . THR A 1 367 ? 22.382 -9.370 -14.617 1.00 85.50 367 THR A N 1
ATOM 2893 C CA . THR A 1 367 ? 23.251 -10.420 -14.053 1.00 85.50 367 THR A CA 1
ATOM 2894 C C . THR A 1 367 ? 22.479 -11.573 -13.416 1.00 85.50 367 THR A C 1
ATOM 2896 O O . THR A 1 367 ? 23.070 -12.610 -13.115 1.00 85.50 367 THR A O 1
ATOM 2899 N N . ASN A 1 368 ? 21.164 -11.429 -13.223 1.00 82.38 368 ASN A N 1
ATOM 2900 C CA . ASN A 1 368 ? 20.340 -12.470 -12.622 1.00 82.38 368 ASN A CA 1
ATOM 2901 C C . ASN A 1 368 ? 20.343 -13.711 -13.530 1.00 82.38 368 ASN A C 1
ATOM 2903 O O . ASN A 1 368 ? 20.181 -13.584 -14.740 1.00 82.38 368 ASN A O 1
ATOM 2907 N N . GLN A 1 369 ? 20.524 -14.913 -12.986 1.00 75.75 369 GLN A N 1
ATOM 2908 C CA . GLN A 1 369 ? 20.560 -16.144 -13.790 1.00 75.75 369 GLN A CA 1
ATOM 2909 C C . GLN A 1 369 ? 19.172 -16.763 -13.991 1.00 75.75 369 GLN A C 1
ATOM 2911 O O . GLN A 1 369 ? 18.956 -17.505 -14.946 1.00 75.75 369 GLN A O 1
ATOM 2916 N N . HIS A 1 370 ? 18.207 -16.417 -13.143 1.00 79.38 370 HIS A N 1
ATOM 2917 C CA . HIS A 1 370 ? 16.865 -16.973 -13.200 1.00 79.38 370 HIS A CA 1
ATOM 2918 C C . HIS A 1 370 ? 16.036 -16.350 -14.330 1.00 79.38 370 HIS A C 1
ATOM 2920 O O . HIS A 1 370 ? 16.269 -15.215 -14.778 1.00 79.38 370 HIS A O 1
ATOM 2926 N N . SER A 1 371 ? 15.051 -17.120 -14.797 1.00 81.38 371 SER A N 1
ATOM 2927 C CA . SER A 1 371 ? 13.984 -16.600 -15.649 1.00 81.38 371 SER A CA 1
ATOM 2928 C C . SER A 1 371 ? 13.119 -15.653 -14.825 1.00 81.38 371 SER A C 1
ATOM 2930 O O . SER A 1 371 ? 12.708 -16.002 -13.719 1.00 81.38 371 SER A O 1
ATOM 2932 N N . LEU A 1 372 ? 12.864 -14.458 -15.352 1.00 88.06 372 LEU A N 1
ATOM 2933 C CA . LEU A 1 372 ? 12.043 -13.457 -14.678 1.00 88.06 372 LEU A CA 1
ATOM 2934 C C . LEU A 1 372 ? 10.558 -13.727 -14.973 1.00 88.06 372 LEU A C 1
ATOM 2936 O O . LEU A 1 372 ? 10.243 -14.147 -16.090 1.00 88.06 372 LEU A O 1
ATOM 2940 N N . PRO A 1 373 ? 9.643 -13.499 -14.013 1.00 88.31 373 PRO A N 1
ATOM 2941 C CA . PRO A 1 373 ? 8.214 -13.699 -14.248 1.00 88.31 373 PRO A CA 1
ATOM 2942 C C . PRO A 1 373 ? 7.625 -12.684 -15.234 1.00 88.31 373 PRO A C 1
ATOM 2944 O O . PRO A 1 373 ? 8.169 -11.596 -15.447 1.00 88.31 373 PRO A O 1
ATOM 2947 N N . VAL A 1 374 ? 6.455 -12.994 -15.788 1.00 88.25 374 VAL A N 1
ATOM 2948 C CA . VAL A 1 374 ? 5.702 -12.129 -16.704 1.00 88.25 374 VAL A CA 1
ATOM 2949 C C . VAL A 1 374 ? 5.394 -10.779 -16.061 1.00 88.25 374 VAL A C 1
ATOM 2951 O O . VAL A 1 374 ? 5.508 -9.755 -16.736 1.00 88.25 374 VAL A O 1
ATOM 2954 N N . LEU A 1 375 ? 5.112 -10.729 -14.754 1.00 88.38 375 LEU A N 1
ATOM 2955 C CA . LEU A 1 375 ? 4.913 -9.465 -14.024 1.00 88.38 375 LEU A CA 1
ATOM 2956 C C . LEU A 1 375 ? 6.078 -8.493 -14.162 1.00 88.38 375 LEU A C 1
ATOM 2958 O O . LEU A 1 375 ? 5.863 -7.287 -14.289 1.00 88.38 375 LEU A O 1
ATOM 2962 N N . TRP A 1 376 ? 7.305 -9.012 -14.138 1.00 93.06 376 TRP A N 1
ATOM 2963 C CA . TRP A 1 376 ? 8.495 -8.190 -14.306 1.00 93.06 376 TRP A CA 1
ATOM 2964 C C . TRP A 1 376 ? 8.513 -7.571 -15.707 1.00 93.06 376 TRP A C 1
ATOM 2966 O O . TRP A 1 376 ? 8.677 -6.360 -15.855 1.00 93.06 376 TRP A O 1
ATOM 2976 N N . HIS A 1 377 ? 8.243 -8.386 -16.733 1.00 92.75 377 HIS A N 1
ATOM 2977 C CA . HIS A 1 377 ? 8.177 -7.938 -18.124 1.00 92.75 377 HIS A CA 1
ATOM 2978 C C . HIS A 1 377 ? 7.037 -6.943 -18.368 1.00 92.75 377 HIS A C 1
ATOM 2980 O O . HIS A 1 377 ? 7.223 -5.965 -19.086 1.00 92.75 377 HIS A O 1
ATOM 2986 N N . GLN A 1 378 ? 5.870 -7.152 -17.760 1.00 92.06 378 GLN A N 1
ATOM 2987 C CA . GLN A 1 378 ? 4.741 -6.224 -17.840 1.00 92.06 378 GLN A CA 1
ATOM 2988 C C . GLN A 1 378 ? 5.051 -4.896 -17.146 1.00 92.06 378 GLN A C 1
ATOM 2990 O O . GLN A 1 378 ? 4.707 -3.840 -17.669 1.00 92.06 378 GLN A O 1
ATOM 2995 N N . CYS A 1 379 ? 5.719 -4.926 -15.990 1.00 94.88 379 CYS A N 1
ATOM 2996 C CA . CYS A 1 379 ? 6.142 -3.709 -15.305 1.00 94.88 379 CYS A CA 1
ATOM 2997 C C . CYS A 1 379 ? 7.154 -2.915 -16.146 1.00 94.88 379 CYS A C 1
ATOM 2999 O O . CYS A 1 379 ? 7.005 -1.701 -16.290 1.00 94.88 379 CYS A O 1
ATOM 3001 N N . LEU A 1 380 ? 8.138 -3.597 -16.749 1.00 96.06 380 LEU A N 1
ATOM 3002 C CA . LEU A 1 380 ? 9.096 -2.976 -17.666 1.00 96.06 380 LEU A CA 1
ATOM 3003 C C . LEU A 1 380 ? 8.399 -2.393 -18.901 1.00 96.06 380 LEU A C 1
ATOM 3005 O O . LEU A 1 380 ? 8.706 -1.277 -19.316 1.00 96.06 380 LEU A O 1
ATOM 3009 N N . LEU A 1 381 ? 7.436 -3.120 -19.473 1.00 95.06 381 LEU A N 1
ATOM 3010 C CA . LEU A 1 381 ? 6.662 -2.646 -20.615 1.00 95.06 381 LEU A CA 1
ATOM 3011 C C . LEU A 1 381 ? 5.952 -1.327 -20.301 1.00 95.06 381 LEU A C 1
ATOM 3013 O O . LEU A 1 381 ? 6.080 -0.388 -21.079 1.00 95.06 381 LEU A O 1
ATOM 3017 N N . VAL A 1 382 ? 5.255 -1.237 -19.166 1.00 95.56 382 VAL A N 1
ATOM 3018 C CA . VAL A 1 382 ? 4.530 -0.016 -18.777 1.00 95.56 382 VAL A CA 1
ATOM 3019 C C . VAL A 1 382 ? 5.489 1.160 -18.562 1.00 95.56 382 VAL A C 1
ATOM 3021 O O . VAL A 1 382 ? 5.181 2.277 -18.981 1.00 95.56 382 VAL A O 1
ATOM 3024 N N . LEU A 1 383 ? 6.670 0.921 -17.975 1.00 96.75 383 LEU A N 1
ATOM 3025 C CA . LEU A 1 383 ? 7.707 1.949 -17.830 1.00 96.75 383 LEU A CA 1
ATOM 3026 C C . LEU A 1 383 ? 8.120 2.510 -19.194 1.00 96.75 383 LEU A C 1
ATOM 3028 O O . LEU A 1 383 ? 8.092 3.721 -19.399 1.00 96.75 383 LEU A O 1
A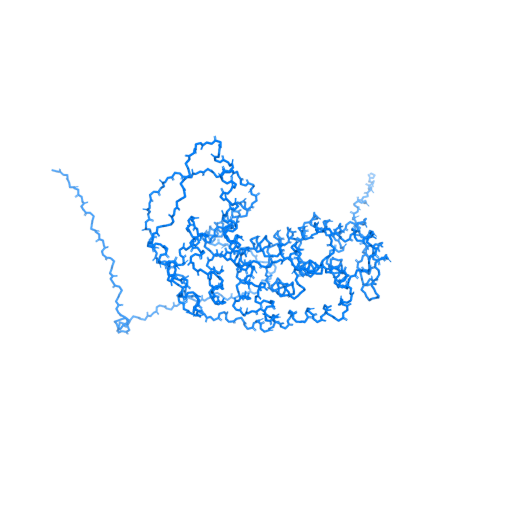TOM 3032 N N . VAL A 1 384 ? 8.492 1.629 -20.122 1.00 96.12 384 VAL A N 1
ATOM 3033 C CA . VAL A 1 384 ? 8.992 2.024 -21.442 1.00 96.12 384 VAL A CA 1
ATOM 3034 C C . VAL A 1 384 ? 7.884 2.670 -22.275 1.00 96.12 384 VAL A C 1
ATOM 3036 O O . VAL A 1 384 ? 8.122 3.691 -22.904 1.00 96.12 384 VAL A O 1
ATOM 3039 N N . GLN A 1 385 ? 6.666 2.130 -22.252 1.00 94.56 385 GLN A N 1
ATOM 3040 C CA . GLN A 1 385 ? 5.523 2.717 -22.958 1.00 94.56 385 GLN A CA 1
ATOM 3041 C C . GLN A 1 385 ? 5.231 4.151 -22.521 1.00 94.56 385 GLN A C 1
ATOM 3043 O O . GLN A 1 385 ? 4.827 4.966 -23.345 1.00 94.56 385 GLN A O 1
ATOM 3048 N N . THR A 1 386 ? 5.409 4.438 -21.233 1.00 94.56 386 THR A N 1
ATOM 3049 C CA . THR A 1 386 ? 5.053 5.736 -20.657 1.00 94.56 386 THR A CA 1
ATOM 3050 C C . THR A 1 386 ? 6.197 6.742 -20.766 1.00 94.56 386 THR A C 1
ATOM 3052 O O . THR A 1 386 ? 5.948 7.903 -21.066 1.00 94.56 386 THR A O 1
ATOM 3055 N N . TYR A 1 387 ? 7.442 6.308 -20.539 1.00 95.81 387 TYR A N 1
ATOM 3056 C CA . TYR A 1 387 ? 8.579 7.207 -20.309 1.00 95.81 387 TYR A CA 1
ATOM 3057 C C . TYR A 1 387 ? 9.749 7.022 -21.286 1.00 95.81 387 TYR A C 1
ATOM 3059 O O . TYR A 1 387 ? 10.808 7.600 -21.060 1.00 95.81 387 TYR A O 1
ATOM 3067 N N . SER A 1 388 ? 9.622 6.244 -22.371 1.00 92.38 388 SER A N 1
ATOM 3068 C CA . SER A 1 388 ? 10.740 6.035 -23.314 1.00 92.38 388 SER A CA 1
ATOM 3069 C C . SER A 1 388 ? 11.292 7.331 -23.911 1.00 92.38 388 SER A C 1
ATOM 3071 O O . SER A 1 388 ? 12.493 7.419 -24.148 1.00 92.38 388 SER A O 1
ATOM 3073 N N . HIS A 1 389 ? 10.445 8.341 -24.124 1.00 91.75 389 HIS A N 1
ATOM 3074 C CA . HIS A 1 389 ? 10.851 9.648 -24.646 1.00 91.75 389 HIS A CA 1
ATOM 3075 C C . HIS A 1 389 ? 11.637 10.504 -23.643 1.00 91.75 389 HIS A C 1
ATOM 3077 O O . HIS A 1 389 ? 12.371 11.392 -24.068 1.00 91.75 389 HIS A O 1
ATOM 3083 N N . ASP A 1 390 ? 11.497 10.231 -22.344 1.00 92.44 390 ASP A N 1
ATOM 3084 C CA . ASP A 1 390 ? 12.135 10.991 -21.262 1.00 92.44 390 ASP A CA 1
ATOM 3085 C C . ASP A 1 390 ? 13.426 10.317 -20.753 1.00 92.44 390 ASP A C 1
ATOM 3087 O O . ASP A 1 390 ? 14.099 10.841 -19.867 1.00 92.44 390 ASP A O 1
ATOM 3091 N N . MET A 1 391 ? 13.781 9.145 -21.297 1.00 93.31 391 MET A N 1
ATOM 3092 C CA . MET A 1 391 ? 15.003 8.404 -20.963 1.00 93.31 391 MET A CA 1
ATOM 3093 C C . MET A 1 391 ? 16.183 8.835 -21.837 1.00 93.31 391 MET A C 1
ATOM 3095 O O . MET A 1 391 ? 16.026 9.048 -23.041 1.00 93.31 391 MET A O 1
ATOM 3099 N N . ALA A 1 392 ? 17.390 8.844 -21.268 1.00 92.38 392 ALA A N 1
ATOM 3100 C CA . ALA A 1 392 ? 18.622 9.079 -22.023 1.00 92.38 392 ALA A CA 1
ATOM 3101 C C . ALA A 1 392 ? 18.912 7.945 -23.029 1.00 92.38 392 ALA A C 1
ATOM 3103 O O . ALA A 1 392 ? 18.531 6.792 -22.811 1.00 92.38 392 ALA A O 1
ATOM 3104 N N . ALA A 1 393 ? 19.640 8.245 -24.111 1.00 91.94 393 AL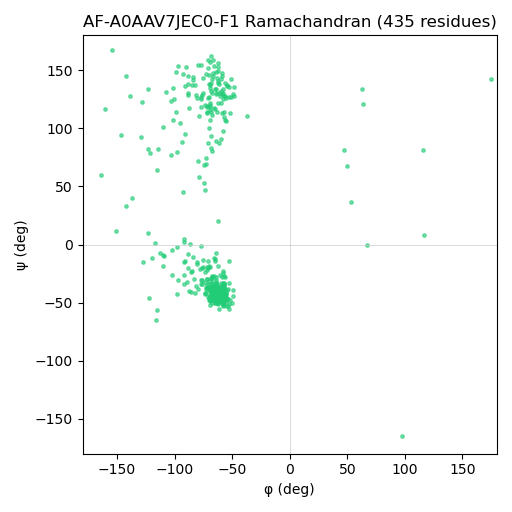A A N 1
ATOM 3105 C CA . ALA A 1 393 ? 19.982 7.258 -25.142 1.00 91.94 393 ALA A CA 1
ATOM 3106 C C . ALA A 1 393 ? 20.704 6.023 -24.565 1.00 91.94 393 ALA A C 1
ATOM 3108 O O . ALA A 1 393 ? 20.326 4.888 -24.868 1.00 91.94 393 ALA A O 1
ATOM 3109 N N . ASP A 1 394 ? 21.653 6.235 -23.649 1.00 93.75 394 ASP A N 1
ATOM 3110 C CA . ASP A 1 394 ? 22.392 5.162 -22.972 1.00 93.75 394 ASP A CA 1
ATOM 3111 C C . ASP A 1 394 ? 21.474 4.259 -22.135 1.00 93.75 394 ASP A C 1
ATOM 3113 O O . ASP A 1 394 ? 21.605 3.033 -22.153 1.00 93.75 394 ASP A O 1
ATOM 3117 N N . GLN A 1 395 ? 20.490 4.848 -21.446 1.00 94.75 395 GLN A N 1
ATOM 3118 C CA . GLN A 1 395 ? 19.494 4.110 -20.668 1.00 94.75 395 GLN A CA 1
ATOM 3119 C C . GLN A 1 395 ? 18.619 3.241 -21.578 1.00 94.75 395 GLN A C 1
ATOM 3121 O O . GLN A 1 395 ? 18.420 2.055 -21.301 1.00 94.75 395 GLN A O 1
ATOM 3126 N N . ARG A 1 396 ? 18.142 3.791 -22.704 1.00 94.75 396 ARG A N 1
ATOM 3127 C CA . ARG A 1 396 ? 17.345 3.036 -23.686 1.00 94.75 396 ARG A CA 1
ATOM 3128 C C . ARG A 1 396 ? 18.155 1.906 -24.319 1.00 94.75 396 ARG A C 1
ATOM 3130 O O . ARG A 1 396 ? 17.641 0.797 -24.490 1.00 94.75 396 ARG A O 1
ATOM 3137 N N . GLN A 1 397 ? 19.432 2.144 -24.617 1.00 94.06 397 GLN A N 1
ATOM 3138 C CA . GLN A 1 397 ? 20.329 1.114 -25.137 1.00 94.06 397 GLN A CA 1
ATOM 3139 C C . GLN A 1 397 ? 20.567 0.001 -24.105 1.00 94.06 397 GLN A C 1
ATOM 3141 O O . GLN A 1 397 ? 20.498 -1.181 -24.453 1.00 94.06 397 GLN A O 1
ATOM 3146 N N . ALA A 1 398 ? 20.783 0.349 -22.834 1.00 95.12 398 ALA A N 1
ATOM 3147 C CA . ALA A 1 398 ? 20.940 -0.619 -21.751 1.00 95.12 398 ALA A CA 1
ATOM 3148 C C . ALA A 1 398 ? 19.678 -1.479 -21.560 1.00 95.12 398 ALA A C 1
ATOM 3150 O O . ALA A 1 398 ? 19.774 -2.705 -21.506 1.00 95.12 398 ALA A O 1
ATOM 3151 N N . LEU A 1 399 ? 18.488 -0.867 -21.559 1.00 95.81 399 LEU A N 1
ATOM 3152 C CA . LEU A 1 399 ? 17.213 -1.593 -21.497 1.00 95.81 399 LEU A CA 1
ATOM 3153 C C . LEU A 1 399 ? 16.975 -2.477 -22.730 1.00 95.81 399 LEU A C 1
ATOM 3155 O O . LEU A 1 399 ? 16.392 -3.557 -22.613 1.00 95.81 399 LEU A O 1
ATOM 3159 N N . THR A 1 400 ? 17.459 -2.067 -23.904 1.00 95.00 400 THR A N 1
ATOM 3160 C CA . THR A 1 400 ? 17.390 -2.884 -25.124 1.00 95.00 400 THR A CA 1
ATOM 3161 C C . THR A 1 400 ? 18.232 -4.151 -24.972 1.00 95.00 400 THR A C 1
ATOM 3163 O O . THR A 1 400 ? 17.718 -5.250 -25.182 1.00 95.00 400 THR A O 1
ATOM 3166 N N . ARG A 1 401 ? 19.486 -4.019 -24.510 1.00 94.25 401 ARG A N 1
ATOM 3167 C CA . ARG A 1 401 ? 20.379 -5.160 -24.224 1.00 94.25 401 ARG A CA 1
ATOM 3168 C C . ARG A 1 401 ? 19.799 -6.084 -23.147 1.00 94.25 401 ARG A C 1
ATOM 3170 O O . ARG A 1 401 ? 19.808 -7.302 -23.308 1.00 94.25 401 ARG A O 1
ATOM 3177 N N . LEU A 1 402 ? 19.220 -5.513 -22.091 1.00 94.56 402 LEU A N 1
ATOM 3178 C CA . LEU A 1 402 ? 18.525 -6.276 -21.054 1.00 94.56 402 LEU A CA 1
ATOM 3179 C C . LEU A 1 402 ? 17.357 -7.080 -21.646 1.00 94.56 402 LEU A C 1
ATOM 3181 O O . LEU A 1 402 ? 17.217 -8.267 -21.366 1.00 94.56 402 LEU A O 1
ATOM 3185 N N . THR A 1 403 ? 16.552 -6.462 -22.511 1.00 93.50 403 THR A N 1
ATOM 3186 C CA . THR A 1 403 ? 15.416 -7.110 -23.190 1.00 93.50 403 THR A CA 1
ATOM 3187 C C . THR A 1 403 ? 15.873 -8.190 -24.183 1.00 93.50 403 THR A C 1
ATOM 3189 O O . THR A 1 403 ? 15.133 -9.137 -24.457 1.00 93.50 403 THR A O 1
ATOM 3192 N N . ASP A 1 404 ? 17.088 -8.078 -24.734 1.00 91.50 404 ASP A N 1
ATOM 3193 C CA . ASP A 1 404 ? 17.748 -9.115 -25.542 1.00 91.50 404 ASP A CA 1
ATOM 3194 C C . ASP A 1 404 ? 18.138 -10.342 -24.743 1.00 91.50 404 ASP A C 1
ATOM 3196 O O . ASP A 1 404 ? 17.991 -11.456 -25.246 1.00 91.50 404 ASP A O 1
ATOM 3200 N N . LYS A 1 405 ? 18.624 -10.133 -23.525 1.00 91.81 405 LYS A N 1
ATOM 3201 C CA . LYS A 1 405 ? 19.092 -11.200 -22.646 1.00 91.81 405 LYS A CA 1
ATOM 3202 C C . LYS A 1 405 ? 17.940 -11.865 -21.894 1.00 91.81 405 LYS A C 1
ATOM 3204 O O . LYS A 1 405 ? 17.890 -13.085 -21.773 1.00 91.81 405 LYS A O 1
ATOM 3209 N N . LYS A 1 406 ? 16.988 -11.065 -21.410 1.00 90.38 406 LYS A N 1
ATOM 3210 C CA . LYS A 1 406 ? 15.793 -11.482 -20.666 1.00 90.38 406 LYS A CA 1
ATOM 3211 C C . LYS A 1 406 ? 14.571 -11.436 -21.582 1.00 90.38 406 LYS A C 1
ATOM 3213 O O . LYS A 1 406 ? 13.780 -10.494 -21.546 1.00 90.38 406 LYS A O 1
ATOM 3218 N N . ARG A 1 407 ? 14.441 -12.443 -22.451 1.00 89.19 407 ARG A N 1
ATOM 3219 C CA . ARG A 1 407 ? 13.380 -12.493 -23.470 1.00 89.19 407 ARG A CA 1
ATOM 3220 C C . ARG A 1 407 ? 12.104 -13.155 -22.958 1.00 89.19 407 ARG A C 1
ATOM 3222 O O . ARG A 1 407 ? 12.124 -14.301 -22.530 1.00 89.19 407 ARG A O 1
ATOM 3229 N N . HIS A 1 408 ? 10.988 -12.457 -23.140 1.00 91.00 408 HIS A N 1
ATOM 3230 C CA . HIS A 1 408 ? 9.632 -12.985 -23.088 1.00 91.00 408 HIS A CA 1
ATOM 3231 C C . HIS A 1 408 ? 9.049 -13.045 -24.503 1.00 91.00 408 HIS A C 1
ATOM 3233 O O . HIS A 1 408 ? 9.090 -12.050 -25.231 1.00 91.00 408 HIS A O 1
ATOM 3239 N N . HIS A 1 409 ? 8.472 -14.185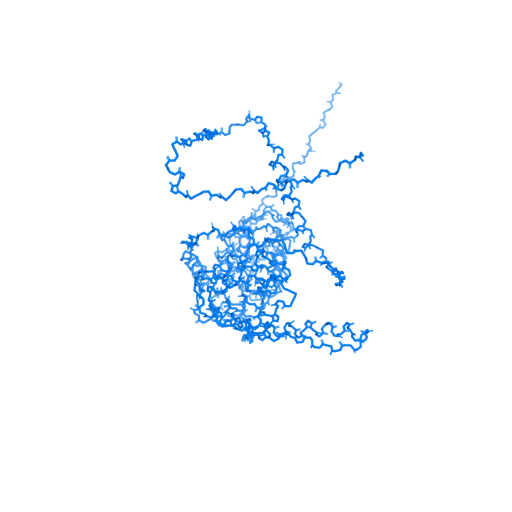 -24.887 1.00 89.44 409 HIS A N 1
ATOM 3240 C CA . HIS A 1 409 ? 8.064 -14.469 -26.269 1.00 89.44 409 HIS A CA 1
ATOM 3241 C C . HIS A 1 409 ? 7.075 -13.444 -26.856 1.00 89.44 409 HIS A C 1
ATOM 3243 O O . HIS A 1 409 ? 7.193 -13.085 -28.024 1.00 89.44 409 HIS A O 1
ATOM 3249 N N . SER A 1 410 ? 6.128 -12.937 -26.060 1.00 89.50 410 SER A N 1
ATOM 3250 C CA . SER A 1 410 ? 5.103 -11.987 -26.525 1.00 89.50 410 SER A CA 1
ATOM 3251 C C . SER A 1 410 ? 5.365 -10.528 -26.145 1.00 89.50 410 SER A C 1
ATOM 3253 O O . SER A 1 410 ? 4.909 -9.629 -26.843 1.00 89.50 410 SER A O 1
ATOM 3255 N N . ILE A 1 411 ? 6.096 -10.269 -25.054 1.00 92.31 411 ILE A N 1
ATOM 3256 C CA . ILE A 1 411 ? 6.196 -8.925 -24.455 1.00 92.31 411 ILE A CA 1
ATOM 3257 C C . ILE A 1 411 ? 7.476 -8.221 -24.906 1.00 92.31 411 ILE A C 1
ATOM 3259 O O . ILE A 1 411 ? 7.436 -7.050 -25.278 1.00 92.31 411 ILE A O 1
ATOM 3263 N N . SER A 1 412 ? 8.611 -8.926 -24.941 1.00 92.94 412 SER A N 1
ATOM 3264 C CA . SER A 1 412 ? 9.895 -8.335 -25.338 1.00 92.94 412 SER A CA 1
ATOM 3265 C C . SER A 1 412 ? 9.894 -7.701 -26.737 1.00 92.94 412 SER A C 1
ATOM 3267 O O . SER A 1 412 ? 10.498 -6.637 -26.879 1.00 92.94 412 SER A O 1
ATOM 3269 N N . PRO A 1 413 ? 9.218 -8.258 -27.768 1.00 93.31 413 PRO A N 1
ATOM 3270 C CA . PRO A 1 413 ? 9.102 -7.588 -29.066 1.00 93.31 413 PRO A CA 1
ATOM 3271 C C . PRO A 1 413 ? 8.399 -6.227 -28.978 1.00 93.31 413 PRO A C 1
ATOM 3273 O O . PRO A 1 413 ? 8.794 -5.277 -29.652 1.00 93.31 413 PRO A O 1
ATOM 3276 N N . ILE A 1 414 ? 7.389 -6.114 -28.111 1.00 93.19 414 ILE A N 1
ATOM 3277 C CA . ILE A 1 414 ? 6.645 -4.872 -27.886 1.00 93.19 414 ILE A CA 1
ATOM 3278 C C . ILE A 1 414 ? 7.541 -3.861 -27.167 1.00 93.19 414 ILE A C 1
ATOM 3280 O O . ILE A 1 414 ? 7.642 -2.723 -27.616 1.00 93.19 414 ILE A O 1
ATOM 3284 N N . ILE A 1 415 ? 8.252 -4.284 -26.113 1.00 94.12 415 ILE A N 1
ATOM 3285 C CA . ILE A 1 415 ? 9.202 -3.428 -25.380 1.00 94.12 415 ILE A CA 1
ATOM 3286 C C . ILE A 1 415 ? 10.235 -2.823 -26.339 1.00 94.12 415 ILE A C 1
ATOM 3288 O O . ILE A 1 415 ? 10.454 -1.615 -26.317 1.00 94.12 415 ILE A O 1
ATOM 3292 N N . ARG A 1 416 ? 10.819 -3.630 -27.238 1.00 92.69 416 ARG A N 1
ATOM 3293 C CA . ARG A 1 416 ? 11.775 -3.132 -28.243 1.00 92.69 416 ARG A CA 1
ATOM 3294 C C . ARG A 1 416 ? 11.207 -2.025 -29.104 1.00 92.69 416 ARG A C 1
ATOM 3296 O O . ARG A 1 416 ? 11.888 -1.033 -29.330 1.00 92.69 416 ARG A O 1
ATOM 3303 N N . LYS A 1 417 ? 9.977 -2.198 -29.589 1.00 92.19 417 LYS A N 1
ATOM 3304 C CA . LYS A 1 417 ? 9.331 -1.209 -30.452 1.00 92.19 417 LYS A CA 1
ATOM 3305 C C . LYS A 1 417 ? 9.259 0.159 -29.771 1.00 92.19 417 LYS A C 1
ATOM 3307 O O . LYS A 1 417 ? 9.485 1.160 -30.432 1.00 92.19 417 LYS A O 1
ATOM 3312 N N . PHE A 1 418 ? 8.992 0.192 -28.465 1.00 91.31 418 PHE A N 1
ATOM 3313 C CA . PHE A 1 418 ? 8.949 1.437 -27.697 1.00 91.31 418 PHE A CA 1
ATOM 3314 C C . PHE A 1 418 ? 10.326 1.974 -27.281 1.00 91.31 418 PHE A C 1
ATOM 3316 O O . PHE A 1 418 ? 10.409 3.138 -26.912 1.00 91.31 418 PHE A O 1
ATOM 3323 N N . LEU A 1 419 ? 11.396 1.171 -27.328 1.00 91.38 419 LEU A N 1
ATOM 3324 C CA . LEU A 1 419 ? 12.770 1.626 -27.056 1.00 91.38 419 LEU A CA 1
ATOM 3325 C C . LEU A 1 419 ? 13.462 2.218 -28.292 1.00 91.38 419 LEU A C 1
ATOM 3327 O O . LEU A 1 419 ? 14.383 3.021 -28.146 1.00 91.38 419 LEU A O 1
ATOM 3331 N N . ILE A 1 420 ? 13.015 1.852 -29.499 1.00 86.19 420 ILE A N 1
ATOM 3332 C CA . ILE A 1 420 ? 13.473 2.438 -30.767 1.00 86.19 420 ILE A CA 1
ATOM 3333 C C . ILE A 1 420 ? 12.740 3.772 -30.961 1.00 86.19 420 ILE A C 1
ATOM 3335 O O . ILE A 1 420 ? 11.816 3.900 -31.760 1.00 86.19 420 ILE A O 1
ATOM 3339 N N . VAL A 1 421 ? 13.122 4.759 -30.157 1.00 74.06 421 VAL A N 1
ATOM 3340 C CA . VAL A 1 421 ? 12.652 6.141 -30.274 1.00 74.06 421 VAL A CA 1
ATOM 3341 C C . VAL A 1 421 ? 13.742 6.948 -30.977 1.00 74.06 421 VAL A C 1
ATOM 3343 O O . VAL A 1 421 ? 14.881 6.922 -30.503 1.00 74.06 421 VAL A O 1
ATOM 3346 N N . PRO A 1 422 ? 13.440 7.654 -32.083 1.00 63.41 422 PRO A N 1
ATOM 3347 C CA . PRO A 1 422 ? 14.379 8.615 -32.645 1.00 63.41 422 PRO A CA 1
ATOM 3348 C C . PRO A 1 422 ? 14.592 9.739 -31.630 1.00 63.41 422 PRO A C 1
ATOM 3350 O O . PRO A 1 422 ? 13.619 10.284 -31.102 1.00 63.41 422 PRO A O 1
ATOM 3353 N N . ASP A 1 423 ? 15.851 10.068 -31.336 1.00 61.75 423 ASP A N 1
ATOM 3354 C CA . ASP A 1 423 ? 16.165 11.212 -30.483 1.00 61.75 423 ASP A CA 1
ATOM 3355 C C . ASP A 1 423 ? 15.460 12.456 -31.032 1.00 61.75 423 ASP A C 1
ATOM 3357 O O . ASP A 1 423 ? 15.441 12.686 -32.246 1.00 61.75 423 ASP A O 1
ATOM 3361 N N . LYS A 1 424 ? 14.840 13.247 -30.144 1.00 56.41 424 LYS A N 1
ATOM 3362 C CA . LYS A 1 424 ? 14.374 14.581 -30.524 1.00 56.41 424 LYS A CA 1
ATOM 3363 C C . LYS A 1 424 ? 15.608 15.311 -31.031 1.00 56.41 424 LYS A C 1
ATOM 3365 O O . LYS A 1 424 ? 16.507 15.592 -30.248 1.00 56.41 424 LYS A O 1
ATOM 3370 N N . VAL A 1 425 ? 15.654 15.557 -32.337 1.00 44.34 425 VAL A N 1
ATOM 3371 C CA . VAL A 1 425 ? 16.668 16.401 -32.956 1.00 44.34 425 VAL A CA 1
ATOM 3372 C C . VAL A 1 425 ? 16.593 17.729 -32.217 1.00 44.34 425 VAL A C 1
ATOM 3374 O O . VAL A 1 425 ? 15.617 18.464 -32.364 1.00 44.34 425 VAL A O 1
ATOM 3377 N N . GLU A 1 426 ? 17.577 18.002 -31.361 1.00 43.09 426 GLU A N 1
ATOM 3378 C CA . GLU A 1 426 ? 17.844 19.359 -30.922 1.00 43.09 426 GLU A CA 1
ATOM 3379 C C . GLU A 1 426 ? 18.067 20.139 -32.210 1.00 43.09 426 GLU A C 1
ATOM 3381 O O . GLU A 1 426 ? 19.046 19.920 -32.924 1.00 43.09 426 GLU A O 1
ATOM 3386 N N . SER A 1 427 ? 17.091 20.965 -32.575 1.00 38.44 427 SER A N 1
ATOM 3387 C CA . SER A 1 427 ? 17.214 21.916 -33.662 1.00 38.44 427 SER A CA 1
ATOM 3388 C C . SER A 1 427 ? 18.368 22.842 -33.308 1.00 38.44 427 SER A C 1
ATOM 3390 O O . SER A 1 427 ? 18.195 23.836 -32.602 1.00 38.44 427 SER A O 1
ATOM 3392 N N . GLN A 1 428 ? 19.565 22.462 -33.751 1.00 38.97 428 GLN A N 1
ATOM 3393 C CA . GLN A 1 428 ? 20.709 23.341 -33.802 1.00 38.97 428 GLN A CA 1
ATOM 3394 C C . GLN A 1 428 ? 20.288 24.530 -34.657 1.00 38.97 428 GLN A C 1
ATOM 3396 O O . GLN A 1 428 ? 20.014 24.392 -35.848 1.00 38.97 428 GLN A O 1
ATOM 3401 N N . ASN A 1 429 ? 20.211 25.700 -34.027 1.00 40.66 429 ASN A N 1
ATOM 3402 C CA . ASN A 1 429 ? 20.282 26.970 -34.727 1.00 40.66 429 ASN A CA 1
ATOM 3403 C C . ASN A 1 429 ? 21.654 27.040 -35.411 1.00 40.66 429 ASN A C 1
ATOM 3405 O O . ASN A 1 429 ? 22.619 27.546 -34.847 1.00 40.66 429 ASN A O 1
ATOM 3409 N N . SER A 1 430 ? 21.736 26.501 -36.622 1.00 45.72 430 SER A N 1
ATOM 3410 C CA . SER A 1 430 ? 22.786 26.781 -37.594 1.00 45.72 430 SER A CA 1
ATOM 3411 C C . SER A 1 430 ? 22.119 27.288 -38.871 1.00 45.72 430 SER A C 1
ATOM 3413 O O . SER A 1 430 ? 21.816 26.561 -39.811 1.00 45.72 430 SER A O 1
ATOM 3415 N N . SER A 1 431 ? 21.809 28.578 -38.872 1.00 39.78 431 SER A N 1
ATOM 3416 C CA . SER A 1 431 ? 21.463 29.367 -40.057 1.00 39.78 431 SER A CA 1
ATOM 3417 C C . SER A 1 431 ? 21.667 30.824 -39.655 1.00 39.78 431 SER A C 1
ATOM 3419 O O . SER A 1 431 ? 21.023 31.288 -38.724 1.00 39.78 431 SER A O 1
ATOM 3421 N N . GLY A 1 432 ? 22.562 31.599 -40.235 1.00 38.94 432 GLY A N 1
ATOM 3422 C CA . GLY A 1 432 ? 23.472 31.382 -41.343 1.00 38.94 432 GLY A CA 1
ATOM 3423 C C . GLY A 1 432 ? 24.138 32.732 -41.581 1.00 38.94 432 GLY A C 1
ATOM 3424 O O . GLY A 1 432 ? 23.493 33.771 -41.415 1.00 38.94 432 GLY A O 1
ATOM 3425 N N . ASP A 1 433 ? 25.422 32.705 -41.913 1.00 45.25 433 ASP A N 1
ATOM 3426 C CA . ASP A 1 433 ? 26.120 33.852 -42.473 1.00 45.25 433 ASP A CA 1
ATOM 3427 C C . ASP A 1 433 ? 25.288 34.449 -43.612 1.00 45.25 433 ASP A C 1
ATOM 3429 O O . ASP A 1 433 ? 24.879 33.747 -44.540 1.00 45.25 433 ASP A O 1
ATOM 3433 N N . MET A 1 434 ? 25.038 35.751 -43.539 1.00 38.88 434 MET A N 1
ATOM 3434 C CA . MET A 1 434 ? 24.619 36.528 -44.694 1.00 38.88 434 MET A CA 1
ATOM 3435 C C . MET A 1 434 ? 25.532 37.747 -44.764 1.00 38.88 434 MET A C 1
ATOM 3437 O O . MET A 1 434 ? 25.310 38.761 -44.103 1.00 38.88 434 MET A O 1
ATOM 3441 N N . GLU A 1 435 ? 26.607 37.587 -45.537 1.00 39.97 435 GLU A N 1
ATOM 3442 C CA . GLU A 1 435 ? 27.326 38.692 -46.158 1.00 39.97 435 GLU A CA 1
ATOM 3443 C C . GLU A 1 435 ? 26.316 39.607 -46.857 1.00 39.97 435 GLU A C 1
ATOM 3445 O O . GLU A 1 435 ? 25.501 39.147 -47.661 1.00 39.97 435 GLU A O 1
ATOM 3450 N N . ILE A 1 436 ? 26.390 40.907 -46.582 1.00 42.81 436 ILE A N 1
ATOM 3451 C CA . ILE A 1 436 ? 25.868 41.927 -47.486 1.00 42.81 436 ILE A CA 1
ATOM 3452 C C . ILE A 1 436 ? 26.986 42.943 -47.706 1.00 42.81 436 ILE A C 1
ATOM 3454 O O . ILE A 1 436 ? 27.545 43.490 -46.754 1.00 42.81 436 ILE A O 1
ATOM 3458 N N . VAL A 1 437 ? 27.297 43.081 -48.994 1.00 43.56 437 VAL A N 1
ATOM 3459 C CA . VAL A 1 437 ? 28.200 44.020 -49.672 1.00 43.56 437 VAL A CA 1
ATOM 3460 C C . VAL A 1 437 ? 27.953 45.470 -49.275 1.00 43.56 437 VAL A C 1
ATOM 3462 O O . VAL A 1 437 ? 26.765 45.847 -49.145 1.00 43.56 437 VAL A O 1
#

Organism: NCBI:txid111878

Sequence (437 aa):
MGKTKKIKRSYKERRETLTKQILSTDRAKKKSPSPELVPLGDTAEPVAVAPSMSSKILRLAREQQQELMEEHLPHPPDRLPAPSLVHTANLDSDTSSDSGSDIDENYEQSVREARTLEKELGKQDADSIDKFLPAEGVGRYKISDLIEHALKEKRGELSDVRSHMSGASTGLSLDAPVVSLFKKVGVILSEYRAGKIPKAFKALPRLQRWEEILLLTEPDNWTAATVYQATRLFASNAVPSRVERFYRLVLLPRIRDDITEFGKLNYHLYAALKKSLFKPAAFFKSILLPLATTEGCSLREACIISSLLVKTSIPVLHSGACLMKLAETVHYSGPVSVFMRVLINKQYCLPYRVLDSLVNYFIRFDTNQHSLPVLWHQCLLVLVQTYSHDMAADQRQALTRLTDKKRHHSISPIIRKFLIVPDKVESQNSSGDMEIV

Foldseek 3Di:
DDDDDDDDDDDDDDDDDPVVVVPPPDDDDDDDDDDDDDDDDPDDDDDDDDVVVVVVVVVVVVVVVVLVVVVPDDDDPDDDDDDDDDDPPDPDPPPPPPPPDPPPPCPVVLVVQLVVLVVVCPPFCPVPQVVQADDDADDQDFLLVLLVVVVVVVVVVVVVVCVVPDDDPDPPDDDPVLLVVLLVLLVCQLVDDDDDRDPNLLCLQVDPPSSVSVSSSVLSSGDLQSLLVSLLSNLPRHDLVSNLVCLQSRLQSVQVVQCVVPVDGDPSSLNSLLSSCSNLLSCLNRHVLCLLPHRPNDSSNLSSNLSSLLPDDHDQVSLLVSLLSLLPDLGDDLSSLSSLQSSLVVLDPHDVVSLVSNLNSLLSCLPPPGQDTVSSLSSLLSSLQRCLLVDDLVSLVSVLVSLVRRDDPPRSVSSNVSSPDDHPPPPPPCDDDDDDD

Radius of gyration: 29.09 Å; Cα contacts (8 Å, |Δi|>4): 328; chains: 1; bounding box: 77×86×88 Å

Solvent-accessible surface area (backbone atoms only — not comparable to full-atom values): 26754 Å² total; per-residue (Å²): 138,88,87,82,84,82,81,80,80,80,78,82,76,79,82,77,58,72,74,58,62,70,69,49,89,71,78,78,79,80,79,78,82,79,85,80,90,74,84,88,64,102,80,71,80,81,80,81,72,55,67,70,58,49,50,51,52,54,48,52,50,48,52,53,50,48,55,58,51,66,73,71,55,85,80,74,84,86,78,84,79,79,92,75,82,90,74,92,74,76,97,75,80,89,80,70,88,70,71,94,65,90,69,61,84,56,50,66,55,43,56,48,48,22,48,48,51,47,52,68,48,58,77,79,24,56,86,48,46,62,78,54,52,79,85,75,66,67,83,86,72,54,42,62,55,48,46,51,49,56,50,51,51,55,48,48,57,54,44,68,65,35,75,80,58,72,95,74,88,71,80,78,72,80,56,68,68,60,54,57,51,33,37,55,48,18,61,52,33,43,70,38,74,80,82,86,75,60,69,72,64,73,49,37,58,74,44,91,63,33,67,70,53,46,54,48,28,43,68,74,57,41,24,53,46,36,53,21,53,49,37,47,50,30,59,76,61,28,58,67,72,56,33,23,50,46,33,43,41,48,53,40,54,54,50,54,50,42,31,68,76,64,75,48,71,52,70,40,49,54,53,18,55,62,43,38,52,80,39,49,66,34,35,40,68,26,44,52,46,47,49,59,71,44,76,70,55,44,61,67,59,37,30,50,58,38,46,50,56,69,73,49,90,72,62,60,71,56,52,41,54,50,48,36,60,59,30,68,56,86,69,79,46,71,38,45,32,52,48,48,34,51,60,51,71,64,69,64,91,68,57,66,71,37,52,52,34,47,52,51,41,58,58,62,54,62,79,53,87,70,82,77,41,60,58,52,56,51,26,51,36,50,47,39,72,72,42,41,89,79,49,55,71,68,56,40,51,51,53,47,54,38,40,68,73,62,67,45,95,79,54,35,65,54,43,49,60,43,52,70,61,81,75,81,75,76,80,72,91,81,79,73,94,75,89,77,134